Protein AF-A0A6J0SDW7-F1 (afdb_monomer)

Structure (mmCIF, N/CA/C/O backbone):
data_AF-A0A6J0SDW7-F1
#
_entry.id   AF-A0A6J0SDW7-F1
#
loop_
_atom_site.group_PDB
_atom_site.id
_atom_site.type_symbol
_atom_site.label_atom_id
_atom_site.label_alt_id
_atom_site.label_comp_id
_atom_site.label_asym_id
_atom_site.label_entity_id
_atom_site.label_seq_id
_atom_site.pdbx_PDB_ins_code
_atom_site.Cartn_x
_atom_site.Cartn_y
_atom_site.Cartn_z
_atom_site.occupancy
_atom_site.B_iso_or_equiv
_atom_site.auth_seq_id
_atom_site.auth_comp_id
_atom_site.auth_asym_id
_atom_site.auth_atom_id
_atom_site.pdbx_PDB_model_num
ATOM 1 N N . GLN A 1 1 ? 87.626 27.247 -108.005 1.00 68.75 1 GLN A N 1
ATOM 2 C CA . GLN A 1 1 ? 87.242 26.389 -106.861 1.00 68.75 1 GLN A CA 1
ATOM 3 C C . GLN A 1 1 ? 86.286 27.125 -105.928 1.00 68.75 1 GLN A C 1
ATOM 5 O O . GLN A 1 1 ? 85.256 26.562 -105.585 1.00 68.75 1 GLN A O 1
ATOM 10 N N . ASP A 1 2 ? 86.550 28.393 -105.619 1.00 75.94 2 ASP A N 1
ATOM 11 C CA . ASP A 1 2 ? 85.797 29.231 -104.670 1.00 75.94 2 ASP A CA 1
ATOM 12 C C . ASP A 1 2 ? 84.273 29.221 -104.855 1.00 75.94 2 ASP A C 1
ATOM 14 O O . ASP A 1 2 ? 83.553 29.046 -103.879 1.00 75.94 2 ASP A O 1
ATOM 18 N N . ALA A 1 3 ? 83.762 29.308 -106.089 1.00 77.69 3 ALA A N 1
ATOM 19 C CA . ALA A 1 3 ? 82.319 29.255 -106.357 1.00 77.69 3 ALA A CA 1
ATOM 20 C C . ALA A 1 3 ? 81.654 27.930 -105.916 1.00 77.69 3 ALA A C 1
ATOM 22 O O . ALA A 1 3 ? 80.507 27.929 -105.476 1.00 77.69 3 ALA A O 1
ATOM 23 N N . VAL A 1 4 ? 82.376 26.803 -105.986 1.00 81.12 4 VAL A N 1
ATOM 24 C CA . VAL A 1 4 ? 81.885 25.493 -105.517 1.00 81.12 4 VAL A CA 1
ATOM 25 C C . VAL A 1 4 ? 81.899 25.438 -103.990 1.00 81.12 4 VAL A C 1
ATOM 27 O O . VAL A 1 4 ? 80.937 24.964 -103.393 1.00 81.12 4 VAL A O 1
ATOM 30 N N . ILE A 1 5 ? 82.940 25.985 -103.356 1.00 83.38 5 ILE A N 1
ATOM 31 C CA . ILE A 1 5 ? 83.040 26.077 -101.892 1.00 83.38 5 ILE A CA 1
ATOM 32 C C . ILE A 1 5 ? 81.936 26.995 -101.346 1.00 83.38 5 ILE A C 1
ATOM 34 O O . ILE A 1 5 ? 81.241 26.619 -100.407 1.00 83.38 5 ILE A O 1
ATOM 38 N N . GLN A 1 6 ? 81.694 28.152 -101.971 1.00 82.56 6 GLN A N 1
ATOM 39 C CA . GLN A 1 6 ? 80.579 29.039 -101.626 1.00 82.56 6 GLN A CA 1
ATOM 40 C C . GLN A 1 6 ? 79.224 28.340 -101.790 1.00 82.56 6 GLN A C 1
ATOM 42 O O . GLN A 1 6 ? 78.401 28.407 -100.881 1.00 82.56 6 GLN A O 1
ATOM 47 N N . ALA A 1 7 ? 78.994 27.618 -102.892 1.00 83.06 7 ALA A N 1
ATOM 48 C CA . ALA A 1 7 ? 77.759 26.856 -103.086 1.00 83.06 7 ALA A CA 1
ATOM 49 C C . ALA A 1 7 ? 77.569 25.760 -102.018 1.00 83.06 7 ALA A C 1
ATOM 51 O O . ALA A 1 7 ? 76.464 25.598 -101.502 1.00 83.06 7 ALA A O 1
ATOM 52 N N . GLN A 1 8 ? 78.637 25.051 -101.637 1.00 85.88 8 GLN A N 1
ATOM 53 C CA . GLN A 1 8 ? 78.613 24.035 -100.578 1.00 85.88 8 GLN A CA 1
ATOM 54 C C . GLN A 1 8 ? 78.356 24.639 -99.190 1.00 85.88 8 GLN A C 1
ATOM 56 O O . GLN A 1 8 ? 77.536 24.105 -98.445 1.00 85.88 8 GLN A O 1
ATOM 61 N N . VAL A 1 9 ? 78.987 25.770 -98.854 1.00 87.69 9 VAL A N 1
ATOM 62 C CA . VAL A 1 9 ? 78.753 26.497 -97.593 1.00 87.69 9 VAL A CA 1
ATOM 63 C C . VAL A 1 9 ? 77.326 27.045 -97.533 1.00 87.69 9 VAL A C 1
ATOM 65 O O . VAL A 1 9 ? 76.648 26.865 -96.523 1.00 87.69 9 VAL A O 1
ATOM 68 N N . CYS A 1 10 ? 76.822 27.638 -98.620 1.00 86.25 10 CYS A N 1
ATOM 69 C CA . CYS A 1 10 ? 75.429 28.074 -98.716 1.00 86.25 10 CYS A CA 1
ATOM 70 C C . CYS A 1 10 ? 74.458 26.896 -98.556 1.00 86.25 10 CYS A C 1
ATOM 72 O O . CYS A 1 10 ? 73.514 26.992 -97.775 1.00 86.25 10 CYS A O 1
ATOM 74 N N . TYR A 1 11 ? 74.693 25.770 -99.238 1.00 89.06 11 TYR A N 1
ATOM 75 C CA . TYR A 1 11 ? 73.862 24.571 -99.109 1.00 89.06 11 TYR A CA 1
ATOM 76 C C . TYR A 1 11 ? 73.867 24.014 -97.678 1.00 89.06 11 TYR A C 1
ATOM 78 O O . TYR A 1 11 ? 72.803 23.728 -97.133 1.00 89.06 11 TYR A O 1
ATOM 86 N N . ALA A 1 12 ? 75.037 23.926 -97.036 1.00 88.44 12 ALA A N 1
ATOM 87 C CA . ALA A 1 12 ? 75.158 23.504 -95.643 1.00 88.44 12 ALA A CA 1
ATOM 88 C C . ALA A 1 12 ? 74.417 24.455 -94.686 1.00 88.44 12 ALA A C 1
ATOM 90 O O . ALA A 1 12 ? 73.688 23.990 -93.813 1.00 88.44 12 ALA A O 1
ATOM 91 N N . ALA A 1 13 ? 74.520 25.773 -94.887 1.00 89.94 13 ALA A N 1
ATOM 92 C CA . ALA A 1 13 ? 73.804 26.768 -94.089 1.00 89.94 13 ALA A CA 1
ATOM 93 C C . ALA A 1 13 ? 72.276 26.695 -94.278 1.00 89.94 13 ALA A C 1
ATOM 95 O O . ALA A 1 13 ? 71.533 26.743 -93.297 1.00 89.94 13 ALA A O 1
ATOM 96 N N . TYR A 1 14 ? 71.788 26.526 -95.513 1.00 90.69 14 TYR A N 1
ATOM 97 C CA . TYR A 1 14 ? 70.359 26.322 -95.784 1.00 90.69 14 TYR A CA 1
ATOM 98 C C . TYR A 1 14 ? 69.843 25.006 -95.193 1.00 90.69 14 TYR A C 1
ATOM 100 O O . TYR A 1 14 ? 68.754 24.986 -94.618 1.00 90.69 14 TYR A O 1
ATOM 108 N N . ARG A 1 15 ? 70.628 23.926 -95.282 1.00 91.94 15 ARG A N 1
ATOM 109 C CA . ARG A 1 15 ? 70.294 22.629 -94.688 1.00 91.94 15 ARG A CA 1
ATOM 110 C C . ARG A 1 15 ? 70.223 22.709 -93.162 1.00 91.94 15 ARG A C 1
ATOM 112 O O . ARG A 1 15 ? 69.197 22.333 -92.605 1.00 91.94 15 ARG A O 1
ATOM 119 N N . ALA A 1 16 ? 71.239 23.270 -92.508 1.00 90.44 16 ALA A N 1
ATOM 120 C CA . ALA A 1 16 ? 71.254 23.461 -91.058 1.00 90.44 16 ALA A CA 1
ATOM 121 C C . ALA A 1 16 ? 70.095 24.358 -90.586 1.00 90.44 16 ALA A C 1
ATOM 123 O O . ALA A 1 16 ? 69.452 24.067 -89.582 1.00 90.44 16 ALA A O 1
ATOM 124 N N . ARG A 1 17 ? 69.755 25.411 -91.346 1.00 92.50 17 ARG A N 1
ATOM 125 C CA . ARG A 1 17 ? 68.588 26.263 -91.063 1.00 92.50 17 ARG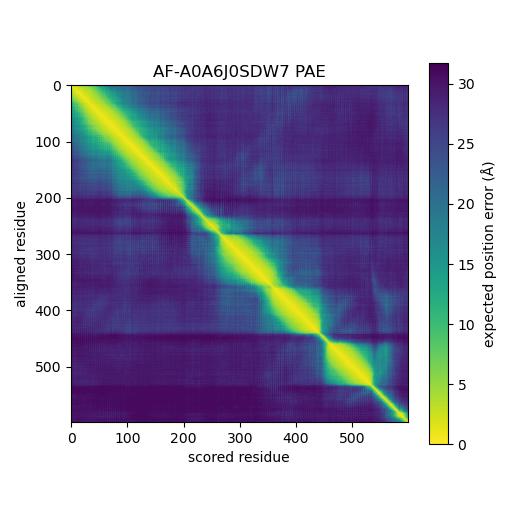 A CA 1
ATOM 126 C C . ARG A 1 17 ? 67.259 25.512 -91.210 1.00 92.50 17 ARG A C 1
ATOM 128 O O . ARG A 1 17 ? 66.340 25.775 -90.440 1.00 92.50 17 ARG A O 1
ATOM 135 N N . LEU A 1 18 ? 67.146 24.595 -92.173 1.00 92.81 18 LEU A N 1
ATOM 136 C CA . LEU A 1 18 ? 65.963 23.748 -92.356 1.00 92.81 18 LEU A CA 1
ATOM 137 C C . LEU A 1 18 ? 65.845 22.682 -91.255 1.00 92.81 18 LEU A C 1
ATOM 139 O O . LEU A 1 18 ? 64.742 22.421 -90.784 1.00 92.81 18 LEU A O 1
ATOM 143 N N . GLU A 1 19 ? 66.959 22.077 -90.844 1.00 91.44 19 GLU A N 1
ATOM 144 C CA . GLU A 1 19 ? 67.016 21.114 -89.737 1.00 91.44 19 GLU A CA 1
ATOM 145 C C . GLU A 1 19 ? 66.657 21.806 -88.407 1.00 91.44 19 GLU A C 1
ATOM 147 O O . GLU A 1 19 ? 65.713 21.375 -87.748 1.00 91.44 19 GLU A O 1
ATOM 152 N N . TYR A 1 20 ? 67.244 22.971 -88.104 1.00 92.06 20 TYR A N 1
ATOM 153 C CA . TYR A 1 20 ? 66.859 23.797 -86.949 1.00 92.06 20 TYR A CA 1
ATOM 154 C C . TYR A 1 20 ? 65.383 24.228 -86.977 1.00 92.06 20 TYR A C 1
ATOM 156 O O . TYR A 1 20 ? 64.713 24.215 -85.948 1.00 92.06 20 TYR A O 1
ATOM 164 N N . ALA A 1 21 ? 64.837 24.586 -88.147 1.00 91.62 21 ALA A N 1
ATOM 165 C CA . ALA A 1 21 ? 63.421 24.934 -88.267 1.00 91.62 21 ALA A CA 1
ATOM 166 C C . ALA A 1 21 ? 62.496 23.744 -87.947 1.00 91.62 21 ALA A C 1
ATOM 168 O O . ALA A 1 21 ? 61.470 23.942 -87.298 1.00 91.62 21 ALA A O 1
ATOM 169 N N . LYS A 1 22 ? 62.872 22.521 -88.352 1.00 92.25 22 LYS A N 1
ATOM 170 C CA . LYS A 1 22 ? 62.140 21.285 -88.022 1.00 92.25 22 LYS A CA 1
ATOM 171 C C . LYS A 1 22 ? 62.224 20.946 -86.534 1.00 92.25 22 LYS A C 1
ATOM 173 O O . LYS A 1 22 ? 61.213 20.594 -85.931 1.00 92.25 22 LYS A O 1
ATOM 178 N N . GLU A 1 23 ? 63.402 21.083 -85.931 1.00 91.69 23 GLU A N 1
ATOM 179 C CA . GLU A 1 23 ? 63.569 20.915 -84.484 1.00 91.69 23 GLU A CA 1
ATOM 180 C C . GLU A 1 23 ? 62.729 21.941 -83.715 1.00 91.69 23 GLU A C 1
ATOM 182 O O . GLU A 1 23 ? 61.982 21.570 -82.815 1.00 91.69 23 GLU A O 1
ATOM 187 N N . ALA A 1 24 ? 62.754 23.215 -84.118 1.00 89.94 24 ALA A N 1
ATOM 188 C CA . ALA A 1 24 ? 61.944 24.266 -83.507 1.00 89.94 24 ALA A CA 1
ATOM 189 C C . ALA A 1 24 ? 60.429 23.998 -83.610 1.00 89.94 24 ALA A C 1
ATOM 191 O O . ALA A 1 24 ? 59.702 24.283 -82.656 1.00 89.94 24 ALA A O 1
ATOM 192 N N . THR A 1 25 ? 59.937 23.421 -84.717 1.00 91.62 25 THR A N 1
ATOM 193 C CA . THR A 1 25 ? 58.532 22.981 -84.808 1.00 91.62 25 THR A CA 1
ATOM 194 C C . THR A 1 25 ? 58.228 21.818 -83.865 1.00 91.62 25 THR A C 1
ATOM 196 O O . THR A 1 25 ? 57.251 21.902 -83.127 1.00 91.62 25 THR A O 1
ATOM 199 N N . LEU A 1 26 ? 59.097 20.803 -83.787 1.00 92.25 26 LEU A N 1
ATOM 200 C CA . LEU A 1 26 ? 58.912 19.660 -82.881 1.00 92.25 26 LEU A CA 1
ATOM 201 C C . LEU A 1 26 ? 58.949 20.077 -81.401 1.00 92.25 26 LEU A C 1
ATOM 203 O O . LEU A 1 26 ? 58.126 19.618 -80.609 1.00 92.25 26 LEU A O 1
ATOM 207 N N . TYR A 1 27 ? 59.848 20.989 -81.016 1.00 90.56 27 TYR A N 1
ATOM 208 C CA . TYR A 1 27 ? 59.868 21.555 -79.663 1.00 90.56 27 TYR A CA 1
ATOM 209 C C . TYR A 1 27 ? 58.586 22.332 -79.351 1.00 90.56 27 TYR A C 1
ATOM 211 O O . TYR A 1 27 ? 58.056 22.209 -78.248 1.00 90.56 27 TYR A O 1
ATOM 219 N N . LYS A 1 28 ? 58.058 23.101 -80.312 1.00 92.75 28 LYS A N 1
ATOM 220 C CA . LYS A 1 28 ? 56.805 23.847 -80.145 1.00 92.75 28 LYS A CA 1
ATOM 221 C C . LYS A 1 28 ? 55.598 22.916 -79.988 1.00 92.75 28 LYS A C 1
ATOM 223 O O . LYS A 1 28 ? 54.782 23.149 -79.102 1.00 92.75 28 LYS A O 1
ATOM 228 N N . GLU A 1 29 ? 55.506 21.867 -80.800 1.00 91.75 29 GLU A N 1
ATOM 229 C CA . GLU A 1 29 ? 54.452 20.846 -80.712 1.00 91.75 29 GLU A CA 1
ATOM 230 C C . GLU A 1 29 ? 54.530 20.071 -79.386 1.00 91.75 29 GLU A C 1
ATOM 232 O O . GLU A 1 29 ? 53.514 19.877 -78.719 1.00 91.75 29 GLU A O 1
ATOM 237 N N . SER A 1 30 ? 55.740 19.709 -78.946 1.00 90.06 30 SER A N 1
ATOM 238 C CA . SER A 1 30 ? 55.981 19.069 -77.645 1.00 90.06 30 SER A CA 1
ATOM 239 C C . SER A 1 30 ? 55.559 19.966 -76.472 1.00 90.06 30 SER A C 1
ATOM 241 O O . SER A 1 30 ? 54.818 19.526 -75.594 1.00 90.06 30 SER A O 1
ATOM 243 N N . LEU A 1 31 ? 55.935 21.251 -76.493 1.00 92.00 31 LEU A N 1
ATOM 244 C CA . LEU A 1 31 ? 55.506 22.245 -75.500 1.00 92.00 31 LEU A CA 1
ATOM 245 C C . LEU A 1 31 ? 53.979 22.407 -75.456 1.00 92.00 31 LEU A C 1
ATOM 247 O O . LEU A 1 31 ? 53.411 22.473 -74.370 1.00 92.00 31 LEU A O 1
ATOM 251 N N . GLN A 1 32 ? 53.310 22.433 -76.612 1.00 92.06 32 GLN A N 1
ATOM 252 C CA . GLN A 1 32 ? 51.847 22.518 -76.688 1.00 92.06 32 GLN A CA 1
ATOM 253 C C . GLN A 1 32 ? 51.154 21.258 -76.149 1.00 92.06 32 GLN A C 1
ATOM 255 O O . GLN A 1 32 ? 50.125 21.369 -75.487 1.00 92.06 32 GLN A O 1
ATOM 260 N N . ASN A 1 33 ? 51.722 20.073 -76.384 1.00 92.06 33 ASN A N 1
ATOM 261 C CA . ASN A 1 33 ? 51.210 18.815 -75.839 1.00 92.06 33 ASN A CA 1
ATOM 262 C C . ASN A 1 33 ? 51.363 18.763 -74.304 1.00 92.06 33 ASN A C 1
ATOM 264 O O . ASN A 1 33 ? 50.413 18.453 -73.588 1.00 92.06 33 ASN A O 1
ATOM 268 N N . VAL A 1 34 ? 52.527 19.165 -73.779 1.00 92.94 34 VAL A N 1
ATOM 269 C CA . VAL A 1 34 ? 52.754 19.273 -72.327 1.00 92.94 34 VAL A CA 1
ATOM 270 C C . VAL A 1 34 ? 51.819 20.305 -71.684 1.00 92.94 34 VAL A C 1
ATOM 272 O O . VAL A 1 34 ? 51.265 20.026 -70.623 1.00 92.94 34 VAL A O 1
ATOM 275 N N . ASP A 1 35 ? 51.584 21.458 -72.318 1.00 93.69 35 ASP A N 1
ATOM 276 C CA . ASP A 1 35 ? 50.624 22.450 -71.815 1.00 93.69 35 ASP A CA 1
ATOM 277 C C . ASP A 1 35 ? 49.185 21.905 -71.807 1.00 93.69 35 ASP A C 1
ATOM 279 O O . ASP A 1 35 ? 48.483 22.040 -70.806 1.00 93.69 35 ASP A O 1
ATOM 283 N N . ALA A 1 36 ? 48.762 21.196 -72.860 1.00 93.00 36 ALA A N 1
ATOM 284 C CA . ALA A 1 36 ? 47.451 20.548 -72.910 1.00 93.00 36 ALA A CA 1
ATOM 285 C C . ALA A 1 36 ? 47.259 19.520 -71.776 1.00 93.00 36 ALA A C 1
ATOM 287 O O . ALA A 1 36 ? 46.236 19.559 -71.087 1.00 93.00 36 ALA A O 1
ATOM 288 N N . LEU A 1 37 ? 48.260 18.668 -71.521 1.00 93.81 37 LEU A N 1
ATOM 289 C CA . LEU A 1 37 ? 48.261 17.706 -70.410 1.00 93.81 37 LEU A CA 1
ATOM 290 C C . LEU A 1 37 ? 48.254 18.397 -69.036 1.00 93.81 37 LEU A C 1
ATOM 292 O O . LEU A 1 37 ? 47.561 17.955 -68.117 1.00 93.81 37 LEU A O 1
ATOM 296 N N . CYS A 1 38 ? 48.987 19.503 -68.879 1.00 94.31 38 CYS A N 1
ATOM 297 C CA . CYS A 1 38 ? 48.953 20.318 -67.665 1.00 94.31 38 CYS A CA 1
ATOM 298 C C . CYS A 1 38 ? 47.563 20.927 -67.432 1.00 94.31 38 CYS A C 1
ATOM 300 O O . CYS A 1 38 ? 47.044 20.847 -66.318 1.00 94.31 38 CYS A O 1
ATOM 302 N N . GLN A 1 39 ? 46.927 21.478 -68.469 1.00 95.19 39 GLN A N 1
ATOM 303 C CA . GLN A 1 39 ? 45.566 22.012 -68.382 1.00 95.19 39 GLN A CA 1
ATOM 304 C C . GLN A 1 39 ? 44.533 20.922 -68.060 1.00 95.19 39 GLN A C 1
ATOM 306 O O . GLN A 1 39 ? 43.646 21.149 -67.240 1.00 95.19 39 GLN A O 1
ATOM 311 N N . GLU A 1 40 ? 44.638 19.739 -68.669 1.00 94.50 40 GLU A N 1
ATOM 312 C CA . GLU A 1 40 ? 43.768 18.596 -68.371 1.00 94.50 40 GLU A CA 1
ATOM 313 C C . GLU A 1 40 ? 43.924 18.138 -66.915 1.00 94.50 40 GLU A C 1
ATOM 315 O O . GLU A 1 40 ? 42.931 17.995 -66.201 1.00 94.50 40 GLU A O 1
ATOM 320 N N . ARG A 1 41 ? 45.166 18.026 -66.424 1.00 95.06 41 ARG A N 1
ATOM 321 C CA . ARG A 1 41 ? 45.443 17.709 -65.018 1.00 95.06 41 ARG A CA 1
ATOM 322 C C . ARG A 1 41 ? 44.896 18.768 -64.061 1.00 95.06 41 ARG A C 1
ATOM 324 O O . ARG A 1 41 ? 44.374 18.402 -63.011 1.00 95.06 41 ARG A O 1
ATOM 331 N N . ILE A 1 42 ? 44.989 20.056 -64.403 1.00 96.19 42 ILE A N 1
ATOM 332 C CA . ILE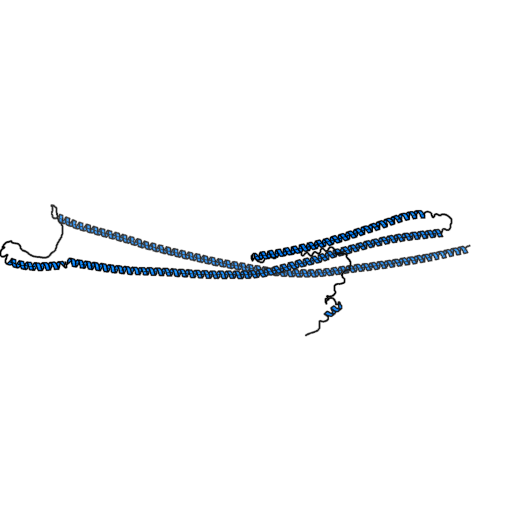 A 1 42 ? 44.390 21.137 -63.606 1.00 96.19 42 ILE A CA 1
ATOM 333 C C . ILE A 1 42 ? 42.868 20.958 -63.538 1.00 96.19 42 ILE A C 1
ATOM 335 O O . ILE A 1 42 ? 42.333 20.945 -62.434 1.00 96.19 42 ILE A O 1
ATOM 339 N N . ARG A 1 43 ? 42.189 20.729 -64.675 1.00 96.38 43 ARG A N 1
ATOM 340 C CA . ARG A 1 43 ? 40.730 20.492 -64.724 1.00 96.38 43 ARG A CA 1
ATOM 341 C C . ARG A 1 43 ? 40.303 19.275 -63.895 1.00 96.38 43 ARG A C 1
ATOM 343 O O . ARG A 1 43 ? 39.308 19.342 -63.181 1.00 96.38 43 ARG A O 1
ATOM 350 N N . ALA A 1 44 ? 41.060 18.179 -63.959 1.00 95.06 44 ALA A N 1
ATOM 351 C CA . ALA A 1 44 ? 40.786 16.979 -63.169 1.00 95.06 44 ALA A CA 1
ATOM 352 C C . ALA A 1 44 ? 40.952 17.231 -61.658 1.00 95.06 44 ALA A C 1
ATOM 354 O O . ALA A 1 44 ? 40.123 16.800 -60.860 1.00 95.06 44 ALA A O 1
ATOM 355 N N . VAL A 1 45 ? 41.991 17.971 -61.253 1.00 96.62 45 VAL A N 1
ATOM 356 C CA . VAL A 1 45 ? 42.215 18.332 -59.843 1.00 96.62 45 VAL A CA 1
ATOM 357 C C . VAL A 1 45 ? 41.164 19.325 -59.334 1.00 96.62 45 VAL A C 1
ATOM 359 O O . VAL A 1 45 ? 40.738 19.193 -58.189 1.00 96.62 45 VAL A O 1
ATOM 362 N N . THR A 1 46 ? 40.706 20.284 -60.149 1.00 96.56 46 THR A N 1
ATOM 363 C CA . THR A 1 46 ? 39.611 21.186 -59.750 1.00 96.56 46 THR A CA 1
ATOM 364 C C . THR A 1 46 ? 38.292 20.435 -59.595 1.00 96.56 46 THR A C 1
ATOM 366 O O . THR A 1 46 ? 37.637 20.622 -58.577 1.00 96.56 46 THR A O 1
ATOM 369 N N . ALA A 1 47 ? 37.957 19.519 -60.511 1.00 96.62 47 ALA A N 1
ATOM 370 C CA . ALA A 1 47 ? 36.752 18.693 -60.400 1.00 96.62 47 ALA A CA 1
ATOM 371 C C . ALA A 1 47 ? 36.760 17.826 -59.125 1.00 96.62 47 ALA A C 1
ATOM 373 O O . ALA A 1 47 ? 35.817 17.875 -58.341 1.00 96.62 47 ALA A O 1
ATOM 374 N N . LEU A 1 48 ? 37.863 17.120 -58.840 1.00 96.31 48 LEU A N 1
ATOM 375 C CA . LEU A 1 48 ? 38.004 16.332 -57.603 1.00 96.31 48 LEU A CA 1
ATOM 376 C C . LEU A 1 48 ? 37.922 17.195 -56.331 1.00 96.31 48 LEU A C 1
ATOM 378 O O . LEU A 1 48 ? 37.423 16.745 -55.300 1.00 96.31 48 LEU A O 1
ATOM 382 N N . ARG A 1 49 ? 38.415 18.439 -56.386 1.00 96.69 49 ARG A N 1
ATOM 383 C CA . ARG A 1 49 ? 38.316 19.398 -55.277 1.00 96.69 49 ARG A CA 1
ATOM 384 C C . ARG A 1 49 ? 36.867 19.842 -55.054 1.00 96.69 49 ARG A C 1
ATOM 386 O O . ARG A 1 49 ? 36.435 19.893 -53.907 1.00 96.69 49 ARG A O 1
ATOM 393 N N . GLU A 1 50 ? 36.130 20.127 -56.124 1.00 97.12 50 GLU A N 1
ATOM 394 C CA . GLU A 1 50 ? 34.708 20.494 -56.084 1.00 97.12 50 GLU A CA 1
ATOM 395 C C . GLU A 1 50 ? 33.838 19.333 -55.570 1.00 97.12 50 GLU A C 1
ATOM 397 O O . GLU A 1 50 ? 33.015 19.541 -54.679 1.00 97.12 50 GLU A O 1
ATOM 402 N N . GLU A 1 51 ? 34.077 18.101 -56.033 1.00 96.88 51 GLU A N 1
ATOM 403 C CA . GLU A 1 51 ? 33.411 16.887 -55.532 1.00 96.88 51 GLU A CA 1
ATOM 404 C C . GLU A 1 51 ? 33.669 16.657 -54.033 1.00 96.88 51 GLU A C 1
ATOM 406 O O . GLU A 1 51 ? 32.745 16.332 -53.279 1.00 96.88 51 GLU A O 1
ATOM 411 N N . TYR A 1 52 ? 34.907 16.865 -53.572 1.00 96.62 52 TYR A N 1
ATOM 412 C CA . TYR A 1 52 ? 35.257 16.750 -52.155 1.00 96.62 52 TYR A CA 1
ATOM 413 C C . TYR A 1 52 ? 34.595 17.841 -51.297 1.00 96.62 52 TYR A C 1
ATOM 415 O O . TYR A 1 52 ? 34.063 17.543 -50.226 1.00 96.62 52 TYR A O 1
ATOM 423 N N . GLU A 1 53 ? 34.570 19.095 -51.764 1.00 97.75 53 GLU A N 1
ATOM 424 C CA . GLU A 1 53 ? 33.859 20.190 -51.087 1.00 97.75 53 GLU A CA 1
ATOM 425 C C . GLU A 1 53 ? 32.338 19.966 -51.067 1.00 97.75 53 GLU A C 1
ATOM 427 O O . GLU A 1 53 ? 31.676 20.290 -50.078 1.00 97.75 53 GLU A O 1
ATOM 432 N N . GLU A 1 54 ? 31.772 19.359 -52.113 1.00 97.38 54 GLU A N 1
ATOM 433 C CA . GLU A 1 54 ? 30.380 18.910 -52.130 1.00 97.38 54 GLU A CA 1
ATOM 434 C C . GLU A 1 54 ? 30.087 17.825 -51.097 1.00 97.38 54 GLU A C 1
ATOM 436 O O . GLU A 1 54 ? 29.082 17.923 -50.389 1.00 97.38 54 GLU A O 1
ATOM 441 N N . LEU A 1 55 ? 30.933 16.797 -51.016 1.00 97.38 55 LEU A N 1
ATOM 442 C CA . LEU A 1 55 ? 30.767 15.699 -50.067 1.00 97.38 55 LEU A CA 1
ATOM 443 C C . LEU A 1 55 ? 30.894 16.197 -48.623 1.00 97.38 55 LEU A C 1
ATOM 445 O O . LEU A 1 55 ? 30.044 15.884 -47.790 1.00 97.38 55 LEU A O 1
ATOM 449 N N . LEU A 1 56 ? 31.897 17.035 -48.346 1.00 97.25 56 LEU A N 1
ATOM 450 C CA . LEU A 1 56 ? 32.103 17.640 -47.032 1.00 97.25 56 LEU A CA 1
ATOM 451 C C . LEU A 1 56 ? 30.898 18.494 -46.612 1.00 97.25 56 LEU A C 1
ATOM 453 O O . LEU A 1 56 ? 30.437 18.390 -45.478 1.00 97.25 56 LEU A O 1
ATOM 457 N N . ARG A 1 57 ? 30.344 19.295 -47.530 1.00 97.88 57 ARG A N 1
ATOM 458 C CA . ARG A 1 57 ? 29.141 20.103 -47.278 1.00 97.88 57 ARG A CA 1
ATOM 459 C C . ARG A 1 57 ? 27.886 19.249 -47.069 1.00 97.88 57 ARG A C 1
ATOM 461 O O . ARG A 1 57 ? 27.079 19.589 -46.210 1.00 97.88 57 ARG A O 1
ATOM 468 N N . LYS A 1 58 ? 27.714 18.143 -47.807 1.00 97.56 58 LYS A N 1
ATOM 469 C CA . LYS A 1 58 ? 26.622 17.175 -47.566 1.00 97.56 58 LYS A CA 1
ATOM 470 C C . LYS A 1 58 ? 26.723 16.600 -46.149 1.00 97.56 58 LYS A C 1
ATOM 472 O O . LYS A 1 58 ? 25.770 16.710 -45.387 1.00 97.56 58 LYS A O 1
ATOM 477 N N . GLN A 1 59 ? 27.906 16.128 -45.758 1.00 96.88 59 GLN A N 1
ATOM 478 C CA . GLN A 1 59 ? 28.147 15.577 -44.423 1.00 96.88 59 GLN A CA 1
ATOM 479 C C . GLN A 1 59 ? 27.960 16.621 -43.300 1.00 96.88 59 GLN A C 1
ATOM 481 O O . GLN A 1 59 ? 27.409 16.314 -42.245 1.00 96.88 59 GLN A O 1
ATOM 486 N N . GLN A 1 60 ? 28.377 17.874 -43.517 1.00 97.12 60 GLN A N 1
ATOM 487 C CA . GLN A 1 60 ? 28.128 18.977 -42.577 1.00 97.12 60 GLN A CA 1
ATOM 488 C C . GLN A 1 60 ? 26.631 19.259 -42.395 1.00 97.12 60 GLN A C 1
ATOM 490 O O . GLN A 1 60 ? 26.192 19.462 -41.263 1.00 97.12 60 GLN A O 1
ATOM 495 N N . ASN A 1 61 ? 25.847 19.233 -43.478 1.00 97.19 61 ASN A N 1
ATOM 496 C CA . ASN A 1 61 ? 24.395 19.398 -43.409 1.00 97.19 61 ASN A CA 1
ATOM 497 C C . ASN A 1 61 ? 23.732 18.231 -42.659 1.00 97.19 61 ASN A C 1
ATOM 499 O O . ASN A 1 61 ? 22.925 18.477 -41.769 1.00 97.19 61 ASN A O 1
ATOM 503 N N . GLU A 1 62 ? 24.121 16.983 -42.941 1.00 97.38 62 GLU A N 1
ATOM 504 C CA . GLU A 1 62 ? 23.621 15.791 -42.235 1.00 97.38 62 GLU A CA 1
ATOM 505 C C . GLU A 1 62 ? 23.883 15.869 -40.719 1.00 97.38 62 GLU A C 1
ATOM 507 O O . GLU A 1 62 ? 22.989 15.600 -39.913 1.00 97.38 62 GLU A O 1
ATOM 512 N N . TYR A 1 63 ? 25.079 16.305 -40.302 1.00 97.25 63 TYR A N 1
ATOM 513 C CA . TYR A 1 63 ? 25.368 16.533 -38.882 1.00 97.25 63 TYR A CA 1
ATOM 514 C C . TYR A 1 63 ? 24.574 17.706 -38.292 1.00 97.25 63 TYR A C 1
ATOM 516 O O . TYR A 1 63 ? 24.115 17.603 -37.155 1.00 97.25 63 TYR A O 1
ATOM 524 N N . ALA A 1 64 ? 24.378 18.800 -39.032 1.00 98.00 64 ALA A N 1
ATOM 525 C CA . ALA A 1 64 ? 23.572 19.930 -38.570 1.00 98.00 64 ALA A CA 1
ATOM 526 C C . ALA A 1 64 ? 22.090 19.549 -38.386 1.00 98.00 64 ALA A C 1
ATOM 528 O O . ALA A 1 64 ? 21.473 19.942 -37.397 1.00 98.00 64 ALA A O 1
ATOM 529 N N . GLU A 1 65 ? 21.531 18.737 -39.287 1.00 97.69 65 GLU A N 1
ATOM 530 C CA . GLU A 1 65 ? 20.175 18.189 -39.171 1.00 97.69 65 GLU A CA 1
ATOM 531 C C . GLU A 1 65 ? 20.042 17.244 -37.968 1.00 97.69 65 GLU A C 1
ATOM 533 O O . GLU A 1 65 ? 19.084 17.364 -37.202 1.00 97.69 65 GLU A O 1
ATOM 538 N N . MET A 1 66 ? 21.032 16.368 -37.748 1.00 97.88 66 MET A N 1
ATOM 539 C CA . MET A 1 66 ? 21.101 15.487 -36.575 1.00 97.88 66 MET A CA 1
ATOM 540 C C . MET A 1 66 ? 21.140 16.286 -35.263 1.00 97.88 66 MET A C 1
ATOM 542 O O . MET A 1 66 ? 20.394 15.984 -34.332 1.00 97.88 66 MET A O 1
ATOM 546 N N . ILE A 1 67 ? 21.975 17.330 -35.189 1.00 97.81 67 ILE A N 1
ATOM 547 C CA . ILE A 1 67 ? 22.071 18.215 -34.018 1.00 97.81 67 ILE A CA 1
ATOM 548 C C . ILE A 1 67 ? 20.734 18.925 -33.782 1.00 97.81 67 ILE A C 1
ATOM 550 O O . ILE A 1 67 ? 20.209 18.864 -32.674 1.00 97.81 67 ILE A O 1
ATOM 554 N N . ALA A 1 68 ? 20.127 19.510 -34.818 1.00 98.00 68 ALA A N 1
ATOM 555 C CA . ALA A 1 68 ? 18.839 20.193 -34.700 1.00 98.00 68 ALA A CA 1
ATOM 556 C C . ALA A 1 68 ? 17.686 19.251 -34.296 1.00 98.00 68 ALA A C 1
ATOM 558 O O . ALA A 1 68 ? 16.718 19.688 -33.671 1.00 98.00 68 ALA A O 1
ATOM 559 N N . LEU A 1 69 ? 17.753 17.963 -34.649 1.00 97.75 69 LEU A N 1
ATOM 560 C CA . LEU A 1 69 ? 16.807 16.950 -34.177 1.00 97.75 69 LEU A CA 1
ATOM 561 C C . LEU A 1 69 ? 17.024 16.646 -32.687 1.00 97.75 69 LEU A C 1
ATOM 563 O O . LEU A 1 69 ? 16.078 16.755 -31.908 1.00 97.75 69 LEU A O 1
ATOM 567 N N . LEU A 1 70 ? 18.267 16.377 -32.277 1.00 96.50 70 LEU A N 1
ATOM 568 C CA . LEU A 1 70 ? 18.626 16.128 -30.876 1.00 96.50 70 LEU A CA 1
ATOM 569 C C . LEU A 1 70 ? 18.330 17.330 -29.965 1.00 96.50 70 LEU A C 1
ATOM 571 O O . LEU A 1 70 ? 17.937 17.147 -28.815 1.00 96.50 70 LEU A O 1
ATOM 575 N N . GLU A 1 71 ? 18.484 18.564 -30.447 1.00 97.50 71 GLU A N 1
ATOM 576 C CA . GLU A 1 71 ? 18.130 19.778 -29.702 1.00 97.50 71 GLU A CA 1
ATOM 577 C C . GLU A 1 71 ? 16.619 19.883 -29.451 1.00 97.50 71 GLU A C 1
ATOM 579 O O . GLU A 1 71 ? 16.213 20.212 -28.333 1.00 97.50 71 GLU A O 1
ATOM 584 N N . ARG A 1 72 ? 15.781 19.542 -30.444 1.00 97.94 72 ARG A N 1
ATOM 585 C CA . ARG A 1 72 ? 14.317 19.482 -30.271 1.00 97.94 72 ARG A CA 1
ATOM 586 C C . ARG A 1 72 ? 13.913 18.383 -29.294 1.00 97.94 72 ARG A C 1
ATOM 588 O O . ARG A 1 72 ? 13.150 18.656 -28.374 1.00 97.94 72 ARG A O 1
ATOM 595 N N . GLU A 1 73 ? 14.466 17.179 -29.432 1.00 96.88 73 GLU A N 1
ATOM 596 C CA . GLU A 1 73 ? 14.190 16.077 -28.500 1.00 96.88 73 GLU A CA 1
ATOM 597 C C . GLU A 1 73 ? 14.606 16.428 -27.064 1.00 96.88 73 GLU A C 1
ATOM 599 O O . GLU A 1 73 ? 13.856 16.174 -26.122 1.00 96.88 73 GLU A O 1
ATOM 604 N N . ASN A 1 74 ? 15.752 17.092 -26.876 1.00 95.81 74 ASN A N 1
ATOM 605 C CA . ASN A 1 74 ? 16.173 17.589 -25.565 1.00 95.81 74 ASN A CA 1
ATOM 606 C C . ASN A 1 74 ? 15.238 18.675 -25.007 1.00 95.81 74 ASN A C 1
ATOM 608 O O . ASN A 1 74 ? 15.024 18.718 -23.794 1.00 95.81 74 ASN A O 1
ATOM 612 N N . ALA A 1 75 ? 14.683 19.552 -25.848 1.00 97.94 75 ALA A N 1
ATOM 613 C CA . ALA A 1 75 ? 13.695 20.543 -25.421 1.00 97.94 75 ALA A CA 1
ATOM 614 C C . ALA A 1 75 ? 12.376 19.875 -24.986 1.00 97.94 75 ALA A C 1
ATOM 616 O O . ALA A 1 75 ? 11.874 20.165 -23.899 1.00 97.94 75 ALA A O 1
ATOM 617 N N . ASP A 1 76 ? 11.873 18.917 -25.768 1.00 97.19 76 ASP A N 1
ATOM 618 C CA . ASP A 1 76 ? 10.667 18.144 -25.445 1.00 97.19 76 ASP A CA 1
ATOM 619 C C . ASP A 1 76 ? 10.842 17.303 -24.172 1.00 97.19 76 ASP A C 1
ATOM 621 O O . ASP A 1 76 ? 9.926 17.205 -23.351 1.00 97.19 76 ASP A O 1
ATOM 625 N N . LEU A 1 77 ? 12.020 16.700 -23.973 1.00 96.88 77 LEU A N 1
ATOM 626 C CA . LEU A 1 77 ? 12.351 15.967 -22.750 1.00 96.88 77 LEU A CA 1
ATOM 627 C C . LEU A 1 77 ? 12.418 16.896 -21.532 1.00 96.88 77 LEU A C 1
ATOM 629 O O . LEU A 1 77 ? 11.848 16.555 -20.498 1.00 96.88 77 LEU A O 1
ATOM 633 N N . LYS A 1 78 ? 13.025 18.086 -21.647 1.00 97.81 78 LYS A N 1
ATOM 634 C CA . LYS A 1 78 ? 13.022 19.090 -20.566 1.00 97.81 78 LYS A CA 1
ATOM 635 C C . LYS A 1 78 ? 11.603 19.524 -20.199 1.00 97.81 78 LYS A C 1
ATOM 637 O O . LYS A 1 78 ? 11.252 19.474 -19.024 1.00 97.81 78 LYS A O 1
ATOM 642 N N . ALA A 1 79 ? 10.759 19.834 -21.184 1.00 97.75 79 ALA A N 1
ATOM 643 C CA . ALA A 1 79 ? 9.360 20.196 -20.948 1.00 97.75 79 ALA A CA 1
ATOM 644 C C . ALA A 1 79 ? 8.554 19.058 -20.283 1.00 97.75 79 ALA A C 1
ATOM 646 O O . ALA A 1 79 ? 7.717 19.305 -19.412 1.00 97.75 79 ALA A O 1
ATOM 647 N N . LYS A 1 80 ? 8.823 17.792 -20.642 1.00 97.31 80 LYS A N 1
ATOM 648 C CA . LYS A 1 80 ? 8.242 16.619 -19.961 1.00 97.31 80 LYS A CA 1
ATOM 649 C C . LYS A 1 80 ? 8.726 16.496 -18.513 1.00 97.31 80 LYS A C 1
ATOM 651 O O . LYS A 1 80 ? 7.902 16.245 -17.638 1.00 97.31 80 LYS A O 1
ATOM 656 N N . VAL A 1 81 ? 10.019 16.701 -18.248 1.00 97.38 81 VAL A N 1
ATOM 657 C CA . VAL A 1 81 ? 10.591 16.676 -16.889 1.00 97.38 81 VAL A CA 1
ATOM 658 C C . VAL A 1 81 ? 9.995 17.784 -16.018 1.00 97.38 81 VAL A C 1
ATOM 660 O O . VAL A 1 81 ? 9.540 17.493 -14.917 1.00 97.38 81 VAL A O 1
ATOM 663 N N . GLU A 1 82 ? 9.894 19.018 -16.518 1.00 97.50 82 GLU A N 1
ATOM 664 C CA . GLU A 1 82 ? 9.242 20.128 -15.802 1.00 97.50 82 GLU A CA 1
ATOM 665 C C . GLU A 1 82 ? 7.763 19.836 -15.507 1.00 97.50 82 GLU A C 1
ATOM 667 O O . GLU A 1 82 ? 7.269 20.119 -14.414 1.00 97.50 82 GLU A O 1
ATOM 672 N N . LYS A 1 83 ? 7.039 19.217 -16.449 1.00 97.38 83 LYS A N 1
ATOM 673 C CA . LYS A 1 83 ? 5.649 18.797 -16.224 1.00 97.38 83 LYS A CA 1
ATOM 674 C C . LYS A 1 83 ? 5.535 17.735 -15.125 1.00 97.38 83 LYS A C 1
ATOM 676 O O . LYS A 1 83 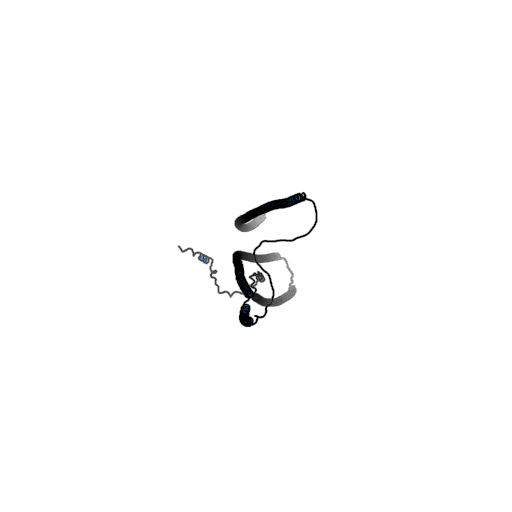? 4.632 17.838 -14.296 1.00 97.38 83 LYS A O 1
ATOM 681 N N . LEU A 1 84 ? 6.430 16.745 -15.105 1.00 96.19 84 LEU A N 1
ATOM 682 C CA . LEU A 1 84 ? 6.462 15.704 -14.071 1.00 96.19 84 LEU A CA 1
ATOM 683 C C . LEU A 1 84 ? 6.845 16.273 -12.697 1.00 96.19 84 LEU A C 1
ATOM 685 O O . LEU A 1 84 ? 6.229 15.906 -11.702 1.00 96.19 84 LEU A O 1
ATOM 689 N N . ASP A 1 85 ? 7.794 17.207 -12.636 1.00 96.81 85 ASP A N 1
ATOM 690 C CA . ASP A 1 85 ? 8.188 17.888 -11.396 1.00 96.81 85 ASP A CA 1
ATOM 691 C C . ASP A 1 85 ? 7.040 18.739 -10.817 1.00 96.81 85 ASP A C 1
ATOM 693 O O . ASP A 1 85 ? 6.753 18.685 -9.622 1.00 96.81 85 ASP A O 1
ATOM 697 N N . ASN A 1 86 ? 6.291 19.443 -11.673 1.00 97.06 86 ASN A N 1
ATOM 698 C CA . ASN A 1 86 ? 5.082 20.163 -11.264 1.00 97.06 86 ASN A CA 1
ATOM 699 C C . ASN A 1 86 ? 3.960 19.220 -10.789 1.00 97.06 86 ASN A C 1
ATOM 701 O O . ASN A 1 86 ? 3.286 19.516 -9.803 1.00 97.06 86 ASN A O 1
ATOM 705 N N . GLN A 1 87 ? 3.765 18.069 -11.446 1.00 96.06 87 GLN A N 1
ATOM 706 C CA . GLN A 1 87 ? 2.816 17.047 -10.982 1.00 96.06 87 GLN A CA 1
ATOM 707 C C . GLN A 1 87 ? 3.232 16.455 -9.632 1.00 96.06 87 GLN A C 1
ATOM 709 O O . GLN A 1 87 ? 2.388 16.294 -8.754 1.00 96.06 87 GLN A O 1
ATOM 714 N N . ARG A 1 88 ? 4.528 16.190 -9.437 1.00 94.50 88 ARG A N 1
ATOM 715 C CA . ARG A 1 88 ? 5.078 15.709 -8.169 1.00 94.50 88 ARG A CA 1
ATOM 716 C C . ARG A 1 88 ? 4.836 16.708 -7.034 1.00 94.50 88 ARG A C 1
ATOM 718 O O . ARG A 1 88 ? 4.328 16.305 -5.996 1.00 94.50 88 ARG A O 1
ATOM 725 N N . LYS A 1 89 ? 5.117 17.998 -7.245 1.00 96.56 89 LYS A N 1
ATOM 726 C CA . LYS A 1 89 ? 4.864 19.058 -6.249 1.00 96.56 89 LYS A CA 1
ATOM 727 C C . LYS A 1 89 ? 3.393 19.146 -5.841 1.00 96.56 89 LYS A C 1
ATOM 729 O O . LYS A 1 89 ? 3.100 19.249 -4.657 1.00 96.56 89 LYS A O 1
ATOM 734 N N . LEU A 1 90 ? 2.466 19.042 -6.797 1.00 96.81 90 LEU A N 1
ATOM 735 C CA . LEU A 1 90 ? 1.027 19.016 -6.499 1.00 96.81 90 LEU A CA 1
ATOM 736 C C . LEU A 1 90 ? 0.624 17.797 -5.651 1.00 96.81 90 LEU A C 1
ATOM 738 O O . LEU A 1 90 ? -0.225 17.926 -4.770 1.00 96.81 90 LEU A O 1
ATOM 742 N N . LEU A 1 91 ? 1.234 16.631 -5.888 1.00 93.75 91 LEU A N 1
ATOM 743 C CA . LEU A 1 91 ? 1.011 15.436 -5.069 1.00 93.75 91 LEU A CA 1
ATOM 744 C C . LEU A 1 91 ? 1.598 15.594 -3.657 1.00 93.75 91 LEU A C 1
ATOM 746 O O . LEU A 1 91 ? 0.902 15.289 -2.694 1.00 93.75 91 LEU A O 1
ATOM 750 N N . GLU A 1 92 ? 2.813 16.134 -3.522 1.00 95.81 92 GLU A N 1
ATOM 751 C CA . GLU A 1 92 ? 3.442 16.434 -2.222 1.00 95.81 92 GLU A CA 1
ATOM 752 C C . GLU A 1 92 ? 2.625 17.473 -1.419 1.00 95.81 92 GLU A C 1
ATOM 754 O O . GLU A 1 92 ? 2.445 17.334 -0.208 1.00 95.81 92 GLU A O 1
ATOM 759 N N . GLU A 1 93 ? 2.044 18.484 -2.077 1.00 96.88 93 GLU A N 1
ATOM 760 C CA . GLU A 1 93 ? 1.126 19.437 -1.438 1.00 96.88 93 GLU A CA 1
ATOM 761 C C . GLU A 1 93 ? -0.177 18.788 -0.948 1.00 96.88 93 GLU A C 1
ATOM 763 O O . GLU A 1 93 ? -0.658 19.124 0.138 1.00 96.88 93 GLU A O 1
ATOM 768 N N . GLU A 1 94 ? -0.785 17.891 -1.730 1.00 95.00 94 GLU A N 1
ATOM 769 C CA . GLU A 1 94 ? -1.977 17.157 -1.290 1.00 95.00 94 GLU A CA 1
ATOM 770 C C . GLU A 1 94 ? -1.652 16.156 -0.176 1.00 95.00 94 GLU A C 1
ATOM 772 O O . GLU A 1 94 ? -2.399 16.090 0.800 1.00 95.00 94 GLU A O 1
ATOM 777 N N . GLU A 1 95 ? -0.513 15.462 -0.232 1.00 93.50 95 GLU A N 1
ATOM 778 C CA . GLU A 1 95 ? -0.032 14.613 0.863 1.00 93.50 95 GLU A CA 1
ATOM 779 C C . GLU A 1 95 ? 0.132 15.427 2.155 1.00 93.50 95 GLU A C 1
ATOM 781 O O . GLU A 1 95 ? -0.416 15.054 3.195 1.00 93.50 95 GLU A O 1
ATOM 786 N N . HIS A 1 96 ? 0.777 16.598 2.095 1.00 96.19 96 HIS A N 1
ATOM 787 C CA . HIS A 1 96 ? 0.889 17.499 3.243 1.00 96.19 96 HIS A CA 1
ATOM 788 C C . HIS A 1 96 ? -0.475 17.984 3.764 1.00 96.19 96 HIS A C 1
ATOM 790 O O . HIS A 1 96 ? -0.673 18.051 4.981 1.00 96.19 96 HIS A O 1
ATOM 796 N N . LYS A 1 97 ? -1.446 18.281 2.887 1.00 97.06 97 LYS A N 1
ATOM 797 C CA . LYS A 1 97 ? -2.817 18.642 3.301 1.00 97.06 97 LYS A CA 1
ATOM 798 C C . LYS A 1 97 ? -3.533 17.475 3.985 1.00 97.06 97 LYS A C 1
ATOM 800 O O . LYS A 1 97 ? -4.226 17.706 4.975 1.00 97.06 97 LYS A O 1
ATOM 805 N N . GLN A 1 98 ? -3.394 16.244 3.490 1.00 92.88 98 GLN A N 1
ATOM 806 C CA . GLN A 1 98 ? -4.012 15.063 4.107 1.00 92.88 98 GLN A CA 1
ATOM 807 C C . GLN A 1 98 ? -3.334 14.700 5.433 1.00 92.88 98 GLN A C 1
ATOM 809 O O . GLN A 1 98 ? -4.026 14.487 6.426 1.00 92.88 98 GLN A O 1
ATOM 814 N N . SER A 1 99 ? -2.001 14.735 5.484 1.00 95.88 99 SER A N 1
ATOM 815 C CA . SER A 1 99 ? -1.209 14.556 6.705 1.00 95.88 99 SER A CA 1
ATOM 816 C C . SER A 1 99 ? -1.629 15.553 7.790 1.00 95.88 99 SER A C 1
ATOM 818 O O . SER A 1 99 ? -1.971 15.149 8.900 1.00 95.88 99 SER A O 1
ATOM 820 N N . LYS A 1 100 ? -1.770 16.842 7.444 1.00 97.38 100 LYS A N 1
ATOM 821 C CA . LYS A 1 100 ? -2.276 17.859 8.377 1.00 97.38 100 LYS A CA 1
ATOM 822 C C . LYS A 1 100 ? -3.709 17.585 8.853 1.00 97.38 100 LYS A C 1
ATOM 824 O O . LYS A 1 100 ? -3.995 17.715 10.040 1.00 97.38 100 LYS A O 1
ATOM 829 N N . LYS A 1 101 ? -4.624 17.175 7.964 1.00 97.44 101 LYS A N 1
ATOM 830 C CA . LYS A 1 101 ? -5.994 16.795 8.369 1.00 97.44 101 LYS A CA 1
ATOM 831 C C . LYS A 1 101 ? -5.994 15.608 9.336 1.00 97.44 101 LYS A C 1
ATOM 833 O O . LYS A 1 101 ? -6.815 15.595 10.250 1.00 97.44 101 LYS A O 1
ATOM 838 N N . LEU A 1 102 ? -5.097 14.637 9.141 1.00 96.44 102 LEU A N 1
ATOM 839 C CA . LEU A 1 102 ? -4.931 13.491 10.035 1.00 96.44 102 LEU A CA 1
ATOM 840 C C . LEU A 1 102 ? -4.397 13.924 11.404 1.00 96.44 102 LEU A C 1
ATOM 842 O O . LEU A 1 102 ? -4.988 13.536 12.407 1.00 96.44 102 LEU A O 1
ATOM 846 N N . THR A 1 103 ? -3.373 14.785 11.472 1.00 96.62 103 THR A N 1
ATOM 847 C CA . THR A 1 103 ? -2.876 15.308 12.759 1.00 96.62 103 THR A CA 1
ATOM 848 C C . THR A 1 103 ? -3.921 16.160 13.481 1.00 96.62 103 THR A C 1
ATOM 850 O O . THR A 1 103 ? -4.104 16.014 14.687 1.00 96.62 103 THR A O 1
ATOM 853 N N . ASP A 1 104 ? -4.668 16.998 12.753 1.00 96.81 104 ASP A N 1
ATOM 854 C CA . ASP A 1 104 ? -5.747 17.818 13.319 1.00 96.81 104 ASP A CA 1
ATOM 855 C C . ASP A 1 104 ? -6.912 16.946 13.835 1.00 96.81 104 ASP A C 1
ATOM 857 O O . ASP A 1 104 ? -7.579 17.299 14.809 1.00 96.81 104 ASP A O 1
ATOM 861 N N . LEU A 1 105 ? -7.186 15.810 13.182 1.00 96.81 105 LEU A N 1
ATOM 862 C CA . LEU A 1 105 ? -8.196 14.839 13.611 1.00 96.81 105 LEU A CA 1
ATOM 863 C C . LEU A 1 105 ? -7.725 14.032 14.830 1.00 96.81 105 LEU A C 1
ATOM 865 O O . LEU A 1 105 ? -8.492 13.877 15.777 1.00 96.81 105 LEU A O 1
ATOM 869 N N . GLN A 1 106 ? -6.471 13.576 14.833 1.00 96.88 106 GLN A N 1
ATOM 870 C CA . GLN A 1 106 ? -5.855 12.888 15.967 1.00 96.88 106 GLN A CA 1
ATOM 871 C C . GLN A 1 106 ? -5.862 13.778 17.217 1.00 96.88 106 GLN A C 1
ATOM 873 O O . GLN A 1 106 ? -6.340 13.345 18.261 1.00 96.88 106 GLN A O 1
ATOM 878 N N . GLY A 1 107 ? -5.445 15.043 17.097 1.00 96.31 107 GLY A N 1
ATOM 879 C CA . GLY A 1 107 ? -5.473 15.995 18.211 1.00 96.31 107 GLY A CA 1
ATOM 880 C C . GLY A 1 107 ? -6.883 16.253 18.761 1.00 96.31 107 GLY A C 1
ATOM 881 O O . GLY A 1 107 ? -7.043 16.454 19.963 1.00 96.31 107 GLY A O 1
ATOM 882 N N . ARG A 1 108 ? -7.932 16.190 17.922 1.00 96.88 108 ARG A N 1
ATOM 883 C CA . ARG A 1 108 ? -9.325 16.217 18.408 1.00 96.88 108 ARG A CA 1
ATOM 884 C C . ARG A 1 108 ? -9.666 14.971 19.224 1.00 96.88 108 ARG A C 1
ATOM 886 O O . ARG A 1 108 ? -10.148 15.123 20.339 1.00 96.88 108 ARG A O 1
ATOM 893 N N . TYR A 1 109 ? -9.356 13.771 18.729 1.00 93.88 109 TYR A N 1
ATOM 894 C CA . TYR A 1 109 ? -9.604 12.533 19.479 1.00 93.88 109 TYR A CA 1
ATOM 895 C C . TYR A 1 109 ? -8.828 12.463 20.802 1.00 93.88 109 TYR A C 1
ATOM 897 O O . TYR A 1 109 ? -9.372 12.006 21.805 1.00 93.88 109 TYR A O 1
ATOM 905 N N . GLU A 1 110 ? -7.581 12.937 20.833 1.00 96.56 110 GLU A N 1
ATOM 906 C CA . GLU A 1 110 ? -6.778 13.012 22.058 1.00 96.56 110 GLU A CA 1
ATOM 907 C C . GLU A 1 110 ? -7.399 13.976 23.082 1.00 96.56 110 GLU A C 1
ATOM 909 O O . GLU A 1 110 ? -7.550 13.606 24.249 1.00 96.56 110 GLU A O 1
ATOM 914 N N . ASN A 1 111 ? -7.843 15.161 22.647 1.00 97.12 111 ASN A N 1
ATOM 915 C CA . ASN A 1 111 ? -8.560 16.114 23.500 1.00 97.12 111 ASN A CA 1
ATOM 916 C C . ASN A 1 111 ? -9.901 15.553 24.002 1.00 97.12 111 ASN A C 1
ATOM 918 O O . ASN A 1 111 ? -10.222 15.697 25.179 1.00 97.12 111 ASN A O 1
ATOM 922 N N . ASP A 1 112 ? -10.680 14.886 23.146 1.00 96.69 112 ASP A N 1
ATOM 923 C CA . ASP A 1 112 ? -11.962 14.285 23.529 1.00 96.69 112 ASP A CA 1
ATOM 924 C C . ASP A 1 112 ? -11.767 13.153 24.551 1.00 96.69 112 ASP A C 1
ATOM 926 O O . ASP A 1 112 ? -12.495 13.084 25.545 1.00 96.69 112 ASP A O 1
ATOM 930 N N . MET A 1 113 ? -10.735 12.314 24.388 1.00 94.94 113 MET A N 1
ATOM 931 C CA . MET A 1 113 ? -10.372 11.317 25.402 1.00 94.94 113 MET A CA 1
ATOM 932 C C . MET A 1 113 ? -9.932 11.961 26.721 1.00 94.94 113 MET A C 1
ATOM 934 O O . MET A 1 113 ? -10.359 11.505 27.781 1.00 94.94 113 MET A O 1
ATOM 938 N N . GLN A 1 114 ? -9.122 13.025 26.684 1.00 96.88 114 GLN A N 1
ATOM 939 C CA . GLN A 1 114 ? -8.728 13.757 27.894 1.00 96.88 114 GLN A CA 1
ATOM 940 C C . GLN A 1 114 ? -9.950 14.352 28.606 1.00 96.88 114 GLN A C 1
ATOM 942 O O . GLN A 1 114 ? -10.121 14.122 29.802 1.00 96.88 114 GLN A O 1
ATOM 947 N N . ASN A 1 115 ? -10.860 15.002 27.874 1.00 96.75 115 ASN A N 1
ATOM 948 C CA . ASN A 1 115 ? -12.118 15.531 28.409 1.00 96.75 115 ASN A CA 1
ATOM 949 C C . ASN A 1 115 ? -12.963 14.440 29.092 1.00 96.75 115 ASN A C 1
ATOM 951 O O . ASN A 1 115 ? -13.456 14.648 30.203 1.00 96.75 115 ASN A O 1
ATOM 955 N N . MET A 1 116 ? -13.102 13.265 28.468 1.00 95.12 116 MET A N 1
ATOM 956 C CA . MET A 1 116 ? -13.828 12.127 29.048 1.00 95.12 116 MET A CA 1
ATOM 957 C C . MET A 1 116 ? -13.146 11.582 30.312 1.00 95.12 116 MET A C 1
ATOM 959 O O . MET A 1 116 ? -13.820 11.308 31.305 1.00 95.12 116 MET A O 1
ATOM 963 N N . VAL A 1 117 ? -11.813 11.470 30.319 1.00 97.19 117 VAL A N 1
ATOM 964 C CA . VAL A 1 117 ? -11.039 11.052 31.502 1.00 97.19 117 VAL A CA 1
ATOM 965 C C . VAL A 1 117 ? -11.177 12.064 32.641 1.00 97.19 117 VAL A C 1
ATOM 967 O O . VAL A 1 117 ? -11.373 11.670 33.791 1.00 97.19 117 VAL A O 1
ATOM 970 N N . GLU A 1 118 ? -11.138 13.366 32.356 1.00 96.38 118 GLU A N 1
ATOM 971 C CA . GLU A 1 118 ? -11.375 14.388 33.373 1.00 96.38 118 GLU A CA 1
ATOM 972 C C . GLU A 1 118 ? -12.807 14.346 33.922 1.00 96.38 118 GLU A C 1
ATOM 974 O O . GLU A 1 118 ? -12.994 14.489 35.128 1.00 96.38 118 GLU A O 1
ATOM 979 N N . GLN A 1 119 ? -13.824 14.143 33.077 1.00 95.94 119 GLN A N 1
ATOM 980 C CA . GLN A 1 119 ? -15.210 13.977 33.534 1.00 95.94 119 GLN A CA 1
ATOM 981 C C . GLN A 1 119 ? -15.364 12.748 34.439 1.00 95.94 119 GLN A C 1
ATOM 983 O O . GLN A 1 119 ? -15.986 12.855 35.494 1.00 95.94 119 GLN A O 1
ATOM 988 N N . LEU A 1 120 ? -14.744 11.617 34.084 1.00 95.88 120 LEU A N 1
ATOM 989 C CA . LEU A 1 120 ? -14.715 10.413 34.922 1.00 95.88 120 LEU A CA 1
ATOM 990 C C . LEU A 1 120 ? -13.989 10.638 36.255 1.00 95.88 120 LEU A C 1
ATOM 992 O O . LEU A 1 120 ? -14.416 10.109 37.278 1.00 95.88 120 LEU A O 1
ATOM 996 N N . ASN A 1 121 ? -12.917 11.434 36.278 1.00 95.44 121 ASN A N 1
ATOM 997 C CA . ASN A 1 121 ? -12.246 11.794 37.528 1.00 95.44 121 ASN A CA 1
ATOM 998 C C . ASN A 1 121 ? -13.113 12.729 38.389 1.00 95.44 121 ASN A C 1
ATOM 1000 O O . ASN A 1 121 ? -13.263 12.474 39.580 1.00 95.44 121 ASN A O 1
ATOM 1004 N N . ARG A 1 122 ? -13.766 13.739 37.793 1.00 96.25 122 ARG A N 1
ATOM 1005 C CA . ARG A 1 122 ? -14.707 14.634 38.496 1.00 96.25 122 ARG A CA 1
ATOM 1006 C C . ARG A 1 122 ? -15.857 13.855 39.142 1.00 96.25 122 ARG A C 1
ATOM 1008 O O . ARG A 1 122 ? -16.114 14.039 40.327 1.00 96.25 122 ARG A O 1
ATOM 1015 N N . THR A 1 123 ? -16.516 12.956 38.406 1.00 94.81 123 THR A N 1
ATOM 1016 C CA . THR A 1 123 ? -17.620 12.141 38.950 1.00 94.81 123 THR A CA 1
ATOM 1017 C C . THR A 1 123 ? -17.142 11.138 39.999 1.00 94.81 123 THR A C 1
ATOM 1019 O O . THR A 1 123 ? -17.806 10.954 41.015 1.00 94.81 123 THR A O 1
ATOM 1022 N N . LYS A 1 124 ? -15.960 10.539 39.814 1.00 96.44 124 LYS A N 1
ATOM 1023 C CA . LYS A 1 124 ? -15.316 9.675 40.814 1.00 96.44 124 LYS A CA 1
ATOM 1024 C C . LYS A 1 124 ? -15.010 10.415 42.115 1.00 96.44 124 LYS A C 1
ATOM 1026 O O . LYS A 1 124 ? -15.202 9.843 43.184 1.00 96.44 124 LYS A O 1
ATOM 1031 N N . ASP A 1 125 ? -14.529 11.652 42.042 1.00 96.00 125 ASP A N 1
ATOM 1032 C CA . ASP A 1 125 ? -14.199 12.439 43.230 1.00 96.00 125 ASP A CA 1
ATOM 1033 C C . ASP A 1 125 ? -15.454 12.999 43.921 1.00 96.00 125 ASP A C 1
ATOM 1035 O O . ASP A 1 125 ? -15.499 13.002 45.150 1.00 96.00 125 ASP A O 1
ATOM 1039 N N . MET A 1 126 ? -16.515 13.333 43.173 1.00 95.88 126 MET A N 1
ATOM 1040 C CA . MET A 1 126 ? -17.847 13.592 43.746 1.00 95.88 126 MET A CA 1
ATOM 1041 C C . MET A 1 126 ? -18.393 12.371 44.499 1.00 95.88 126 MET A C 1
ATOM 1043 O O . MET A 1 126 ? -18.784 12.495 45.654 1.00 95.88 126 MET A O 1
ATOM 1047 N N . LEU A 1 127 ? -18.348 11.177 43.894 1.00 95.31 127 LEU A N 1
ATOM 1048 C CA . LEU A 1 127 ? -18.829 9.948 44.535 1.00 95.31 127 LEU A CA 1
ATOM 1049 C C . LEU A 1 127 ? -18.043 9.616 45.815 1.00 95.31 127 LEU A C 1
ATOM 1051 O O . LEU A 1 127 ? -18.624 9.159 46.796 1.00 95.31 127 LEU A O 1
ATOM 1055 N N . LYS A 1 128 ? -16.725 9.861 45.838 1.00 95.88 128 LYS A N 1
ATOM 1056 C CA . LYS A 1 128 ? -15.926 9.741 47.071 1.00 95.88 128 LYS A CA 1
ATOM 1057 C C . LYS A 1 128 ? -16.372 10.741 48.136 1.00 95.88 128 LYS A C 1
ATOM 1059 O O . LYS A 1 128 ? -16.429 10.362 49.300 1.00 95.88 128 LYS A O 1
ATOM 1064 N N . ALA A 1 129 ? -16.659 11.989 47.756 1.00 95.50 129 ALA A N 1
ATOM 1065 C CA . ALA A 1 129 ? -17.125 13.012 48.688 1.00 95.50 129 ALA A CA 1
ATOM 1066 C C . ALA A 1 129 ? -18.463 12.601 49.326 1.00 95.50 129 ALA A C 1
ATOM 1068 O O . ALA A 1 129 ? -18.556 12.554 50.551 1.00 95.50 129 ALA A O 1
ATOM 1069 N N . GLU A 1 130 ? -19.437 12.170 48.517 1.00 93.94 130 GLU A N 1
ATOM 1070 C CA . GLU A 1 130 ? -20.719 11.623 48.991 1.00 93.94 130 GLU A CA 1
ATOM 1071 C C . GLU A 1 130 ? -20.528 10.396 49.902 1.00 93.94 130 GLU A C 1
ATOM 1073 O O . GLU A 1 130 ? -21.177 10.286 50.941 1.00 93.94 130 GLU A O 1
ATOM 1078 N N . GLN A 1 131 ? -19.594 9.492 49.574 1.00 94.94 131 GLN A N 1
ATOM 1079 C CA . GLN A 1 131 ? -19.245 8.360 50.443 1.00 94.94 131 GLN A CA 1
ATOM 1080 C C . GLN A 1 131 ? -18.658 8.812 51.788 1.00 94.94 131 GLN A C 1
ATOM 1082 O O . GLN A 1 131 ? -19.017 8.251 52.823 1.00 94.94 131 GLN A O 1
ATOM 1087 N N . THR A 1 132 ? -17.781 9.822 51.805 1.00 95.00 132 THR A N 1
ATOM 1088 C CA . THR A 1 132 ? -17.234 10.365 53.059 1.00 95.00 132 THR A CA 1
ATOM 1089 C C . THR A 1 132 ? -18.279 11.118 53.879 1.00 95.00 132 THR A C 1
ATOM 1091 O O . THR A 1 132 ? -18.308 10.962 55.096 1.00 95.00 132 THR A O 1
ATOM 1094 N N . GLU A 1 133 ? -19.189 11.863 53.246 1.00 94.94 133 GLU A N 1
ATOM 1095 C CA . GLU A 1 133 ? -20.312 12.503 53.941 1.00 94.94 133 GLU A CA 1
ATOM 1096 C C . GLU A 1 133 ? -21.273 11.463 54.528 1.00 94.94 133 GLU A C 1
ATOM 1098 O O . GLU A 1 133 ? -21.661 11.585 55.688 1.00 94.94 133 GLU A O 1
ATOM 1103 N N . GLY A 1 134 ? -21.597 10.402 53.783 1.00 93.94 134 GLY A N 1
ATOM 1104 C CA . GLY A 1 134 ? -22.415 9.290 54.273 1.00 93.94 134 GLY A CA 1
ATOM 1105 C C . GLY A 1 134 ? -21.778 8.549 55.456 1.00 93.94 134 GLY A C 1
ATOM 1106 O O . GLY A 1 134 ? -22.475 8.209 56.412 1.00 93.94 134 GLY A O 1
ATOM 1107 N N . LEU A 1 135 ? -20.453 8.357 55.441 1.00 95.44 135 LEU A N 1
ATOM 1108 C CA . LEU A 1 135 ? -19.706 7.820 56.585 1.00 95.44 135 LEU A CA 1
ATOM 1109 C C . LEU A 1 135 ? -19.768 8.762 57.796 1.00 95.44 135 LEU A C 1
ATOM 1111 O O . LEU A 1 135 ? -20.091 8.310 58.889 1.00 95.44 135 LEU A O 1
ATOM 1115 N N . HIS A 1 136 ? -19.549 10.066 57.611 1.00 95.19 136 HIS A N 1
ATOM 1116 C CA . HIS A 1 136 ? -19.647 11.043 58.701 1.00 95.19 136 HIS A CA 1
ATOM 1117 C C . HIS A 1 136 ? -21.063 11.152 59.289 1.00 95.19 136 HIS A C 1
ATOM 1119 O O . HIS A 1 136 ? -21.210 11.295 60.502 1.00 95.19 136 HIS A O 1
ATOM 1125 N N . GLN A 1 137 ? -22.109 11.044 58.463 1.00 95.94 137 GLN A N 1
ATOM 1126 C CA . GLN A 1 137 ? -23.500 10.979 58.929 1.00 95.94 137 GLN A CA 1
ATOM 1127 C C . GLN A 1 137 ? -23.766 9.703 59.741 1.00 95.94 137 GLN A C 1
ATOM 1129 O O . GLN A 1 137 ? -24.439 9.761 60.771 1.00 95.94 137 GLN A O 1
ATOM 1134 N N . LEU A 1 138 ? -23.222 8.559 59.312 1.00 95.38 138 LEU A N 1
ATOM 1135 C CA . LEU A 1 138 ? -23.343 7.299 60.043 1.00 95.38 138 LEU A CA 1
ATOM 1136 C C . LEU A 1 138 ? -22.602 7.348 61.388 1.00 95.38 138 LEU A C 1
ATOM 1138 O O . LEU A 1 138 ? -23.181 6.960 62.401 1.00 95.38 138 LEU A O 1
ATOM 1142 N N . ASP A 1 139 ? -21.374 7.870 61.418 1.00 95.81 139 ASP A N 1
ATOM 1143 C CA . ASP A 1 139 ? -20.597 8.057 62.650 1.00 95.81 139 ASP A CA 1
ATOM 1144 C C . ASP A 1 139 ? -21.322 8.988 63.635 1.00 95.81 139 ASP A C 1
ATOM 1146 O O . ASP A 1 139 ? -21.414 8.674 64.823 1.00 95.81 139 ASP A O 1
ATOM 1150 N N . ALA A 1 140 ? -21.913 10.088 63.149 1.00 96.06 140 ALA A N 1
ATOM 1151 C CA . ALA A 1 140 ? -22.721 10.989 63.970 1.00 96.06 140 ALA A CA 1
ATOM 1152 C C . ALA A 1 140 ? -23.943 10.275 64.578 1.00 96.06 140 ALA A C 1
ATOM 1154 O O . ALA A 1 140 ? -24.153 10.349 65.787 1.00 96.06 140 ALA A O 1
ATOM 1155 N N . LEU A 1 141 ? -24.696 9.505 63.781 1.00 96.06 141 LEU A N 1
ATOM 1156 C CA . LEU A 1 141 ? -25.834 8.710 64.269 1.00 96.06 141 LEU A CA 1
ATOM 1157 C C . LEU A 1 141 ? -25.416 7.633 65.284 1.00 96.06 141 LEU A C 1
ATOM 1159 O O . LEU A 1 141 ? -26.127 7.390 66.261 1.00 96.06 141 LEU A O 1
ATOM 1163 N N . VAL A 1 142 ? -24.262 6.990 65.082 1.00 96.38 142 VAL A N 1
ATOM 1164 C CA . VAL A 1 142 ? -23.690 6.030 66.040 1.00 96.38 142 VAL A CA 1
ATOM 1165 C C . VAL A 1 142 ? -23.306 6.733 67.343 1.00 96.38 142 VAL A C 1
ATOM 1167 O O . VAL A 1 142 ? -23.592 6.212 68.423 1.00 96.38 142 VAL A O 1
ATOM 1170 N N . GLN A 1 143 ? -22.709 7.922 67.269 1.00 96.00 143 GLN A N 1
ATOM 1171 C CA . GLN A 1 143 ? -22.318 8.695 68.443 1.00 96.00 143 GLN A CA 1
ATOM 1172 C C . GLN A 1 143 ? -23.534 9.241 69.211 1.00 96.00 143 GLN A C 1
ATOM 1174 O O . GLN A 1 143 ? -23.548 9.170 70.441 1.00 96.00 143 GLN A O 1
ATOM 1179 N N . ASP A 1 144 ? -24.584 9.688 68.520 1.00 94.69 144 ASP A N 1
ATOM 1180 C CA . ASP A 1 144 ? -25.858 10.095 69.126 1.00 94.69 144 ASP A CA 1
ATOM 1181 C C . ASP A 1 144 ? -26.571 8.923 69.802 1.00 94.69 144 ASP A C 1
ATOM 1183 O O . ASP A 1 144 ? -27.026 9.050 70.942 1.00 94.69 144 ASP A O 1
ATOM 1187 N N . LYS A 1 145 ? -26.582 7.744 69.168 1.00 95.44 145 LYS A N 1
ATOM 1188 C CA . LYS A 1 145 ? -27.060 6.511 69.803 1.00 95.44 145 LYS A CA 1
ATOM 1189 C C . LYS A 1 145 ? -26.282 6.217 71.094 1.00 95.44 145 LYS A C 1
ATOM 1191 O O . LYS A 1 145 ? -26.900 5.984 72.128 1.00 95.44 145 LYS A O 1
ATOM 1196 N N . GLN A 1 146 ? -24.948 6.273 71.065 1.00 95.50 146 GLN A N 1
ATOM 1197 C CA . GLN A 1 146 ? -24.111 6.045 72.253 1.00 95.50 146 GLN A CA 1
ATOM 1198 C C . GLN A 1 146 ? -24.308 7.114 73.343 1.00 95.50 146 GLN A C 1
ATOM 1200 O O . GLN A 1 146 ? -24.195 6.807 74.531 1.00 95.50 146 GLN A O 1
ATOM 1205 N N . ASN A 1 147 ? -24.581 8.369 72.966 1.00 95.44 147 ASN A N 1
ATOM 1206 C CA . ASN A 1 147 ? -24.941 9.439 73.900 1.00 95.44 147 ASN A CA 1
ATOM 1207 C C . ASN A 1 147 ? -26.267 9.116 74.607 1.00 95.44 147 ASN A C 1
ATOM 1209 O O . ASN A 1 147 ? -26.350 9.232 75.829 1.00 95.44 147 ASN A O 1
ATOM 1213 N N . LEU A 1 148 ? -27.275 8.668 73.853 1.00 94.81 148 LEU A N 1
ATOM 1214 C CA . LEU A 1 148 ? -28.589 8.303 74.381 1.00 94.81 148 LEU A CA 1
ATOM 1215 C C . LEU A 1 148 ? -28.530 7.047 75.269 1.00 94.81 148 LEU A C 1
ATOM 1217 O O . LEU A 1 148 ? -29.124 7.027 76.344 1.00 94.81 148 LEU A O 1
ATOM 1221 N N . GLU A 1 149 ? -27.763 6.029 74.869 1.00 94.31 149 GLU A N 1
ATOM 1222 C CA . GLU A 1 149 ? -27.495 4.837 75.688 1.00 94.31 149 GLU A CA 1
ATOM 1223 C C . GLU A 1 149 ? -26.824 5.213 77.019 1.00 94.31 149 GLU A C 1
ATOM 1225 O O . GLU A 1 149 ? -27.277 4.762 78.072 1.00 94.31 149 GLU A O 1
ATOM 1230 N N . ARG A 1 150 ? -25.808 6.093 77.002 1.00 95.44 150 ARG A N 1
ATOM 1231 C CA . ARG A 1 150 ? -25.182 6.631 78.227 1.00 95.44 150 ARG A CA 1
ATOM 1232 C C . ARG A 1 150 ? -26.177 7.383 79.107 1.00 95.44 150 ARG A C 1
ATOM 1234 O O . ARG A 1 150 ? -26.229 7.116 80.302 1.00 95.44 150 ARG A O 1
ATOM 1241 N N . TYR A 1 151 ? -26.996 8.259 78.527 1.00 96.12 151 TYR A N 1
ATOM 1242 C CA . TYR A 1 151 ? -28.021 9.000 79.265 1.00 96.12 151 TYR A CA 1
ATOM 1243 C C . TYR A 1 151 ? -29.035 8.068 79.950 1.00 96.12 151 TYR A C 1
ATOM 1245 O O . TYR A 1 151 ? -29.358 8.254 81.121 1.00 96.12 151 TYR A O 1
ATOM 1253 N N . HIS A 1 152 ? -29.509 7.027 79.259 1.00 94.62 152 HIS A N 1
ATOM 1254 C CA . HIS A 1 152 ? -30.412 6.040 79.856 1.00 94.62 152 HIS A CA 1
ATOM 1255 C C . HIS A 1 152 ? -29.739 5.194 80.945 1.00 94.62 152 HIS A C 1
ATOM 1257 O O . HIS A 1 152 ? -30.375 4.914 81.959 1.00 94.62 152 HIS A O 1
ATOM 1263 N N . LEU A 1 153 ? -28.463 4.829 80.780 1.00 95.44 153 LEU A N 1
ATOM 1264 C CA . LEU A 1 153 ? -27.664 4.158 81.814 1.00 95.44 153 LEU A CA 1
ATOM 1265 C C . LEU A 1 153 ? -27.495 5.025 83.070 1.00 95.44 153 LEU A C 1
ATOM 1267 O O . LEU A 1 153 ? -27.673 4.529 84.180 1.00 95.44 153 LEU A O 1
ATOM 1271 N N . GLU A 1 154 ? -27.199 6.315 82.906 1.00 95.50 154 GLU A N 1
ATOM 1272 C CA . GLU A 1 154 ? -27.101 7.268 84.016 1.00 95.50 154 GLU A CA 1
ATOM 1273 C C . GLU A 1 154 ? -28.447 7.429 84.734 1.00 95.50 154 GLU A C 1
ATOM 1275 O O . GLU A 1 154 ? -28.487 7.344 85.959 1.00 95.50 154 GLU A O 1
ATOM 1280 N N . GLN A 1 155 ? -29.554 7.561 83.993 1.00 95.06 155 GLN A N 1
ATOM 1281 C CA . GLN A 1 155 ? -30.903 7.680 84.567 1.00 95.06 155 GLN A CA 1
ATOM 1282 C C . GLN A 1 155 ? -31.404 6.394 85.242 1.00 95.06 155 GLN A C 1
ATOM 1284 O O . GLN A 1 155 ? -32.130 6.450 86.232 1.00 95.06 155 GLN A O 1
ATOM 1289 N N . MET A 1 156 ? -31.028 5.217 84.733 1.00 92.44 156 MET A N 1
ATOM 1290 C CA . MET A 1 156 ? -31.290 3.959 85.436 1.00 92.44 156 MET A CA 1
ATOM 1291 C C . MET A 1 156 ? -30.505 3.881 86.741 1.00 92.44 156 MET A C 1
ATOM 1293 O O . MET A 1 156 ? -31.055 3.450 87.752 1.00 92.44 156 MET A O 1
ATOM 1297 N N . LYS A 1 157 ? -29.248 4.334 86.736 1.00 95.06 157 LYS A N 1
ATOM 1298 C CA . LYS A 1 157 ? -28.402 4.328 87.925 1.00 95.06 157 LYS A CA 1
ATOM 1299 C C . LYS A 1 157 ? -28.878 5.318 88.992 1.00 95.06 157 LYS A C 1
ATOM 1301 O O . LYS A 1 157 ? -28.893 4.954 90.159 1.00 95.06 157 LYS A O 1
ATOM 1306 N N . THR A 1 158 ? -29.301 6.531 88.627 1.00 95.44 158 THR A N 1
ATOM 1307 C CA . THR A 1 158 ? -29.856 7.490 89.603 1.00 95.44 158 THR A CA 1
ATOM 1308 C C . THR A 1 158 ? -31.132 6.957 90.249 1.00 95.44 158 THR A C 1
ATOM 1310 O O . THR A 1 158 ? -31.273 7.047 91.466 1.00 95.44 158 THR A O 1
ATOM 1313 N N . LEU A 1 159 ? -32.023 6.331 89.471 1.00 94.44 159 LEU A N 1
ATOM 1314 C CA . LEU A 1 159 ? -33.201 5.643 90.007 1.00 94.44 159 LEU A CA 1
ATOM 1315 C C . LEU A 1 159 ? -32.816 4.481 90.933 1.00 94.44 159 LEU A C 1
ATOM 1317 O O . LEU A 1 159 ? -33.406 4.339 92.001 1.00 94.44 159 LEU A O 1
ATOM 1321 N N . GLU A 1 160 ? -31.828 3.664 90.558 1.00 93.12 160 GLU A N 1
ATOM 1322 C CA . GLU A 1 160 ? -31.316 2.585 91.410 1.00 93.12 160 GLU A CA 1
ATOM 1323 C C . GLU A 1 160 ? -30.744 3.130 92.729 1.00 93.12 160 GLU A C 1
ATOM 1325 O O . GLU A 1 160 ? -31.126 2.651 93.796 1.00 93.12 160 GLU A O 1
ATOM 1330 N N . ASP A 1 161 ? -29.916 4.177 92.681 1.00 94.88 161 ASP A N 1
ATOM 1331 C CA . ASP A 1 161 ? -29.366 4.852 93.861 1.00 94.88 161 ASP A CA 1
ATOM 1332 C C . ASP A 1 161 ? -30.490 5.440 94.753 1.00 94.88 161 ASP A C 1
ATOM 1334 O O . ASP A 1 161 ? -30.458 5.269 95.974 1.00 94.88 161 ASP A O 1
ATOM 1338 N N . GLU A 1 162 ? -31.535 6.051 94.176 1.00 96.19 162 GLU A N 1
ATOM 1339 C CA . GLU A 1 162 ? -32.724 6.514 94.916 1.00 96.19 162 GLU A CA 1
ATOM 1340 C C . GLU A 1 162 ? -33.499 5.368 95.586 1.00 96.19 162 GLU A C 1
ATOM 1342 O O . GLU A 1 162 ? -33.922 5.497 96.740 1.00 96.19 162 GLU A O 1
ATOM 1347 N N . PHE A 1 163 ? -33.695 4.241 94.892 1.00 93.56 163 PHE A N 1
ATOM 1348 C CA . PHE A 1 163 ? -34.322 3.054 95.479 1.00 93.56 163 PHE A CA 1
ATOM 1349 C C . PHE A 1 163 ? -33.469 2.487 96.620 1.00 93.56 163 PHE A C 1
ATOM 1351 O O . PHE A 1 163 ? -34.013 2.144 97.669 1.00 93.56 163 PHE A O 1
ATOM 1358 N N . GLN A 1 164 ? -32.142 2.448 96.470 1.00 95.69 164 GLN A N 1
ATOM 1359 C CA . GLN A 1 164 ? -31.218 2.007 97.520 1.00 95.69 164 GLN A CA 1
ATOM 1360 C C . GLN A 1 164 ? -31.252 2.925 98.752 1.00 95.69 164 GLN A C 1
ATOM 1362 O O . GLN A 1 164 ? -31.138 2.435 99.877 1.00 95.69 164 GLN A O 1
ATOM 1367 N N . VAL A 1 165 ? -31.429 4.241 98.577 1.00 95.31 165 VAL A N 1
ATOM 1368 C CA . VAL A 1 165 ? -31.629 5.180 99.697 1.00 95.31 165 VAL A CA 1
ATOM 1369 C C . VAL A 1 165 ? -32.963 4.910 100.396 1.00 95.31 165 VAL A C 1
ATOM 1371 O O . VAL A 1 165 ? -32.957 4.649 101.598 1.00 95.31 165 VAL A O 1
ATOM 1374 N N . LYS A 1 166 ? -34.081 4.849 99.661 1.00 94.38 166 LYS A N 1
ATOM 1375 C CA . LYS A 1 166 ? -35.413 4.575 100.240 1.00 94.38 166 LYS A CA 1
ATOM 1376 C C . LYS A 1 166 ? -35.486 3.226 100.958 1.00 94.38 166 LYS A C 1
ATOM 1378 O O . LYS A 1 166 ? -36.120 3.120 102.003 1.00 94.38 166 LYS A O 1
ATOM 1383 N N . MET A 1 167 ? -34.809 2.198 100.442 1.00 93.00 167 MET A N 1
ATOM 1384 C CA . MET A 1 167 ? -34.699 0.894 101.107 1.00 93.00 167 MET A CA 1
ATOM 1385 C C . MET A 1 167 ? -33.949 0.983 102.443 1.00 93.00 167 MET A C 1
ATOM 1387 O O . MET A 1 167 ? -34.357 0.340 103.408 1.00 93.00 167 MET A O 1
ATOM 1391 N N . LYS A 1 168 ? -32.889 1.800 102.533 1.00 94.00 168 LYS A N 1
ATOM 1392 C CA . LYS A 1 168 ? -32.175 2.051 103.797 1.00 94.00 168 LYS A CA 1
ATOM 1393 C C . LYS A 1 168 ? -33.018 2.864 104.776 1.00 94.00 168 LYS A C 1
ATOM 1395 O O . LYS A 1 168 ? -33.024 2.539 105.955 1.00 94.00 168 LYS A O 1
ATOM 1400 N N . GLU A 1 169 ? -33.748 3.873 104.304 1.00 94.00 169 GLU A N 1
ATOM 1401 C CA . GLU A 1 169 ? -34.684 4.657 105.125 1.00 94.00 169 GLU A CA 1
ATOM 1402 C C . GLU A 1 169 ? -35.790 3.768 105.713 1.00 94.00 169 GLU A C 1
ATOM 1404 O O . GLU A 1 169 ? -35.997 3.771 106.922 1.00 94.00 169 GLU A O 1
ATOM 1409 N N . LEU A 1 170 ? -36.426 2.927 104.888 1.00 93.69 170 LEU A N 1
ATOM 1410 C CA . LEU A 1 170 ? -37.392 1.914 105.333 1.00 93.69 170 LEU A CA 1
ATOM 1411 C C . LEU A 1 170 ? -36.788 0.932 106.345 1.00 93.69 170 LEU A C 1
ATOM 1413 O O . LEU A 1 170 ? -37.452 0.562 107.308 1.00 93.69 170 LEU A O 1
ATOM 1417 N N . GLN A 1 171 ? -35.532 0.521 106.155 1.00 93.12 171 GLN A N 1
ATOM 1418 C CA . GLN A 1 171 ? -34.844 -0.368 107.090 1.00 93.12 171 GLN A CA 1
ATOM 1419 C C . GLN A 1 171 ? -34.521 0.321 108.427 1.00 93.12 171 GLN A C 1
ATOM 1421 O O . GLN A 1 171 ? -34.593 -0.326 109.469 1.00 93.12 171 GLN A O 1
ATOM 1426 N N . ILE A 1 172 ? -34.195 1.618 108.419 1.00 94.44 172 ILE A N 1
ATOM 1427 C CA . ILE A 1 172 ? -34.007 2.420 109.638 1.00 94.44 172 ILE A CA 1
ATOM 1428 C C . ILE A 1 172 ? -35.341 2.567 110.373 1.00 94.44 172 ILE A C 1
ATOM 1430 O O . ILE A 1 172 ? -35.409 2.187 111.537 1.00 94.44 172 ILE A O 1
ATOM 1434 N N . LEU A 1 173 ? -36.404 3.000 109.686 1.00 93.75 173 LEU A N 1
ATOM 1435 C CA . LEU A 1 173 ? -37.747 3.120 110.267 1.00 93.75 173 LEU A CA 1
ATOM 1436 C C . LEU A 1 173 ? -38.232 1.792 110.856 1.00 93.75 173 LEU A C 1
ATOM 1438 O O . LEU A 1 173 ? -38.716 1.764 111.980 1.00 93.75 173 LEU A O 1
ATOM 1442 N N . HIS A 1 174 ? -38.033 0.674 110.153 1.00 92.25 174 HIS A N 1
ATOM 1443 C CA . HIS A 1 174 ? -38.387 -0.646 110.673 1.00 92.25 174 HIS A CA 1
ATOM 1444 C C . HIS A 1 174 ? -37.601 -1.011 111.943 1.00 92.25 174 HIS A C 1
ATOM 1446 O O . HIS A 1 174 ? -38.172 -1.574 112.874 1.00 92.25 174 HIS A O 1
ATOM 1452 N N . ASN A 1 175 ? -36.309 -0.676 112.016 1.00 93.31 175 ASN A N 1
ATOM 1453 C CA . ASN A 1 175 ? -35.510 -0.887 113.225 1.00 93.31 175 ASN A CA 1
ATOM 1454 C C . ASN A 1 175 ? -35.959 0.032 114.379 1.00 93.31 175 ASN A C 1
ATOM 1456 O O . ASN A 1 175 ? -35.970 -0.411 115.523 1.00 93.31 175 ASN A O 1
ATOM 1460 N N . GLU A 1 176 ? -36.347 1.278 114.095 1.00 93.25 176 GLU A N 1
ATOM 1461 C CA . GLU A 1 176 ? -36.890 2.230 115.077 1.00 93.25 176 GLU A CA 1
ATOM 1462 C C . GLU A 1 176 ? -38.270 1.787 115.596 1.00 93.25 176 GLU A C 1
ATOM 1464 O O . GLU A 1 176 ? -38.520 1.829 116.800 1.00 93.25 176 GLU A O 1
ATOM 1469 N N . GLU A 1 177 ? -39.149 1.278 114.730 1.00 91.56 177 GLU A N 1
ATOM 1470 C CA . GLU A 1 177 ? -40.417 0.638 115.112 1.00 91.56 177 GLU A CA 1
ATOM 1471 C C . GLU A 1 177 ? -40.181 -0.621 115.960 1.00 91.56 177 GLU A C 1
ATOM 1473 O O . GLU A 1 177 ? -40.832 -0.815 116.987 1.00 91.56 177 GLU A O 1
ATOM 1478 N N . LEU A 1 178 ? -39.210 -1.462 115.585 1.00 89.62 178 LEU A N 1
ATOM 1479 C CA . LEU A 1 178 ? -38.858 -2.657 116.354 1.00 89.62 178 LEU A CA 1
ATOM 1480 C C . LEU A 1 178 ? -38.289 -2.286 117.733 1.00 89.62 178 LEU A C 1
ATOM 1482 O O . LEU A 1 178 ? -38.640 -2.912 118.734 1.00 89.62 178 LEU A O 1
ATOM 1486 N N . GLN A 1 179 ? -37.442 -1.255 117.797 1.00 90.56 179 GLN A N 1
ATOM 1487 C CA . GLN A 1 179 ? -36.857 -0.761 119.039 1.00 90.56 179 GLN A CA 1
ATOM 1488 C C . GLN A 1 179 ? -37.912 -0.102 119.933 1.00 90.56 179 GLN A C 1
ATOM 1490 O O . GLN A 1 179 ? -37.954 -0.408 121.119 1.00 90.56 179 GLN A O 1
ATOM 1495 N N . THR A 1 180 ? -38.793 0.747 119.398 1.00 90.94 180 THR A N 1
ATOM 1496 C CA . THR A 1 180 ? -39.873 1.372 120.184 1.00 90.94 180 THR A CA 1
ATOM 1497 C C . THR A 1 180 ? -40.875 0.338 120.695 1.00 90.94 180 THR A C 1
ATOM 1499 O O . THR A 1 180 ? -41.286 0.417 121.851 1.00 90.94 180 THR A O 1
ATOM 1502 N N . LEU A 1 181 ? -41.195 -0.693 119.906 1.00 90.38 181 LEU A N 1
ATOM 1503 C CA . LEU A 1 181 ? -41.990 -1.837 120.360 1.00 90.38 181 LEU A CA 1
ATOM 1504 C C . LEU A 1 181 ? -41.270 -2.637 121.461 1.00 90.38 181 LEU A C 1
ATOM 1506 O O . LEU A 1 181 ? -41.881 -3.013 122.461 1.00 90.38 181 LEU A O 1
ATOM 1510 N N . GLN A 1 182 ? -39.962 -2.869 121.323 1.00 88.25 182 GLN A N 1
ATOM 1511 C CA . GLN A 1 182 ? -39.152 -3.525 122.351 1.00 88.25 182 GLN A CA 1
ATOM 1512 C C . GLN A 1 182 ? -39.046 -2.674 123.631 1.00 88.25 182 GLN A C 1
ATOM 1514 O O . GLN A 1 182 ? -39.076 -3.215 124.735 1.00 88.25 182 GLN A O 1
ATOM 1519 N N . GLU A 1 183 ? -38.944 -1.351 123.513 1.00 89.00 183 GLU A N 1
ATOM 1520 C CA . GLU A 1 183 ? -38.954 -0.412 124.636 1.00 89.00 183 GLU A CA 1
ATOM 1521 C C . GLU A 1 183 ? -40.315 -0.381 125.336 1.00 89.00 183 GLU A C 1
ATOM 1523 O O . GLU A 1 183 ? -40.331 -0.445 126.565 1.00 89.00 183 GLU A O 1
ATOM 1528 N N . HIS A 1 184 ? -41.423 -0.402 124.584 1.00 88.94 184 HIS A N 1
ATOM 1529 C CA . HIS A 1 184 ? -42.785 -0.539 125.109 1.00 88.94 184 HIS A CA 1
ATOM 1530 C C . HIS A 1 184 ? -42.934 -1.840 125.904 1.00 88.94 184 HIS A C 1
ATOM 1532 O O . HIS A 1 184 ? -43.284 -1.795 127.079 1.00 88.94 184 HIS A O 1
ATOM 1538 N N . TYR A 1 185 ? -42.555 -2.993 125.338 1.00 87.06 185 TYR A N 1
ATOM 1539 C CA . TYR A 1 185 ? -42.568 -4.262 126.076 1.00 87.06 185 TYR A CA 1
ATOM 1540 C C . TYR A 1 185 ? -41.675 -4.222 127.331 1.00 87.06 185 TYR A C 1
ATOM 1542 O O . TYR A 1 185 ? -42.060 -4.727 128.383 1.00 87.06 185 TYR A O 1
ATOM 1550 N N . ASN A 1 186 ? -40.502 -3.582 127.271 1.00 88.69 186 ASN A N 1
ATOM 1551 C CA . ASN A 1 186 ? -39.618 -3.400 128.431 1.00 88.69 186 ASN A CA 1
ATOM 1552 C C . ASN A 1 186 ? -40.134 -2.369 129.456 1.00 88.69 186 ASN A C 1
ATOM 1554 O O . ASN A 1 186 ? -39.610 -2.304 130.574 1.00 88.69 186 ASN A O 1
ATOM 1558 N N . GLN A 1 187 ? -41.082 -1.511 129.084 1.00 86.50 187 GLN A N 1
ATOM 1559 C CA . GLN A 1 187 ? -41.772 -0.577 129.972 1.00 86.50 187 GLN A CA 1
ATOM 1560 C C . GLN A 1 187 ? -42.980 -1.264 130.610 1.00 86.50 187 GLN A C 1
ATOM 1562 O O . GLN A 1 187 ? -43.071 -1.242 131.831 1.00 86.50 187 GLN A O 1
ATOM 1567 N N . ASP A 1 188 ? -43.793 -1.996 129.843 1.00 84.81 188 ASP A N 1
ATOM 1568 C CA . ASP A 1 188 ? -44.871 -2.853 130.357 1.00 84.81 188 ASP A CA 1
ATOM 1569 C C . ASP A 1 188 ? -44.340 -3.853 131.392 1.00 84.81 188 ASP A C 1
ATOM 1571 O O . ASP A 1 188 ? -44.873 -3.958 132.495 1.00 84.81 188 ASP A O 1
ATOM 1575 N N . LEU A 1 189 ? -43.237 -4.547 131.076 1.00 82.38 189 LEU A N 1
ATOM 1576 C CA . LEU A 1 189 ? -42.574 -5.470 132.002 1.00 82.38 189 LEU A CA 1
ATOM 1577 C C . LEU A 1 189 ? -42.067 -4.764 133.267 1.00 82.38 189 LEU A C 1
ATOM 1579 O O . LEU A 1 189 ? -42.141 -5.345 134.348 1.00 82.38 189 LEU A O 1
ATOM 1583 N N . ARG A 1 190 ? -41.601 -3.511 133.166 1.00 81.81 190 ARG A N 1
ATOM 1584 C CA . ARG A 1 190 ? -41.210 -2.713 134.340 1.00 81.81 190 ARG A CA 1
ATOM 1585 C C . ARG A 1 190 ? -42.409 -2.277 135.164 1.00 81.81 190 ARG A C 1
ATOM 1587 O O . ARG A 1 190 ? -42.356 -2.448 136.368 1.00 81.81 190 ARG A O 1
ATOM 1594 N N . CYS A 1 191 ? -43.492 -1.802 134.557 1.00 78.94 191 CYS A N 1
ATOM 1595 C CA . CYS A 1 191 ? -44.709 -1.436 135.283 1.00 78.94 191 CYS A CA 1
ATOM 1596 C C . CYS A 1 191 ? -45.356 -2.657 135.957 1.00 78.94 191 CYS A C 1
ATOM 1598 O O . CYS A 1 191 ? -45.838 -2.556 137.085 1.00 78.94 191 CYS A O 1
ATOM 1600 N N . LEU A 1 192 ? -45.310 -3.832 135.318 1.00 77.62 192 LEU A N 1
ATOM 1601 C CA . LEU A 1 192 ? -45.699 -5.106 135.931 1.00 77.62 192 LEU A CA 1
ATOM 1602 C C . LEU A 1 192 ? -44.779 -5.483 137.099 1.00 77.62 192 LEU A C 1
ATOM 1604 O O . LEU A 1 192 ? -45.271 -5.952 138.121 1.00 77.62 192 LEU A O 1
ATOM 1608 N N . GLN A 1 193 ? -43.468 -5.261 136.981 1.00 76.75 193 GLN A N 1
ATOM 1609 C CA . GLN A 1 193 ? -42.509 -5.563 138.045 1.00 76.75 193 GLN A CA 1
ATOM 1610 C C . GLN A 1 193 ? -42.559 -4.553 139.205 1.00 76.75 193 GLN A C 1
ATOM 1612 O O . GLN A 1 193 ? -42.458 -4.961 140.354 1.00 76.75 193 GLN A O 1
ATOM 1617 N N . GLU A 1 194 ? -42.812 -3.272 138.939 1.00 75.31 194 GLU A N 1
ATOM 1618 C CA . GLU A 1 194 ? -43.097 -2.242 139.946 1.00 75.31 194 GLU A CA 1
ATOM 1619 C C . GLU A 1 194 ? -44.412 -2.551 140.674 1.00 75.31 194 GLU A C 1
ATOM 1621 O O . GLU A 1 194 ? -44.454 -2.497 141.900 1.00 75.31 194 GLU A O 1
ATOM 1626 N N . SER A 1 195 ? -45.448 -2.994 139.949 1.00 71.19 195 SER A N 1
ATOM 1627 C CA . SER A 1 195 ? -46.689 -3.506 140.552 1.00 71.19 195 SER A CA 1
ATOM 1628 C C . SER A 1 195 ? -46.427 -4.741 141.426 1.00 71.19 195 SER A C 1
ATOM 1630 O O . SER A 1 195 ? -47.017 -4.877 142.498 1.00 71.19 195 SER A O 1
ATOM 1632 N N . LEU A 1 196 ? -45.524 -5.633 141.001 1.00 65.44 196 LEU A N 1
ATOM 1633 C CA . LEU A 1 196 ? -45.106 -6.798 141.783 1.00 65.44 196 LEU A CA 1
ATOM 1634 C C . LEU A 1 196 ? -44.374 -6.373 143.067 1.00 65.44 196 LEU A C 1
ATOM 1636 O O . LEU A 1 196 ? -44.715 -6.855 144.143 1.00 65.44 196 LEU A O 1
ATOM 1640 N N . ASP A 1 197 ? -43.433 -5.429 142.972 1.00 60.00 197 ASP A N 1
ATOM 1641 C CA . ASP A 1 197 ? -42.669 -4.878 144.099 1.00 60.00 197 ASP A CA 1
ATOM 1642 C C . ASP A 1 197 ? -43.547 -4.068 145.075 1.00 60.00 197 ASP A C 1
ATOM 1644 O O . ASP A 1 197 ? -43.279 -4.048 146.281 1.00 60.00 197 ASP A O 1
ATOM 1648 N N . GLU A 1 198 ? -44.608 -3.408 144.597 1.00 61.22 198 GLU A N 1
ATOM 1649 C CA . GLU A 1 198 ? -45.616 -2.758 145.445 1.00 61.22 198 GLU A CA 1
ATOM 1650 C C . GLU A 1 198 ? -46.465 -3.781 146.211 1.00 61.22 198 GLU A C 1
ATOM 1652 O O . GLU A 1 198 ? -46.639 -3.634 147.424 1.00 61.22 198 GLU A O 1
ATOM 1657 N N . TYR A 1 199 ? -46.905 -4.862 145.555 1.00 57.47 199 TYR A N 1
ATOM 1658 C CA . TYR A 1 199 ? -47.550 -5.997 146.229 1.00 57.47 199 TYR A CA 1
ATOM 1659 C C . TYR A 1 199 ? -46.609 -6.669 147.243 1.00 57.47 199 TYR A C 1
ATOM 1661 O O . TYR A 1 199 ? -47.008 -6.980 148.367 1.00 57.47 199 TYR A O 1
ATOM 1669 N N . GLN A 1 200 ? -45.335 -6.846 146.888 1.00 52.22 200 GLN A N 1
ATOM 1670 C CA . GLN A 1 200 ? -44.336 -7.539 147.703 1.00 52.22 200 GLN A CA 1
ATOM 1671 C C . GLN A 1 200 ? -43.861 -6.713 148.917 1.00 52.22 200 GLN A C 1
ATOM 1673 O O . GLN A 1 200 ? -43.327 -7.272 149.877 1.00 52.22 200 GLN A O 1
ATOM 1678 N N . LYS A 1 201 ? -44.124 -5.397 148.941 1.00 51.62 201 LYS A N 1
ATOM 1679 C CA . LYS A 1 201 ? -43.927 -4.521 150.113 1.00 51.62 201 LYS A CA 1
ATOM 1680 C C . LYS A 1 201 ? -45.068 -4.562 151.139 1.00 51.62 201 LYS A C 1
ATOM 1682 O O . LYS A 1 201 ? -44.898 -3.994 152.218 1.00 51.62 201 LYS A O 1
ATOM 1687 N N . GLN A 1 202 ? -46.202 -5.208 150.845 1.00 46.62 202 GLN A N 1
ATOM 1688 C CA . GLN A 1 202 ? -47.406 -5.170 151.690 1.00 46.62 202 GLN A CA 1
ATOM 1689 C C . GLN A 1 202 ? -47.823 -6.501 152.353 1.00 46.62 202 GLN A C 1
ATOM 1691 O O . GLN A 1 202 ? -48.977 -6.596 152.737 1.00 46.62 202 GLN A O 1
ATOM 1696 N N . HIS A 1 203 ? -46.941 -7.501 152.538 1.00 32.50 203 HIS A N 1
ATOM 1697 C CA . HIS A 1 203 ? -46.878 -8.422 153.712 1.00 32.50 203 HIS A CA 1
ATOM 1698 C C . HIS A 1 203 ? -45.924 -9.629 153.457 1.00 32.50 203 HIS A C 1
ATOM 1700 O O . HIS A 1 203 ? -45.679 -9.961 152.299 1.00 32.50 203 HIS A O 1
ATOM 1706 N N . PRO A 1 204 ? -45.369 -10.301 154.497 1.00 44.41 204 PRO A N 1
ATOM 1707 C CA . PRO A 1 204 ? -44.317 -11.319 154.338 1.00 44.41 204 PRO A CA 1
ATOM 1708 C C . PRO A 1 204 ? -44.792 -12.793 154.403 1.00 44.41 204 PRO A C 1
ATOM 1710 O O . PRO A 1 204 ? -45.579 -13.146 155.273 1.00 44.41 204 PRO A O 1
ATOM 1713 N N . GLU A 1 205 ? -44.205 -13.627 153.526 1.00 30.44 205 GLU A N 1
ATOM 1714 C CA . GLU A 1 205 ? -43.945 -15.095 153.582 1.00 30.44 205 GLU A CA 1
ATOM 1715 C C . GLU A 1 205 ? -45.037 -16.063 154.131 1.00 30.44 205 GLU A C 1
ATOM 1717 O O . GLU A 1 205 ? -45.365 -16.060 155.311 1.00 30.44 205 GLU A O 1
ATOM 1722 N N . THR A 1 206 ? -45.536 -17.074 153.395 1.00 27.33 206 THR A N 1
ATOM 1723 C CA . THR A 1 206 ? -44.785 -18.305 153.025 1.00 27.33 206 THR A CA 1
ATOM 1724 C C . THR A 1 206 ? -45.587 -19.299 152.132 1.00 27.33 206 THR A C 1
ATOM 1726 O O . THR A 1 206 ? -46.784 -19.471 152.318 1.00 27.33 206 THR A O 1
ATOM 1729 N N . LEU A 1 207 ? -44.855 -20.073 151.304 1.00 28.23 207 LEU A N 1
ATOM 1730 C CA . LEU A 1 207 ? -45.094 -21.471 150.838 1.00 28.23 207 LEU A CA 1
ATOM 1731 C C . LEU A 1 207 ? -46.163 -21.872 149.769 1.00 28.23 207 LEU A C 1
ATOM 1733 O O . LEU A 1 207 ? -47.364 -21.834 149.986 1.00 28.23 207 LEU A O 1
ATOM 1737 N N . SER A 1 208 ? -45.632 -22.534 148.722 1.00 25.59 208 SER A N 1
ATOM 1738 C CA . SER A 1 208 ? -46.130 -23.727 147.986 1.00 25.59 208 SER A CA 1
ATOM 1739 C C . SER A 1 208 ? -47.376 -23.723 147.066 1.00 25.59 208 SER A C 1
ATOM 1741 O O . SER A 1 208 ? -48.505 -23.878 147.506 1.00 25.59 208 SER A O 1
ATOM 1743 N N . THR A 1 209 ? -47.085 -23.857 145.762 1.00 25.91 209 THR A N 1
ATOM 1744 C CA . THR A 1 209 ? -47.402 -25.039 144.911 1.00 25.91 209 THR A CA 1
ATOM 1745 C C . THR A 1 209 ? -48.864 -25.478 144.637 1.00 25.91 209 THR A C 1
ATOM 1747 O O . THR A 1 209 ? -49.495 -26.092 145.489 1.00 25.91 209 THR A O 1
ATOM 1750 N N . ALA A 1 210 ? -49.238 -25.398 143.340 1.00 24.75 210 ALA A N 1
ATOM 1751 C CA . ALA A 1 210 ? -50.100 -26.301 142.527 1.00 24.75 210 ALA A CA 1
ATOM 1752 C C . ALA A 1 210 ? -51.470 -25.796 141.991 1.00 24.75 210 ALA A C 1
ATOM 1754 O O . ALA A 1 210 ? -52.363 -25.444 142.750 1.00 24.75 210 ALA A O 1
ATOM 1755 N N . GLY A 1 211 ? -51.661 -25.964 140.667 1.00 24.08 211 GLY A N 1
ATOM 1756 C CA . GLY A 1 211 ? -52.954 -25.981 139.942 1.00 24.08 211 GLY A CA 1
ATOM 1757 C C . GLY A 1 211 ? -53.601 -24.614 139.635 1.00 24.08 211 GLY A C 1
ATOM 1758 O O . GLY A 1 211 ? -53.274 -23.626 140.273 1.00 24.08 211 GLY A O 1
ATOM 1759 N N . SER A 1 212 ? -54.528 -24.470 138.675 1.00 27.16 212 SER A N 1
ATOM 1760 C CA . SER A 1 212 ? -54.925 -25.368 137.572 1.00 27.16 212 SER A CA 1
ATOM 1761 C C . SER A 1 212 ? -55.739 -24.635 136.482 1.00 27.16 212 SER A C 1
ATOM 1763 O O . SER A 1 212 ? -56.536 -23.753 136.766 1.00 27.16 212 SER A O 1
ATOM 1765 N N . ARG A 1 213 ? -55.539 -25.089 135.240 1.00 29.12 213 ARG A N 1
ATOM 1766 C CA . ARG A 1 213 ? -56.388 -25.094 134.025 1.00 29.12 213 ARG A CA 1
ATOM 1767 C C . ARG A 1 213 ? -57.844 -24.522 134.037 1.00 29.12 213 ARG A C 1
ATOM 1769 O O . ARG A 1 213 ? -58.721 -25.138 134.626 1.00 29.12 213 ARG A O 1
ATOM 1776 N N . ALA A 1 214 ? -58.050 -23.537 133.145 1.00 30.27 214 ALA A N 1
ATOM 1777 C CA . ALA A 1 214 ? -59.148 -23.298 132.165 1.00 30.27 214 ALA A CA 1
ATOM 1778 C C . ALA A 1 214 ? -60.609 -22.892 132.530 1.00 30.27 214 ALA A C 1
ATOM 1780 O O . ALA A 1 214 ? -61.307 -23.604 133.239 1.00 30.27 214 ALA A O 1
ATOM 1781 N N . GLU A 1 215 ? -61.047 -21.843 131.800 1.00 30.03 215 GLU A N 1
ATOM 1782 C CA . GLU A 1 215 ? -62.312 -21.659 131.031 1.00 30.03 215 GLU A CA 1
ATOM 1783 C C . GLU A 1 215 ? -63.695 -21.400 131.684 1.00 30.03 215 GLU A C 1
ATOM 1785 O O . GLU A 1 215 ? -63.916 -21.601 132.873 1.00 30.03 215 GLU A O 1
ATOM 1790 N N . GLU A 1 216 ? -64.610 -20.947 130.799 1.00 29.62 216 GLU A N 1
ATOM 1791 C CA . GLU A 1 216 ? -66.074 -20.736 130.928 1.00 29.62 216 GLU A CA 1
ATOM 1792 C C . GLU A 1 216 ? -66.542 -19.424 131.624 1.00 29.62 216 GLU A C 1
ATOM 1794 O O . GLU A 1 216 ? -65.745 -18.734 132.254 1.00 29.62 216 GLU A O 1
ATOM 1799 N N . LEU A 1 217 ? -67.784 -18.916 131.482 1.00 30.97 217 LEU A N 1
ATOM 1800 C CA . LEU A 1 217 ? -69.074 -19.447 130.969 1.00 30.97 217 LEU A CA 1
ATOM 1801 C C . LEU A 1 217 ? -70.020 -18.282 130.535 1.00 30.97 217 LEU A C 1
ATOM 1803 O O . LEU A 1 217 ? -69.649 -17.133 130.735 1.00 30.97 217 LEU A O 1
ATOM 1807 N N . TRP A 1 218 ? -71.221 -18.564 129.987 1.00 25.67 218 TRP A N 1
ATOM 1808 C CA . TRP A 1 218 ? -72.601 -18.123 130.393 1.00 25.67 218 TRP A CA 1
ATOM 1809 C C . TRP A 1 218 ? -73.636 -18.844 129.453 1.00 25.67 218 TRP A C 1
ATOM 1811 O O . TRP A 1 218 ? -73.221 -19.364 128.422 1.00 25.67 218 TRP A O 1
ATOM 1821 N N . ILE A 1 219 ? -74.973 -18.822 129.629 1.00 28.53 219 ILE A N 1
ATOM 1822 C CA . ILE A 1 219 ? -75.857 -19.573 130.573 1.00 28.53 219 ILE A CA 1
ATOM 1823 C C . ILE A 1 219 ? -77.298 -19.680 129.965 1.00 28.53 219 ILE A C 1
ATOM 1825 O O . ILE A 1 219 ? -77.589 -18.930 129.034 1.00 28.53 219 ILE A O 1
ATOM 1829 N N . ALA A 1 220 ? -78.167 -20.554 130.525 1.00 25.62 220 ALA A N 1
ATOM 1830 C CA . ALA A 1 220 ? -79.662 -20.633 130.471 1.00 25.62 220 ALA A CA 1
ATOM 1831 C C . ALA A 1 220 ? -80.256 -21.879 129.739 1.00 25.62 220 ALA A C 1
ATOM 1833 O O . ALA A 1 220 ? -79.778 -22.224 128.662 1.00 25.62 220 ALA A O 1
ATOM 1834 N N . ASP A 1 221 ? -81.290 -22.597 130.229 1.00 25.02 221 ASP A N 1
ATOM 1835 C CA . ASP A 1 221 ? -82.124 -22.428 131.447 1.00 25.02 221 ASP A CA 1
ATOM 1836 C C . ASP A 1 221 ? -82.817 -23.748 131.930 1.00 25.02 221 ASP A C 1
ATOM 1838 O O . ASP A 1 221 ? -83.053 -24.633 131.113 1.00 25.02 221 ASP A O 1
ATOM 1842 N N . GLU A 1 222 ? -83.096 -23.834 133.248 1.00 29.14 222 GLU A N 1
ATOM 1843 C CA . GLU A 1 222 ? -84.195 -24.459 134.070 1.00 29.14 222 GLU A CA 1
ATOM 1844 C C . GLU A 1 222 ? -85.160 -25.605 133.559 1.00 29.14 222 GLU A C 1
ATOM 1846 O O . GLU A 1 222 ? -85.372 -25.750 132.362 1.00 29.14 222 GLU A O 1
ATOM 1851 N N . VAL A 1 223 ? -85.860 -26.470 134.357 1.00 27.36 223 VAL A N 1
ATOM 1852 C CA . VAL A 1 223 ? -86.082 -26.681 135.834 1.00 27.36 223 VAL A CA 1
ATOM 1853 C C . VAL A 1 223 ? -86.729 -28.071 136.186 1.00 27.36 223 VAL A C 1
ATOM 1855 O O . VAL A 1 223 ? -87.361 -28.663 135.319 1.00 27.36 223 VAL A O 1
ATOM 1858 N N . ASP A 1 224 ? -86.621 -28.519 137.464 1.00 25.86 224 ASP A N 1
ATOM 1859 C CA . ASP A 1 224 ? -87.347 -29.593 138.242 1.00 25.86 224 ASP A CA 1
ATOM 1860 C C . ASP A 1 224 ? -87.528 -31.046 137.701 1.00 25.86 224 ASP A C 1
ATOM 1862 O O . ASP A 1 224 ? -87.621 -31.293 136.507 1.00 25.86 224 ASP A O 1
ATOM 1866 N N . GLY A 1 225 ? -87.669 -32.108 138.524 1.00 27.31 225 GLY A N 1
ATOM 1867 C CA . GLY A 1 225 ? -87.598 -32.249 139.995 1.00 27.31 225 GLY A CA 1
ATOM 1868 C C . GLY A 1 225 ? -88.247 -33.563 140.527 1.00 27.31 225 GLY A C 1
ATOM 1869 O O . GLY A 1 225 ? -89.216 -34.047 139.955 1.00 27.31 225 GLY A O 1
ATOM 1870 N N . GLY A 1 226 ? -87.757 -34.136 141.646 1.00 28.23 226 GLY A N 1
ATOM 1871 C CA . GLY A 1 226 ? -88.616 -34.884 142.607 1.00 28.23 226 GLY A CA 1
ATOM 1872 C C . GLY A 1 226 ? -88.843 -36.424 142.546 1.00 28.23 226 GLY A C 1
ATOM 1873 O O . GLY A 1 226 ? -89.972 -36.862 142.389 1.00 28.23 226 GLY A O 1
ATOM 1874 N N . MET A 1 227 ? -87.809 -37.229 142.836 1.00 32.31 227 MET A N 1
ATOM 1875 C CA . MET A 1 227 ? -87.771 -38.393 143.777 1.00 32.31 227 MET A CA 1
ATOM 1876 C C . MET A 1 227 ? -88.847 -39.538 143.850 1.00 32.31 227 MET A C 1
ATOM 1878 O O . MET A 1 227 ? -90.009 -39.330 144.169 1.00 32.31 227 MET A O 1
ATOM 1882 N N . GLN A 1 228 ? -88.331 -40.779 143.735 1.00 33.28 228 GLN A N 1
ATOM 1883 C CA . GLN A 1 228 ? -88.717 -42.134 144.244 1.00 33.28 228 GLN A CA 1
ATOM 1884 C C . GLN A 1 228 ? -89.984 -42.392 145.114 1.00 33.28 228 GLN A C 1
ATOM 1886 O O . GLN A 1 228 ? -90.258 -41.652 146.052 1.00 33.28 228 GLN A O 1
ATOM 1891 N N . VAL A 1 229 ? -90.586 -43.599 144.979 1.00 27.30 229 VAL A N 1
ATOM 1892 C CA . VAL A 1 229 ? -90.490 -44.767 145.924 1.00 27.30 229 VAL A CA 1
ATOM 1893 C C . VAL A 1 229 ? -91.263 -46.006 145.368 1.00 27.30 229 VAL A C 1
ATOM 1895 O O . VAL A 1 229 ? -91.840 -45.944 144.287 1.00 27.30 229 VAL A O 1
ATOM 1898 N N . SER A 1 230 ? -91.134 -47.165 146.027 1.00 35.69 230 SER A N 1
ATOM 1899 C CA . SER A 1 230 ? -91.176 -48.555 145.532 1.00 35.69 230 SER A CA 1
ATOM 1900 C C . SER A 1 230 ? -92.497 -49.356 145.589 1.00 35.69 230 SER A C 1
ATOM 1902 O O . SER A 1 230 ? -93.278 -49.202 146.518 1.00 35.69 230 SER A O 1
ATOM 1904 N N . ASP A 1 231 ? -92.580 -50.328 144.671 1.00 31.66 231 ASP A N 1
ATOM 1905 C CA . ASP A 1 231 ? -93.101 -51.717 144.731 1.00 31.66 231 ASP A CA 1
ATOM 1906 C C . ASP A 1 231 ? -94.444 -52.155 145.369 1.00 31.66 231 ASP A C 1
ATOM 1908 O O . ASP A 1 231 ? -94.790 -51.856 146.506 1.00 31.66 231 ASP A O 1
ATOM 1912 N N . SER A 1 232 ? -95.043 -53.119 144.648 1.00 32.75 232 SER A N 1
ATOM 1913 C CA . SER A 1 232 ? -96.003 -54.155 145.074 1.00 32.75 232 SER A CA 1
ATOM 1914 C C . SER A 1 232 ? -97.446 -53.770 145.448 1.00 32.75 232 SER A C 1
ATOM 1916 O O . SER A 1 232 ? -97.783 -53.661 146.622 1.00 32.75 232 SER A O 1
ATOM 1918 N N . GLU A 1 233 ? -98.360 -53.911 144.476 1.00 34.56 233 GLU A N 1
ATOM 1919 C CA . GLU A 1 233 ? -99.533 -54.787 144.668 1.00 34.56 233 GLU A CA 1
ATOM 1920 C C . GLU A 1 233 ? -100.048 -55.374 143.335 1.00 34.56 233 GLU A C 1
ATOM 1922 O O . GLU A 1 233 ? -100.237 -54.674 142.343 1.00 34.56 233 GLU A O 1
ATOM 1927 N N . LEU A 1 234 ? -100.216 -56.703 143.282 1.00 39.56 234 LEU A N 1
ATOM 1928 C CA . LEU A 1 234 ? -100.104 -57.482 142.033 1.00 39.56 234 LEU A CA 1
ATOM 1929 C C . LEU A 1 234 ? -101.433 -58.081 141.513 1.00 39.56 234 LEU A C 1
ATOM 1931 O O . LEU A 1 234 ? -101.412 -58.864 140.570 1.00 39.56 234 LEU A O 1
ATOM 1935 N N . ASN A 1 235 ? -102.596 -57.773 142.108 1.00 39.62 235 ASN A N 1
ATOM 1936 C CA . ASN A 1 235 ? -103.824 -58.570 141.887 1.00 39.62 235 ASN A CA 1
ATOM 1937 C C . ASN A 1 235 ? -105.136 -57.807 141.594 1.00 39.62 235 ASN A C 1
ATOM 1939 O O . ASN A 1 235 ? -106.221 -58.354 141.764 1.00 39.62 235 ASN A O 1
ATOM 1943 N N . ALA A 1 236 ? -105.052 -56.616 140.991 1.00 49.03 236 ALA A N 1
ATOM 1944 C CA . ALA A 1 236 ? -106.044 -56.185 139.982 1.00 49.03 236 ALA A CA 1
ATOM 1945 C C . ALA A 1 236 ? -105.576 -56.515 138.537 1.00 49.03 236 ALA A C 1
ATOM 1947 O O . ALA A 1 236 ? -106.207 -56.160 137.539 1.00 49.03 236 ALA A O 1
ATOM 1948 N N . MET A 1 237 ? -104.449 -57.226 138.427 1.00 46.50 237 MET A N 1
ATOM 1949 C CA . MET A 1 237 ? -103.597 -57.381 137.243 1.00 46.50 237 MET A CA 1
ATOM 1950 C C . MET A 1 237 ? -104.044 -58.524 136.303 1.00 46.50 237 MET A C 1
ATOM 1952 O O . MET A 1 237 ? -103.217 -59.226 135.728 1.00 46.50 237 MET A O 1
ATOM 1956 N N . HIS A 1 238 ? -105.359 -58.737 136.169 1.00 54.03 238 HIS A N 1
ATOM 1957 C CA . HIS A 1 238 ? -105.951 -59.724 135.245 1.00 54.03 238 HIS A CA 1
ATOM 1958 C C . HIS A 1 238 ? -107.025 -59.111 134.336 1.00 54.03 238 HIS A C 1
ATOM 1960 O O . HIS A 1 238 ? -106.879 -59.176 133.121 1.00 54.03 238 HIS A O 1
ATOM 1966 N N . GLY A 1 239 ? -108.032 -58.416 134.882 1.00 58.12 239 GLY A N 1
ATOM 1967 C CA . GLY A 1 239 ? -109.053 -57.742 134.058 1.00 58.12 239 GLY A CA 1
ATOM 1968 C C . GLY A 1 239 ? -108.491 -56.598 133.202 1.00 58.12 239 GLY A C 1
ATOM 1969 O O . GLY A 1 239 ? -108.914 -56.394 132.068 1.00 58.12 239 GLY A O 1
ATOM 1970 N N . LEU A 1 240 ? -107.467 -55.894 133.703 1.00 56.25 240 LEU A N 1
ATOM 1971 C CA . LEU A 1 240 ? -106.719 -54.921 132.900 1.00 56.25 240 LEU A CA 1
ATOM 1972 C C . LEU A 1 240 ? -105.837 -55.603 131.841 1.00 56.25 240 LEU A C 1
ATOM 1974 O O . LEU A 1 240 ? -105.519 -54.992 130.829 1.00 56.25 240 LEU A O 1
ATOM 1978 N N . LYS A 1 241 ? -105.434 -56.859 132.071 1.00 57.75 241 LYS A N 1
ATOM 1979 C CA . LYS A 1 241 ? -104.415 -57.559 131.285 1.00 57.75 241 LYS A CA 1
ATOM 1980 C C . LYS A 1 241 ? -104.945 -58.045 129.941 1.00 57.75 241 LYS A C 1
ATOM 1982 O O . LYS A 1 241 ? -104.236 -57.921 128.955 1.00 57.75 241 LYS A O 1
ATOM 1987 N N . GLU A 1 242 ? -106.194 -58.503 129.875 1.00 59.31 242 GLU A N 1
ATOM 1988 C CA . GLU A 1 242 ? -106.853 -58.833 128.600 1.00 59.31 242 GLU A CA 1
ATOM 1989 C C . GLU A 1 242 ? -107.084 -57.570 127.754 1.00 59.31 242 GLU A C 1
ATOM 1991 O O . GLU A 1 242 ? -106.819 -57.561 126.553 1.00 59.31 242 GLU A O 1
ATOM 1996 N N . ARG A 1 243 ? -107.479 -56.455 128.390 1.00 64.88 243 ARG A N 1
ATOM 1997 C CA . ARG A 1 243 ? -107.649 -55.173 127.691 1.00 64.88 243 ARG A CA 1
ATOM 1998 C C . ARG A 1 243 ? -106.321 -54.569 127.228 1.00 64.88 243 ARG A C 1
ATOM 2000 O O . ARG A 1 243 ? -106.278 -53.954 126.166 1.00 64.88 243 ARG A O 1
ATOM 2007 N N . ILE A 1 244 ? -105.254 -54.759 128.005 1.00 67.56 244 ILE A N 1
ATOM 2008 C CA . ILE A 1 244 ? -103.886 -54.410 127.615 1.00 67.56 244 ILE A CA 1
ATOM 2009 C C . ILE A 1 244 ? -103.410 -55.318 126.484 1.00 67.56 244 ILE A C 1
ATOM 2011 O O . ILE A 1 244 ? -102.924 -54.779 125.510 1.00 67.56 244 ILE A O 1
ATOM 2015 N N . GLN A 1 245 ? -103.628 -56.635 126.520 1.00 69.88 245 GLN A N 1
ATOM 2016 C CA . GLN A 1 245 ? -103.221 -57.540 125.435 1.00 69.88 245 GLN A CA 1
ATOM 2017 C C . GLN A 1 245 ? -103.910 -57.228 124.100 1.00 69.88 245 GLN A C 1
ATOM 2019 O O . GLN A 1 245 ? -103.278 -57.314 123.050 1.00 69.88 245 GLN A O 1
ATOM 2024 N N . GLU A 1 246 ? -105.179 -56.814 124.112 1.00 70.44 246 GLU A N 1
ATOM 2025 C CA . GLU A 1 246 ? -105.865 -56.380 122.889 1.00 70.44 246 GLU A CA 1
ATOM 2026 C C . GLU A 1 246 ? -105.347 -55.019 122.382 1.00 70.44 246 GLU A C 1
ATOM 2028 O O . GLU A 1 246 ? -105.167 -54.832 121.177 1.00 70.44 246 GLU A O 1
ATOM 2033 N N . LEU A 1 247 ? -105.019 -54.089 123.288 1.00 72.06 247 LEU A N 1
ATOM 2034 C CA . LEU A 1 247 ? -104.339 -52.835 122.942 1.00 72.06 247 LEU A CA 1
ATOM 2035 C C . LEU A 1 247 ? -102.877 -53.049 122.518 1.00 72.06 247 LEU A C 1
ATOM 2037 O O . LEU A 1 247 ? -102.392 -52.315 121.669 1.00 72.06 247 LEU A O 1
ATOM 2041 N N . GLU A 1 248 ? -102.181 -54.055 123.043 1.00 70.56 248 GLU A N 1
ATOM 2042 C CA . GLU A 1 248 ? -100.828 -54.465 122.655 1.00 70.56 248 GLU A CA 1
ATOM 2043 C C . GLU A 1 248 ? -100.842 -55.148 121.289 1.00 70.56 248 GLU A C 1
ATOM 2045 O O . GLU A 1 248 ? -99.952 -54.893 120.488 1.00 70.56 248 GLU A O 1
ATOM 2050 N N . ALA A 1 249 ? -101.865 -55.946 120.971 1.00 74.50 249 ALA A N 1
ATOM 2051 C CA . ALA A 1 249 ? -102.065 -56.486 119.630 1.00 74.50 249 ALA A CA 1
ATOM 2052 C C . ALA A 1 249 ? -102.339 -55.364 118.613 1.00 74.50 249 ALA A C 1
ATOM 2054 O O . ALA A 1 249 ? -101.712 -55.335 117.556 1.00 74.50 249 ALA A O 1
ATOM 2055 N N . GLN A 1 250 ? -103.198 -54.392 118.947 1.00 73.25 250 GLN A N 1
ATOM 2056 C CA . GLN A 1 250 ? -103.413 -53.207 118.106 1.00 73.25 250 GLN A CA 1
ATOM 2057 C C . GLN A 1 250 ? -102.161 -52.321 118.010 1.00 73.25 250 GLN A C 1
ATOM 2059 O O . GLN A 1 250 ? -101.834 -51.854 116.922 1.00 73.25 250 GLN A O 1
ATOM 2064 N N . MET A 1 251 ? -101.414 -52.126 119.102 1.00 68.44 251 MET A N 1
ATOM 2065 C CA . MET A 1 251 ? -100.136 -51.408 119.074 1.00 68.44 251 MET A CA 1
ATOM 2066 C C . MET A 1 251 ? -99.057 -52.158 118.300 1.00 68.44 251 MET A C 1
ATOM 2068 O O . MET A 1 251 ? -98.225 -51.494 117.701 1.00 68.44 251 MET A O 1
ATOM 2072 N N . ASN A 1 252 ? -99.041 -53.491 118.298 1.00 69.44 252 ASN A N 1
ATOM 2073 C CA . ASN A 1 252 ? -98.095 -54.269 117.503 1.00 69.44 252 ASN A CA 1
ATOM 2074 C C . ASN A 1 252 ? -98.451 -54.186 116.015 1.00 69.44 252 ASN A C 1
ATOM 2076 O O . ASN A 1 252 ? -97.560 -53.936 115.224 1.00 69.44 252 ASN A O 1
ATOM 2080 N N . ILE A 1 253 ? -99.735 -54.232 115.636 1.00 75.38 253 ILE A N 1
ATOM 2081 C CA . ILE A 1 253 ? -100.151 -53.958 114.247 1.00 75.38 253 ILE A CA 1
ATOM 2082 C C . ILE A 1 253 ? -99.763 -52.525 113.836 1.00 75.38 253 ILE A C 1
ATOM 2084 O O . ILE A 1 253 ? -99.158 -52.333 112.786 1.00 75.38 253 ILE A O 1
ATOM 2088 N N . MET A 1 254 ? -100.012 -51.515 114.682 1.00 66.81 254 MET A N 1
ATOM 2089 C CA . MET A 1 254 ? -99.556 -50.142 114.406 1.00 66.81 254 MET A CA 1
ATOM 2090 C C . MET A 1 254 ? -98.025 -49.999 114.407 1.00 66.81 254 MET A C 1
ATOM 2092 O O . MET A 1 254 ? -97.501 -49.143 113.698 1.00 66.81 254 MET A O 1
ATOM 2096 N N . ARG A 1 255 ? -97.301 -50.801 115.198 1.00 70.38 255 ARG A N 1
ATOM 2097 C CA . ARG A 1 255 ? -95.832 -50.826 115.237 1.00 70.38 255 ARG A CA 1
ATOM 2098 C C . ARG A 1 255 ? -95.281 -51.443 113.964 1.00 70.38 255 ARG A C 1
ATOM 2100 O O . ARG A 1 255 ? -94.423 -50.824 113.357 1.00 70.38 255 ARG A O 1
ATOM 2107 N N . ASP A 1 256 ? -95.823 -52.569 113.519 1.00 67.88 256 ASP A N 1
ATOM 2108 C CA . ASP A 1 256 ? -95.456 -53.217 112.262 1.00 67.88 256 ASP A CA 1
ATOM 2109 C C . ASP A 1 256 ? -95.743 -52.274 111.073 1.00 67.88 256 ASP A C 1
ATOM 2111 O O . ASP A 1 256 ? -94.897 -52.107 110.196 1.00 67.88 256 ASP A O 1
ATOM 2115 N N . GLU A 1 257 ? -96.874 -51.552 111.080 1.00 66.56 257 GLU A N 1
ATOM 2116 C CA . GLU A 1 257 ? -97.192 -50.510 110.085 1.00 66.56 257 GLU A CA 1
ATOM 2117 C C . GLU A 1 257 ? -96.276 -49.267 110.157 1.00 66.56 257 GLU A C 1
ATOM 2119 O O . GLU A 1 257 ? -96.033 -48.618 109.133 1.00 66.56 257 GLU A O 1
ATOM 2124 N N . LEU A 1 258 ? -95.754 -48.912 111.338 1.00 62.22 258 LEU A N 1
ATOM 2125 C CA . LEU A 1 258 ? -94.777 -47.828 111.526 1.00 62.22 258 LEU A CA 1
ATOM 2126 C C . LEU A 1 258 ? -93.352 -48.255 111.138 1.00 62.22 258 LEU A C 1
ATOM 2128 O O . LEU A 1 258 ? -92.633 -47.484 110.503 1.00 62.22 258 LEU A O 1
ATOM 2132 N N . GLU A 1 259 ? -92.954 -49.484 111.458 1.00 59.09 259 GLU A N 1
ATOM 2133 C CA . GLU A 1 259 ? -91.658 -50.062 111.101 1.00 59.09 259 GLU A CA 1
ATOM 2134 C C . GLU A 1 259 ? -91.562 -50.296 109.585 1.00 59.09 259 GLU A C 1
ATOM 2136 O O . GLU A 1 259 ? -90.534 -49.969 108.986 1.00 59.09 259 GLU A O 1
ATOM 2141 N N . HIS A 1 260 ? -92.646 -50.717 108.916 1.00 54.16 260 HIS A N 1
ATOM 2142 C CA . HIS A 1 260 ? -92.677 -50.777 107.448 1.00 54.16 260 HIS A CA 1
ATOM 2143 C C . HIS A 1 260 ? -92.553 -49.390 106.793 1.00 54.16 260 HIS A C 1
ATOM 2145 O O . HIS A 1 260 ? -91.834 -49.249 105.804 1.00 54.16 260 HIS A O 1
ATOM 2151 N N . LYS A 1 261 ? -93.157 -48.339 107.370 1.00 53.75 261 LYS A N 1
ATOM 2152 C CA . LYS A 1 261 ? -92.990 -46.956 106.876 1.00 53.75 261 LYS A CA 1
ATOM 2153 C C . LYS A 1 261 ? -91.582 -46.399 107.096 1.00 53.75 261 LYS A C 1
ATOM 2155 O O . LYS A 1 261 ? -91.109 -45.629 106.264 1.00 53.75 261 LYS A O 1
ATOM 2160 N N . HIS A 1 262 ? -90.888 -46.791 108.165 1.00 49.84 262 HIS A N 1
ATOM 2161 C CA . HIS A 1 262 ? -89.487 -46.402 108.362 1.00 49.84 262 HIS A CA 1
ATOM 2162 C C . HIS A 1 262 ? -88.517 -47.142 107.426 1.00 49.84 262 HIS A C 1
ATOM 2164 O O . HIS A 1 262 ? -87.507 -46.565 107.015 1.00 49.84 262 HIS A O 1
ATOM 2170 N N . LEU A 1 263 ? -88.841 -48.372 107.017 1.00 52.34 263 LEU A N 1
ATOM 2171 C CA . LEU A 1 263 ? -88.046 -49.133 106.047 1.00 52.34 263 LEU A CA 1
ATOM 2172 C C . LEU A 1 263 ? -88.149 -48.604 104.603 1.00 52.34 263 LEU A C 1
ATOM 2174 O O . LEU A 1 263 ? -87.232 -48.841 103.817 1.00 52.34 263 LEU A O 1
ATOM 2178 N N . GLU A 1 264 ? -89.186 -47.832 104.259 1.00 52.53 264 GLU A N 1
ATOM 2179 C CA . GLU A 1 264 ? -89.332 -47.207 102.931 1.00 52.53 264 GLU A CA 1
ATOM 2180 C C . GLU A 1 264 ? -88.602 -45.857 102.766 1.00 52.53 264 GLU A C 1
ATOM 2182 O O . GLU A 1 264 ? -88.540 -45.317 101.659 1.00 52.53 264 GLU A O 1
ATOM 2187 N N . GLY A 1 265 ? -87.986 -45.310 103.822 1.00 56.22 265 GLY A N 1
ATOM 2188 C CA . GLY A 1 265 ? -87.200 -44.081 103.690 1.00 56.22 265 GLY A CA 1
ATOM 2189 C C . GLY A 1 265 ? -86.737 -43.453 104.998 1.00 56.22 265 GLY A C 1
ATOM 2190 O O . GLY A 1 265 ? -87.318 -42.474 105.465 1.00 56.22 265 GLY A O 1
ATOM 2191 N N . ASN A 1 266 ? -85.617 -43.930 105.545 1.00 58.81 266 ASN A N 1
ATOM 2192 C CA . ASN A 1 266 ? -84.910 -43.200 106.595 1.00 58.81 266 ASN A CA 1
ATOM 2193 C C . ASN A 1 266 ? -84.498 -41.798 106.098 1.00 58.81 266 ASN A C 1
ATOM 2195 O O . ASN A 1 266 ? -83.974 -41.630 104.996 1.00 58.81 266 ASN A O 1
ATOM 2199 N N . ALA A 1 267 ? -84.684 -40.766 106.926 1.00 61.09 267 ALA A N 1
ATOM 2200 C CA . ALA A 1 267 ? -84.379 -39.382 106.539 1.00 61.09 267 ALA A CA 1
ATOM 2201 C C . ALA A 1 267 ? -82.891 -39.157 106.180 1.00 61.09 267 ALA A C 1
ATOM 2203 O O . ALA A 1 267 ? -82.561 -38.225 105.444 1.00 61.09 267 ALA A O 1
ATOM 2204 N N . SER A 1 268 ? -81.997 -40.026 106.668 1.00 68.62 268 SER A N 1
ATOM 2205 C CA . SER A 1 268 ? -80.588 -40.093 106.271 1.00 68.62 268 SER A CA 1
ATOM 2206 C C . SER A 1 268 ? -80.407 -40.584 104.831 1.00 68.62 268 SER A C 1
ATOM 2208 O O . SER A 1 268 ? -79.769 -39.885 104.047 1.00 68.62 268 SER A O 1
ATOM 2210 N N . THR A 1 269 ? -81.008 -41.715 104.444 1.00 73.62 269 THR A N 1
ATOM 2211 C CA . THR A 1 269 ? -80.878 -42.267 103.083 1.00 73.62 269 THR A CA 1
ATOM 2212 C C . THR A 1 269 ? -81.522 -41.367 102.030 1.00 73.62 269 THR A C 1
ATOM 2214 O O . THR A 1 269 ? -81.002 -41.259 100.920 1.00 73.62 269 THR A O 1
ATOM 2217 N N . LEU A 1 270 ? -82.599 -40.649 102.370 1.00 73.62 270 LEU A N 1
ATOM 2218 C CA . LEU A 1 270 ? -83.183 -39.651 101.467 1.00 73.62 270 LEU A CA 1
ATOM 2219 C C . LEU A 1 270 ? -82.245 -38.446 101.262 1.00 73.62 270 LEU A C 1
ATOM 2221 O O . LEU A 1 270 ? -82.052 -37.999 100.131 1.00 73.62 270 LEU A O 1
ATOM 2225 N N . ARG A 1 271 ? -81.620 -37.945 102.339 1.00 76.38 271 ARG A N 1
ATOM 2226 C CA . ARG A 1 271 ? -80.638 -36.846 102.289 1.00 76.38 271 ARG A CA 1
ATOM 2227 C C . ARG A 1 271 ? -79.392 -37.234 101.493 1.00 76.38 271 ARG A C 1
ATOM 2229 O O . ARG A 1 271 ? -78.936 -36.452 100.666 1.00 76.38 271 ARG A O 1
ATOM 2236 N N . GLU A 1 272 ? -78.871 -38.435 101.718 1.00 81.12 272 GLU A N 1
ATOM 2237 C CA . GLU A 1 272 ? -77.710 -38.977 101.010 1.00 81.12 272 GLU A CA 1
ATOM 2238 C C . GLU A 1 272 ? -77.997 -39.164 99.512 1.00 81.12 272 GLU A C 1
ATOM 2240 O O . GLU A 1 272 ? -77.158 -38.833 98.674 1.00 81.12 272 GLU A O 1
ATOM 2245 N N . LYS A 1 273 ? -79.217 -39.588 99.154 1.00 82.75 273 LYS A N 1
ATOM 2246 C CA . LYS A 1 273 ? -79.660 -39.653 97.756 1.00 82.75 273 LYS A CA 1
ATOM 2247 C C . LYS A 1 273 ? -79.705 -38.268 97.101 1.00 82.75 273 LYS A C 1
ATOM 2249 O O . LYS A 1 273 ? -79.124 -38.104 96.035 1.00 82.75 273 LYS A O 1
ATOM 2254 N N . TYR A 1 274 ? -80.299 -37.262 97.750 1.00 83.00 274 TYR A N 1
ATOM 2255 C CA . TYR A 1 274 ? -80.303 -35.888 97.223 1.00 83.00 274 TYR A CA 1
ATOM 2256 C C . TYR A 1 274 ? -78.897 -35.282 97.111 1.00 83.00 274 TYR A C 1
ATOM 2258 O O . TYR A 1 274 ? -78.612 -34.608 96.124 1.00 83.00 274 TYR A O 1
ATOM 2266 N N . GLN A 1 275 ? -78.008 -35.548 98.073 1.00 85.06 275 GLN A N 1
ATOM 2267 C CA . GLN A 1 275 ? -76.605 -35.127 98.004 1.00 85.06 275 GLN A CA 1
ATOM 2268 C C . GLN A 1 275 ? -75.902 -35.760 96.794 1.00 85.06 275 GLN A C 1
ATOM 2270 O O . GLN A 1 275 ? -75.254 -35.063 96.016 1.00 85.06 275 GLN A O 1
ATOM 2275 N N . LYS A 1 276 ? -76.096 -37.065 96.582 1.00 86.62 276 LYS A N 1
ATOM 2276 C CA . LYS A 1 276 ? -75.538 -37.807 95.447 1.00 86.62 276 LYS A CA 1
ATOM 2277 C C . LYS A 1 276 ? -76.112 -37.356 94.103 1.00 86.62 276 LYS A C 1
ATOM 2279 O O . LYS A 1 276 ? -75.372 -37.263 93.128 1.00 86.62 276 LYS A O 1
ATOM 2284 N N . ASP A 1 277 ? -77.403 -37.044 94.039 1.00 87.12 277 ASP A N 1
ATOM 2285 C CA . ASP A 1 277 ? -78.049 -36.514 92.835 1.00 87.12 277 ASP A CA 1
ATOM 2286 C C . ASP A 1 277 ? -77.573 -35.080 92.528 1.00 87.12 277 ASP A C 1
ATOM 2288 O O . ASP A 1 277 ? -77.339 -34.748 91.365 1.00 87.12 277 ASP A O 1
ATOM 2292 N N . PHE A 1 278 ? -77.325 -34.255 93.553 1.00 87.12 278 PHE A N 1
ATOM 2293 C CA . PHE A 1 278 ? -76.707 -32.933 93.407 1.00 87.12 278 PHE A CA 1
ATOM 2294 C C . PHE A 1 278 ? -75.246 -33.021 92.936 1.00 87.12 278 PHE A C 1
ATOM 2296 O O . PHE A 1 278 ? -74.856 -32.299 92.020 1.00 87.12 278 PHE A O 1
ATOM 2303 N N . GLU A 1 279 ? -74.448 -33.935 93.492 1.00 89.56 279 GLU A N 1
ATOM 2304 C CA . GLU A 1 279 ? -73.071 -34.194 93.049 1.00 89.56 279 GLU A CA 1
ATOM 2305 C C . GLU A 1 279 ? -73.020 -34.758 91.621 1.00 89.56 279 GLU A C 1
ATOM 2307 O O . GLU A 1 279 ? -72.202 -34.312 90.816 1.00 89.56 279 GLU A O 1
ATOM 2312 N N . ASN A 1 280 ? -73.939 -35.657 91.254 1.00 90.38 280 ASN A N 1
ATOM 2313 C CA . ASN A 1 280 ? -74.092 -36.152 89.883 1.00 90.38 280 ASN A CA 1
ATOM 2314 C C . ASN A 1 280 ? -74.474 -35.032 88.904 1.00 90.38 280 ASN A C 1
ATOM 2316 O O . ASN A 1 280 ? -73.929 -34.971 87.797 1.00 90.38 280 ASN A O 1
ATOM 2320 N N . LEU A 1 281 ? -75.396 -34.143 89.290 1.00 91.38 281 LEU A N 1
ATOM 2321 C CA . LEU A 1 281 ? -75.784 -32.991 88.478 1.00 91.38 281 LEU A CA 1
ATOM 2322 C C . LEU A 1 281 ? -74.611 -32.019 88.324 1.00 91.38 281 LEU A C 1
ATOM 2324 O O . LEU A 1 281 ? -74.291 -31.640 87.200 1.00 91.38 281 LEU A O 1
ATOM 2328 N N . LYS A 1 282 ? -73.914 -31.692 89.419 1.00 92.94 282 LYS A N 1
ATOM 2329 C CA . LYS A 1 282 ? -72.701 -30.864 89.417 1.00 92.94 282 LYS A CA 1
ATOM 2330 C C . LYS A 1 282 ? -71.633 -31.444 88.485 1.00 92.94 282 LYS A C 1
ATOM 2332 O O . LYS A 1 282 ? -71.213 -30.752 87.564 1.00 92.94 282 LYS A O 1
ATOM 2337 N N . ALA A 1 283 ? -71.287 -32.723 88.633 1.00 92.81 283 ALA A N 1
ATOM 2338 C CA . ALA A 1 283 ? -70.314 -33.404 87.777 1.00 92.81 283 ALA A CA 1
ATOM 2339 C C . ALA A 1 283 ? -70.760 -33.487 86.302 1.00 92.81 283 ALA A C 1
ATOM 2341 O O . ALA A 1 283 ? -69.927 -33.556 85.399 1.00 92.81 283 ALA A O 1
ATOM 2342 N N . THR A 1 284 ? -72.068 -33.486 86.031 1.00 90.69 284 THR A N 1
ATOM 2343 C CA . THR A 1 284 ? -72.613 -33.452 84.664 1.00 90.69 284 THR A CA 1
ATOM 2344 C C . THR A 1 284 ? -72.546 -32.045 84.067 1.00 90.69 284 THR A C 1
ATOM 2346 O O . THR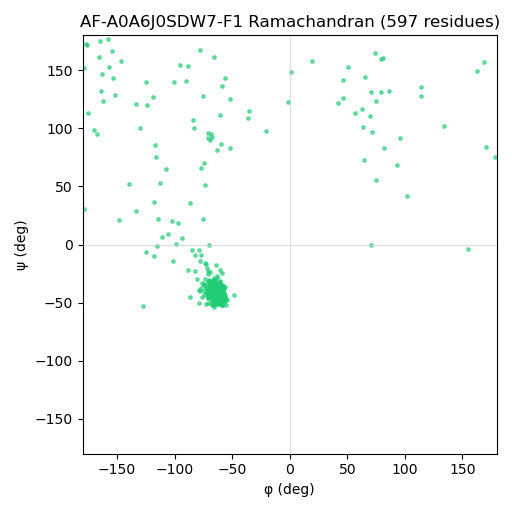 A 1 284 ? -72.158 -31.907 82.909 1.00 90.69 284 THR A O 1
ATOM 2349 N N . CYS A 1 285 ? -72.834 -31.004 84.852 1.00 89.88 285 CYS A N 1
ATOM 2350 C CA . CYS A 1 285 ? -72.648 -29.607 84.459 1.00 89.88 285 CYS A CA 1
ATOM 2351 C C . CYS A 1 285 ? -71.168 -29.286 84.211 1.00 89.88 285 CYS A C 1
ATOM 2353 O O . CYS A 1 285 ? -70.838 -28.760 83.155 1.00 89.88 285 CYS A O 1
ATOM 2355 N N . GLU A 1 286 ? -70.270 -29.661 85.126 1.00 92.06 286 GLU A N 1
ATOM 2356 C CA . GLU A 1 286 ? -68.816 -29.481 84.987 1.00 92.06 286 GLU A CA 1
ATOM 2357 C C . GLU A 1 286 ? -68.278 -30.188 83.735 1.00 92.06 286 GLU A C 1
ATOM 2359 O O . GLU A 1 286 ? -67.541 -29.588 82.956 1.00 92.06 286 GLU A O 1
ATOM 2364 N N . ARG A 1 287 ? -68.721 -31.425 83.463 1.00 93.56 287 ARG A N 1
ATOM 2365 C CA . ARG A 1 287 ? -68.381 -32.149 82.226 1.00 93.56 287 ARG A CA 1
ATOM 2366 C C . ARG A 1 287 ? -68.943 -31.469 80.971 1.00 93.56 287 ARG A C 1
ATOM 2368 O O . ARG A 1 287 ? -68.285 -31.475 79.935 1.00 93.56 287 ARG A O 1
ATOM 2375 N N . GLY A 1 288 ? -70.139 -30.885 81.057 1.00 94.56 288 GLY A N 1
ATOM 2376 C CA . GLY A 1 288 ? -70.749 -30.105 79.978 1.00 94.56 288 GLY A CA 1
ATOM 2377 C C . GLY A 1 288 ? -69.978 -28.819 79.669 1.00 94.56 288 GLY A C 1
ATOM 2378 O O . GLY A 1 288 ? -69.727 -28.530 78.500 1.00 94.56 288 GLY A O 1
ATOM 2379 N N . PHE A 1 289 ? -69.546 -28.089 80.701 1.00 93.88 289 PHE A N 1
ATOM 2380 C CA . PHE A 1 289 ? -68.695 -26.909 80.549 1.00 93.88 289 PHE A CA 1
ATOM 2381 C C . PHE A 1 289 ? -67.311 -27.271 80.007 1.00 93.88 289 PHE A C 1
ATOM 2383 O O . PHE A 1 289 ? -66.884 -26.641 79.048 1.00 93.88 289 PHE A O 1
ATOM 2390 N N . ALA A 1 290 ? -66.662 -28.321 80.519 1.00 94.75 290 ALA A N 1
ATOM 2391 C CA . ALA A 1 290 ? -65.360 -28.769 80.022 1.00 94.75 290 ALA A CA 1
ATOM 2392 C C . ALA A 1 290 ? -65.410 -29.192 78.541 1.00 94.75 290 ALA A C 1
ATOM 2394 O O . ALA A 1 290 ? -64.550 -28.799 77.760 1.00 94.75 290 ALA A O 1
ATOM 2395 N N . ALA A 1 291 ? -66.446 -29.928 78.119 1.00 94.06 291 ALA A N 1
ATOM 2396 C CA . ALA A 1 291 ? -66.629 -30.285 76.710 1.00 94.06 291 ALA A CA 1
ATOM 2397 C C . ALA A 1 291 ? -66.914 -29.054 75.825 1.00 94.06 291 ALA A C 1
ATOM 2399 O O . ALA A 1 291 ? -66.440 -28.968 74.690 1.00 94.06 291 ALA A O 1
ATOM 2400 N N . MET A 1 292 ? -67.671 -28.076 76.334 1.00 94.75 292 MET A N 1
ATOM 2401 C CA . MET A 1 292 ? -67.895 -26.807 75.639 1.00 94.75 292 MET A CA 1
ATOM 2402 C C . MET A 1 292 ? -66.582 -26.023 75.499 1.00 94.75 292 MET A C 1
ATOM 2404 O O . MET A 1 292 ? -66.220 -25.646 74.388 1.00 94.75 292 MET A O 1
ATOM 2408 N N . GLU A 1 293 ? -65.833 -25.849 76.583 1.00 94.00 293 GLU A N 1
ATOM 2409 C CA . GLU A 1 293 ? -64.522 -25.200 76.599 1.00 94.00 293 GLU A CA 1
ATOM 2410 C C . GLU A 1 293 ? -63.544 -25.884 75.632 1.00 94.00 293 GLU A C 1
ATOM 2412 O O . GLU A 1 293 ? -62.967 -25.203 74.789 1.00 94.00 293 GLU A O 1
ATOM 2417 N N . GLU A 1 294 ? -63.459 -27.220 75.633 1.00 94.69 294 GLU A N 1
ATOM 2418 C CA . GLU A 1 294 ? -62.648 -27.993 74.681 1.00 94.69 294 GLU A CA 1
ATOM 2419 C C . GLU A 1 294 ? -63.061 -27.726 73.221 1.00 94.69 294 GLU A C 1
ATOM 2421 O O . GLU A 1 294 ? -62.207 -27.481 72.366 1.00 94.69 294 GLU A O 1
ATOM 2426 N N . THR A 1 295 ? -64.364 -27.714 72.907 1.00 95.75 295 THR A N 1
ATOM 2427 C CA . THR A 1 295 ? -64.830 -27.422 71.535 1.00 95.75 295 THR A CA 1
ATOM 2428 C C . THR A 1 295 ? -64.564 -25.982 71.095 1.00 95.75 295 THR A C 1
ATOM 2430 O O . THR A 1 295 ? -64.213 -25.758 69.933 1.00 95.75 295 THR A O 1
ATOM 2433 N N . HIS A 1 296 ? -64.685 -25.005 71.997 1.00 96.38 296 HIS A N 1
ATOM 2434 C CA . HIS A 1 296 ? -64.361 -23.608 7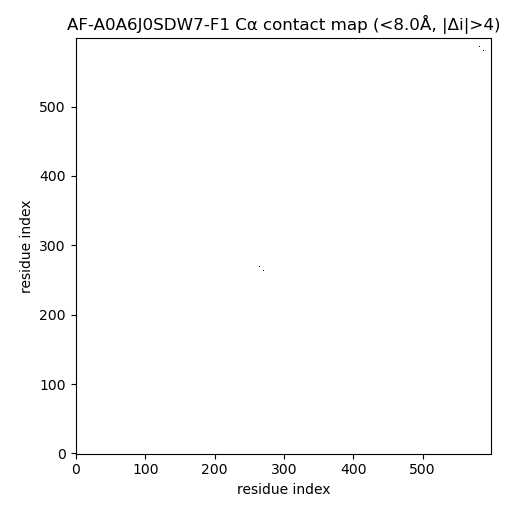1.709 1.00 96.38 296 HIS A CA 1
ATOM 2435 C C . HIS A 1 296 ? -62.850 -23.401 71.555 1.00 96.38 296 HIS A C 1
ATOM 2437 O O . HIS A 1 296 ? -62.426 -22.789 70.575 1.00 96.38 296 HIS A O 1
ATOM 2443 N N . GLN A 1 297 ? -62.045 -23.976 72.450 1.00 96.94 297 GLN A N 1
ATOM 2444 C CA . GLN A 1 297 ? -60.585 -23.967 72.392 1.00 96.94 297 GLN A CA 1
ATOM 2445 C C . GLN A 1 297 ? -60.089 -24.580 71.078 1.00 96.94 297 GLN A C 1
ATOM 2447 O O . GLN A 1 297 ? -59.357 -23.937 70.327 1.00 96.94 297 GLN A O 1
ATOM 2452 N N . LYS A 1 298 ? -60.588 -25.767 70.714 1.00 97.44 298 LYS A N 1
ATOM 2453 C CA . LYS A 1 298 ? -60.270 -26.421 69.439 1.00 97.44 298 LYS A CA 1
ATOM 2454 C C . LYS A 1 298 ? -60.635 -25.559 68.228 1.00 97.44 298 LYS A C 1
ATOM 2456 O O . LYS A 1 298 ? -59.867 -25.492 67.274 1.00 97.44 298 LYS A O 1
ATOM 2461 N N . LYS A 1 299 ? -61.769 -24.850 68.272 1.00 97.62 299 LYS A N 1
ATOM 2462 C CA . LYS A 1 299 ? -62.185 -23.937 67.196 1.00 97.62 299 LYS A CA 1
ATOM 2463 C C . LYS A 1 299 ? -61.309 -22.682 67.106 1.00 97.62 299 LYS A C 1
ATOM 2465 O O . LYS A 1 299 ? -61.054 -22.219 65.996 1.00 97.62 299 LYS A O 1
ATOM 2470 N N . ILE A 1 300 ? -60.829 -22.151 68.232 1.00 97.06 300 ILE A N 1
ATOM 2471 C CA . ILE A 1 300 ? -59.841 -21.060 68.264 1.00 97.06 300 ILE A CA 1
ATOM 2472 C C . ILE A 1 300 ? -58.521 -21.536 67.654 1.00 97.06 300 ILE A C 1
ATOM 2474 O O . ILE A 1 300 ? -57.985 -20.868 66.774 1.00 97.06 300 ILE A O 1
ATOM 2478 N N . GLU A 1 301 ? -58.030 -22.709 68.051 1.00 96.69 301 GLU A N 1
ATOM 2479 C CA . GLU A 1 301 ? -56.803 -23.280 67.494 1.00 96.69 301 GLU A CA 1
ATOM 2480 C C . GLU A 1 301 ? -56.927 -23.582 65.995 1.00 96.69 301 GLU A C 1
ATOM 2482 O O . GLU A 1 301 ? -55.993 -23.329 65.239 1.00 96.69 301 GLU A O 1
ATOM 2487 N N . ASP A 1 302 ? -58.068 -24.093 65.528 1.00 97.06 302 ASP A N 1
ATOM 2488 C CA . ASP A 1 302 ? -58.288 -24.359 64.104 1.00 97.06 302 ASP A CA 1
ATOM 2489 C C . ASP A 1 302 ? -58.367 -23.067 63.277 1.00 97.06 302 ASP A C 1
ATOM 2491 O O . ASP A 1 302 ? -57.824 -23.029 62.170 1.00 97.06 302 ASP A O 1
ATOM 2495 N N . LEU A 1 303 ? -58.936 -21.987 63.831 1.00 97.38 303 LEU A N 1
ATOM 2496 C CA . LEU A 1 303 ? -58.883 -20.644 63.238 1.00 97.38 303 LEU A CA 1
ATOM 2497 C C . LEU A 1 303 ? -57.456 -20.075 63.223 1.00 97.38 303 LEU A C 1
ATOM 2499 O O . LEU A 1 303 ? -57.031 -19.538 62.204 1.00 97.38 303 LEU A O 1
ATOM 2503 N N . GLN A 1 304 ? -56.687 -20.234 64.305 1.00 94.19 304 GLN A N 1
ATOM 2504 C CA . GLN A 1 304 ? -55.277 -19.825 64.360 1.00 94.19 304 GLN A CA 1
ATOM 2505 C C . GLN A 1 304 ? -54.433 -20.600 63.339 1.00 94.19 304 GLN A C 1
ATOM 2507 O O . GLN A 1 304 ? -53.677 -19.997 62.580 1.00 94.19 304 GLN A O 1
ATOM 2512 N N . ARG A 1 305 ? -54.615 -21.925 63.241 1.00 97.69 305 ARG A N 1
ATOM 2513 C CA . ARG A 1 305 ? -53.982 -22.774 62.217 1.00 97.69 305 ARG A CA 1
ATOM 2514 C C . ARG A 1 305 ? -54.411 -22.375 60.806 1.00 97.69 305 ARG A C 1
ATOM 2516 O O . ARG A 1 305 ? -53.595 -22.440 59.894 1.00 97.69 305 ARG A O 1
ATOM 2523 N N . GLN A 1 306 ? -55.673 -22.000 60.589 1.00 97.25 306 GLN A N 1
ATOM 2524 C CA . GLN A 1 306 ? -56.133 -21.511 59.288 1.00 97.25 306 GLN A CA 1
ATOM 2525 C C . GLN A 1 306 ? -55.451 -20.189 58.926 1.00 97.25 306 GLN A C 1
ATOM 2527 O O . GLN A 1 306 ? -54.852 -20.110 57.857 1.00 97.25 306 GLN A O 1
ATOM 2532 N N . HIS A 1 307 ? -55.468 -19.206 59.827 1.00 96.69 307 HIS A N 1
ATOM 2533 C CA . HIS A 1 307 ? -54.818 -17.914 59.617 1.00 96.69 307 HIS A CA 1
ATOM 2534 C C . HIS A 1 307 ? -53.314 -18.066 59.345 1.00 96.69 307 HIS A C 1
ATOM 2536 O O . HIS A 1 307 ? -52.792 -17.466 58.410 1.00 96.69 307 HIS A O 1
ATOM 2542 N N . GLN A 1 308 ? -52.631 -18.935 60.094 1.00 96.75 308 GLN A N 1
ATOM 2543 C CA . GLN A 1 308 ? -51.216 -19.237 59.892 1.00 96.75 308 GLN A CA 1
ATOM 2544 C C . GLN A 1 308 ? -50.943 -19.802 58.483 1.00 96.75 308 GLN A C 1
ATOM 2546 O O . GLN A 1 308 ? -50.066 -19.298 57.784 1.00 96.75 308 GLN A O 1
ATOM 2551 N N . ARG A 1 309 ? -51.753 -20.767 58.017 1.00 97.19 309 ARG A N 1
ATOM 2552 C CA . ARG A 1 309 ? -51.661 -21.309 56.645 1.00 97.19 309 ARG A CA 1
ATOM 2553 C C . ARG A 1 309 ? -51.988 -20.270 55.568 1.00 97.19 309 ARG A C 1
ATOM 2555 O O . ARG A 1 309 ? -51.453 -20.347 54.468 1.00 97.19 309 ARG A O 1
ATOM 2562 N N . GLU A 1 310 ? -52.893 -19.331 55.838 1.00 96.88 310 GLU A N 1
ATOM 2563 C CA . GLU A 1 310 ? -53.218 -18.235 54.915 1.00 96.88 310 GLU A CA 1
ATOM 2564 C C . GLU A 1 310 ? -52.065 -17.226 54.818 1.00 96.88 310 GLU A C 1
ATOM 2566 O O . GLU A 1 310 ? -51.708 -16.824 53.712 1.00 96.88 310 GLU A O 1
ATOM 2571 N N . LEU A 1 311 ? -51.415 -16.888 55.938 1.00 96.38 311 LEU A N 1
ATOM 2572 C CA . LEU A 1 311 ? -50.192 -16.077 55.948 1.00 96.38 311 LEU A CA 1
ATOM 2573 C C . LEU A 1 311 ? -49.032 -16.763 55.214 1.00 96.38 311 LEU A C 1
ATOM 2575 O O . LEU A 1 311 ? -48.289 -16.097 54.497 1.00 96.38 311 LEU A O 1
ATOM 2579 N N . GLU A 1 312 ? -48.872 -18.076 55.383 1.00 96.56 312 GLU A N 1
ATOM 2580 C CA . GLU A 1 312 ? -47.863 -18.874 54.674 1.00 96.56 312 GLU A CA 1
ATOM 2581 C C . GLU A 1 312 ? -48.125 -18.878 53.164 1.00 96.56 312 GLU A C 1
ATOM 2583 O O . GLU A 1 312 ? -47.247 -18.471 52.407 1.00 96.56 312 GLU A O 1
ATOM 2588 N N . LYS A 1 313 ? -49.357 -19.175 52.726 1.00 97.19 313 LYS A N 1
ATOM 2589 C CA . LYS A 1 313 ? -49.749 -19.083 51.309 1.00 97.19 313 LYS A CA 1
ATOM 2590 C C . LYS A 1 313 ? -49.518 -17.696 50.716 1.00 97.19 313 LYS A C 1
ATOM 2592 O O . LYS A 1 313 ? -48.962 -17.589 49.632 1.00 97.19 313 LYS A O 1
ATOM 2597 N N . LEU A 1 314 ? -49.911 -16.627 51.412 1.00 97.44 314 LEU A N 1
ATOM 2598 C CA . LEU A 1 314 ? -49.713 -15.260 50.917 1.00 97.44 314 LEU A CA 1
ATOM 2599 C C . LEU A 1 314 ? -48.227 -14.893 50.796 1.00 97.44 314 LEU A C 1
ATOM 2601 O O . LEU A 1 314 ? -47.861 -14.162 49.878 1.00 97.44 314 LEU A O 1
ATOM 2605 N N . ARG A 1 315 ? -47.363 -15.409 51.682 1.00 95.56 315 ARG A N 1
ATOM 2606 C CA . ARG A 1 315 ? -45.903 -15.268 51.553 1.00 95.56 315 ARG A CA 1
ATOM 2607 C C . ARG A 1 315 ? -45.379 -16.043 50.347 1.00 95.56 315 ARG A C 1
ATOM 2609 O O . ARG A 1 315 ? -44.682 -15.450 49.533 1.00 95.56 315 ARG A O 1
ATOM 2616 N N . GLU A 1 316 ? -45.773 -17.307 50.195 1.00 97.12 316 GLU A N 1
ATOM 2617 C CA . GLU A 1 316 ? -45.403 -18.149 49.050 1.00 97.12 316 GLU A CA 1
ATOM 2618 C C . GLU A 1 316 ? -45.834 -17.530 47.713 1.00 97.12 316 GLU A C 1
ATOM 2620 O O . GLU A 1 316 ? -45.042 -17.490 46.777 1.00 97.12 316 GLU A O 1
ATOM 2625 N N . GLU A 1 317 ? -47.053 -16.992 47.610 1.00 97.00 317 GLU A N 1
ATOM 2626 C CA . GLU A 1 317 ? -47.525 -16.328 46.389 1.00 97.00 317 GLU A CA 1
ATOM 2627 C C . GLU A 1 317 ? -46.790 -15.018 46.108 1.00 97.00 317 GLU A C 1
ATOM 2629 O O . GLU A 1 317 ? -46.420 -14.760 44.963 1.00 97.00 317 GLU A O 1
ATOM 2634 N N . LYS A 1 318 ? -46.529 -14.206 47.138 1.00 97.38 318 LYS A N 1
ATOM 2635 C CA . LYS A 1 318 ? -45.752 -12.967 47.012 1.00 97.38 318 LYS A CA 1
ATOM 2636 C C . LYS A 1 318 ? -44.301 -13.252 46.603 1.00 97.38 318 LYS A C 1
ATOM 2638 O O . LYS A 1 318 ? -43.766 -12.542 45.756 1.00 97.38 318 LYS A O 1
ATOM 2643 N N . ASP A 1 319 ? -43.676 -14.295 47.144 1.00 95.94 319 ASP A N 1
ATOM 2644 C CA . ASP A 1 319 ? -42.311 -14.690 46.779 1.00 95.94 319 ASP A CA 1
ATOM 2645 C C . ASP A 1 319 ? -42.257 -15.374 45.398 1.00 95.94 319 ASP A C 1
ATOM 2647 O O . ASP A 1 319 ? -41.320 -15.124 44.637 1.00 95.94 319 ASP A O 1
ATOM 2651 N N . ARG A 1 320 ? -43.295 -16.134 45.007 1.00 97.62 320 ARG A N 1
ATOM 2652 C CA . ARG A 1 320 ? -43.469 -16.662 43.640 1.00 97.62 320 ARG A CA 1
ATOM 2653 C C . ARG A 1 320 ? -43.575 -15.531 42.616 1.00 97.62 320 ARG A C 1
ATOM 2655 O O . ARG A 1 320 ? -42.824 -15.530 41.647 1.00 97.62 320 ARG A O 1
ATOM 2662 N N . LEU A 1 321 ? -44.456 -14.555 42.845 1.00 96.81 321 LEU A N 1
ATOM 2663 C CA . LEU A 1 321 ? -44.632 -13.407 41.948 1.00 96.81 321 LEU A CA 1
ATOM 2664 C C . LEU A 1 321 ? -43.357 -12.555 41.855 1.00 96.81 321 LEU A C 1
ATOM 2666 O O . LEU A 1 321 ? -42.986 -12.136 40.764 1.00 96.81 321 LEU A O 1
ATOM 2670 N N . LEU A 1 322 ? -42.631 -12.354 42.962 1.00 97.62 322 LEU A N 1
ATOM 2671 C CA . LEU A 1 322 ? -41.322 -11.689 42.923 1.00 97.62 322 LEU A CA 1
ATOM 2672 C C . LEU A 1 322 ? -40.295 -12.459 42.082 1.00 97.62 322 LEU A C 1
ATOM 2674 O O . LEU A 1 322 ? -39.521 -11.836 41.355 1.00 97.62 322 LEU A O 1
ATOM 2678 N N . ALA A 1 323 ? -40.275 -13.792 42.161 1.00 96.75 323 ALA A N 1
ATOM 2679 C CA . ALA A 1 323 ? -39.402 -14.618 41.333 1.00 96.75 323 ALA A CA 1
ATOM 2680 C C . ALA A 1 323 ? -39.794 -14.557 39.844 1.00 96.75 323 ALA A C 1
ATOM 2682 O O . ALA A 1 323 ? -38.911 -14.442 38.996 1.00 96.75 323 ALA A O 1
ATOM 2683 N N . GLU A 1 324 ? -41.093 -14.569 39.528 1.00 96.56 324 GLU A N 1
ATOM 2684 C CA . GLU A 1 324 ? -41.625 -14.425 38.164 1.00 96.56 324 GLU A CA 1
ATOM 2685 C C . GLU A 1 324 ? -41.281 -13.052 37.556 1.00 96.56 324 GLU A C 1
ATOM 2687 O O . GLU A 1 324 ? -40.711 -13.000 36.466 1.00 96.56 324 GLU A O 1
ATOM 2692 N N . GLU A 1 325 ? -41.513 -11.949 38.276 1.00 94.31 325 GLU A N 1
ATOM 2693 C CA . GLU A 1 325 ? -41.142 -10.587 37.849 1.00 94.31 325 GLU A CA 1
ATOM 2694 C C . GLU A 1 325 ? -39.621 -10.418 37.695 1.00 94.31 325 GLU A C 1
ATOM 2696 O O . GLU A 1 325 ? -39.139 -9.808 36.735 1.00 94.31 325 GLU A O 1
ATOM 2701 N N . THR A 1 326 ? -38.832 -11.012 38.598 1.00 97.31 326 THR A N 1
ATOM 2702 C CA . THR A 1 326 ? -37.364 -11.013 38.497 1.00 97.31 326 THR A CA 1
ATOM 2703 C C . THR A 1 326 ? -36.904 -11.785 37.257 1.00 97.31 326 THR A C 1
ATOM 2705 O O . THR A 1 326 ? -36.064 -11.291 36.505 1.00 97.31 326 THR A O 1
ATOM 2708 N N . ALA A 1 327 ? -37.475 -12.964 36.994 1.00 96.62 327 ALA A N 1
ATOM 2709 C CA . ALA A 1 327 ? -37.161 -13.771 35.816 1.00 96.62 327 ALA A CA 1
ATOM 2710 C C . ALA A 1 327 ? -37.578 -13.076 34.508 1.00 96.62 327 ALA A C 1
ATOM 2712 O O . ALA A 1 327 ? -36.804 -13.062 33.550 1.00 96.62 327 ALA A O 1
ATOM 2713 N N . ALA A 1 328 ? -38.754 -12.443 34.477 1.00 96.38 328 ALA A N 1
ATOM 2714 C CA . ALA A 1 328 ? -39.219 -11.646 33.344 1.00 96.38 328 ALA A CA 1
ATOM 2715 C C . ALA A 1 328 ? -38.293 -10.447 33.078 1.00 96.38 328 ALA A C 1
ATOM 2717 O O . ALA A 1 328 ? -37.901 -10.212 31.934 1.00 96.38 328 ALA A O 1
ATOM 2718 N N . THR A 1 329 ? -37.867 -9.743 34.132 1.00 97.00 329 THR A N 1
ATOM 2719 C CA . THR A 1 329 ? -36.933 -8.609 34.040 1.00 97.00 329 THR A CA 1
ATOM 2720 C C . THR A 1 329 ? -35.558 -9.046 33.526 1.00 97.00 329 THR A C 1
ATOM 2722 O O . THR A 1 329 ? -35.010 -8.411 32.625 1.00 97.00 329 THR A O 1
ATOM 2725 N N . ILE A 1 330 ? -35.008 -10.155 34.039 1.00 96.31 330 ILE A N 1
ATOM 2726 C CA . ILE A 1 330 ? -33.743 -10.731 33.551 1.00 96.31 330 ILE A CA 1
ATOM 2727 C C . ILE A 1 330 ? -33.869 -11.108 32.070 1.00 96.31 330 ILE A C 1
ATOM 2729 O O . ILE A 1 330 ? -33.028 -10.702 31.271 1.00 96.31 330 ILE A O 1
ATOM 2733 N N . SER A 1 331 ? -34.941 -11.810 31.693 1.00 97.38 331 SER A N 1
ATOM 2734 C CA . SER A 1 331 ? -35.187 -12.242 30.313 1.00 97.38 331 SER A CA 1
ATOM 2735 C C . SER A 1 331 ? -35.328 -11.056 29.348 1.00 97.38 331 SER A C 1
ATOM 2737 O O . SER A 1 331 ? -34.750 -11.067 28.262 1.00 97.38 331 SER A O 1
ATOM 2739 N N . ALA A 1 332 ? -36.000 -9.975 29.762 1.00 96.62 332 ALA A N 1
ATOM 2740 C CA . ALA A 1 332 ? -36.095 -8.741 28.982 1.00 96.62 332 ALA A CA 1
ATOM 2741 C C . ALA A 1 332 ? -34.725 -8.059 28.790 1.00 96.62 332 ALA A C 1
ATOM 2743 O O . ALA A 1 332 ? -34.372 -7.683 27.671 1.00 96.62 332 ALA A O 1
ATOM 2744 N N . ILE A 1 333 ? -33.920 -7.945 29.854 1.00 93.88 333 ILE A N 1
ATOM 2745 C CA . ILE A 1 333 ? -32.559 -7.383 29.788 1.00 93.88 333 ILE A CA 1
ATOM 2746 C C . ILE A 1 333 ? -31.650 -8.242 28.897 1.00 93.88 333 ILE A C 1
ATOM 2748 O O . ILE A 1 333 ? -30.838 -7.709 28.138 1.00 93.88 333 ILE A O 1
ATOM 2752 N N . GLU A 1 334 ? -31.772 -9.566 28.972 1.00 95.81 334 GLU A N 1
ATOM 2753 C CA . GLU A 1 334 ? -30.976 -10.505 28.183 1.00 95.81 334 GLU A CA 1
ATOM 2754 C C . GLU A 1 334 ? -31.370 -10.486 26.699 1.00 95.81 334 GLU A C 1
ATOM 2756 O O . GLU A 1 334 ? -30.491 -10.418 25.836 1.00 95.81 334 GLU A O 1
ATOM 2761 N N . ALA A 1 335 ? -32.669 -10.407 26.391 1.00 96.88 335 ALA A N 1
ATOM 2762 C CA . ALA A 1 335 ? -33.170 -10.181 25.038 1.00 96.88 335 ALA A CA 1
ATOM 2763 C C . ALA A 1 335 ? -32.667 -8.848 24.455 1.00 96.88 335 ALA A C 1
ATOM 2765 O O . ALA A 1 335 ? -32.159 -8.825 23.334 1.00 96.88 335 ALA A O 1
ATOM 2766 N N . MET A 1 336 ? -32.717 -7.750 25.223 1.00 95.00 336 MET A N 1
ATOM 2767 C CA . MET A 1 336 ? -32.171 -6.453 24.796 1.00 95.00 336 MET A CA 1
ATOM 2768 C C . MET A 1 336 ? -30.656 -6.506 24.564 1.00 95.00 336 MET A C 1
ATOM 2770 O O . MET A 1 336 ? -30.173 -5.985 23.558 1.00 95.00 336 MET A O 1
ATOM 2774 N N . LYS A 1 337 ? -29.896 -7.157 25.456 1.00 97.06 337 LYS A N 1
ATOM 2775 C CA . LYS A 1 337 ? -28.447 -7.360 25.289 1.00 97.06 337 LYS A CA 1
ATOM 2776 C C . LYS A 1 337 ? -28.121 -8.149 24.028 1.00 97.06 337 LYS A C 1
ATOM 2778 O O . LYS A 1 337 ? -27.187 -7.781 23.321 1.00 97.06 337 LYS A O 1
ATOM 2783 N N . ASN A 1 338 ? -28.859 -9.220 23.753 1.00 95.56 338 ASN A N 1
ATOM 2784 C CA . ASN A 1 338 ? -28.605 -10.062 22.590 1.00 95.56 338 ASN A CA 1
ATOM 2785 C C . ASN A 1 338 ? -29.015 -9.361 21.289 1.00 95.56 338 ASN A C 1
ATOM 2787 O O . ASN A 1 338 ? -28.216 -9.354 20.360 1.00 95.56 338 ASN A O 1
ATOM 2791 N N . ALA A 1 339 ? -30.143 -8.644 21.256 1.00 95.88 339 ALA A N 1
ATOM 2792 C CA . ALA A 1 339 ? -30.516 -7.806 20.114 1.00 95.88 339 ALA A CA 1
ATOM 2793 C C . ALA A 1 339 ? -29.455 -6.729 19.804 1.00 95.88 339 ALA A C 1
ATOM 2795 O O . ALA A 1 339 ? -29.076 -6.551 18.648 1.00 95.88 339 ALA A O 1
ATOM 2796 N N . HIS A 1 340 ? -28.913 -6.055 20.828 1.00 93.50 340 HIS A N 1
ATOM 2797 C CA . HIS A 1 340 ? -27.816 -5.095 20.647 1.00 93.50 340 HIS A CA 1
ATOM 2798 C C . HIS A 1 340 ? -26.516 -5.744 20.157 1.00 93.50 340 HIS A C 1
ATOM 2800 O O . HIS A 1 340 ? -25.784 -5.132 19.380 1.00 93.50 340 HIS A O 1
ATOM 2806 N N . ARG A 1 341 ? -26.214 -6.963 20.620 1.00 96.38 341 ARG A N 1
ATOM 2807 C CA . ARG A 1 341 ? -25.027 -7.725 20.211 1.00 96.38 341 ARG A CA 1
ATOM 2808 C C . ARG A 1 341 ? -25.127 -8.153 18.749 1.00 96.38 341 ARG A C 1
ATOM 2810 O O . ARG A 1 341 ? -24.196 -7.906 17.994 1.00 96.38 341 ARG A O 1
ATOM 2817 N N . GLU A 1 342 ? -26.272 -8.704 18.348 1.00 94.56 342 GLU A N 1
ATOM 2818 C CA . GLU A 1 342 ? -26.554 -9.059 16.956 1.00 94.56 342 GLU A CA 1
ATOM 2819 C C . GLU A 1 342 ? -26.497 -7.840 16.030 1.00 94.56 342 GLU A C 1
ATOM 2821 O O . GLU A 1 342 ? -25.986 -7.940 14.920 1.00 94.56 342 GLU A O 1
ATOM 2826 N N . GLU A 1 343 ? -27.002 -6.680 16.459 1.00 92.75 343 GLU A N 1
ATOM 2827 C CA . GLU A 1 343 ? -26.957 -5.468 15.634 1.00 92.75 343 GLU A CA 1
ATOM 2828 C C . GLU A 1 343 ? -25.529 -4.932 15.470 1.00 92.75 343 GLU A C 1
ATOM 2830 O O . GLU A 1 343 ? -25.136 -4.523 14.376 1.00 92.75 343 GLU A O 1
ATOM 2835 N N . LEU A 1 344 ? -24.715 -5.013 16.529 1.00 93.81 344 LEU A N 1
ATOM 2836 C CA . LEU A 1 344 ? -23.289 -4.707 16.452 1.00 93.81 344 LEU A CA 1
ATOM 2837 C C . LEU A 1 344 ? -22.559 -5.682 15.513 1.00 93.81 344 LEU A C 1
ATOM 2839 O O . LEU A 1 344 ? -21.753 -5.244 14.696 1.00 93.81 344 LEU A O 1
ATOM 2843 N N . GLU A 1 345 ? -22.865 -6.979 15.584 1.00 92.00 345 GLU A N 1
ATOM 2844 C CA . GLU A 1 345 ? -22.324 -7.992 14.670 1.00 92.00 345 GLU A CA 1
ATOM 2845 C C . GLU A 1 345 ? -22.757 -7.737 13.215 1.00 92.00 345 GLU A C 1
ATOM 2847 O O . GLU A 1 345 ? -21.908 -7.772 12.327 1.00 92.00 345 GLU A O 1
ATOM 2852 N N . ARG A 1 346 ? -24.021 -7.369 12.950 1.00 93.88 346 ARG A N 1
ATOM 2853 C CA . ARG A 1 346 ? -24.501 -7.003 11.600 1.00 93.88 346 ARG A CA 1
ATOM 2854 C C . ARG A 1 346 ? -23.772 -5.795 11.019 1.00 93.88 346 ARG A C 1
ATOM 2856 O O . ARG A 1 346 ? -23.348 -5.847 9.864 1.00 93.88 346 ARG A O 1
ATOM 2863 N N . GLU A 1 347 ? -23.621 -4.708 11.777 1.00 89.06 347 GLU A N 1
ATOM 2864 C CA . GLU A 1 347 ? -22.923 -3.514 11.281 1.00 89.06 347 GLU A CA 1
ATOM 2865 C C . GLU A 1 347 ? -21.409 -3.744 11.147 1.00 89.06 347 GLU A C 1
ATOM 2867 O O . GLU A 1 347 ? -20.802 -3.241 10.196 1.00 89.06 347 GLU A O 1
ATOM 2872 N N . LEU A 1 348 ? -20.799 -4.571 12.008 1.00 87.88 348 LEU A N 1
ATOM 2873 C CA . LEU A 1 348 ? -19.421 -5.035 11.823 1.00 87.88 348 LEU A CA 1
ATOM 2874 C C . LEU A 1 348 ? -19.280 -5.880 10.550 1.00 87.88 348 LEU A C 1
ATOM 2876 O O . LEU A 1 348 ? -18.428 -5.562 9.725 1.00 87.88 348 LEU A O 1
ATOM 2880 N N . GLU A 1 349 ? -20.137 -6.881 10.321 1.00 87.75 349 GLU A N 1
ATOM 2881 C CA . GLU A 1 349 ? -20.129 -7.688 9.091 1.00 87.75 349 GLU A CA 1
ATOM 2882 C C . GLU A 1 349 ? -20.321 -6.831 7.834 1.00 87.75 349 GLU A C 1
ATOM 2884 O O . GLU A 1 349 ? -19.650 -7.036 6.827 1.00 87.75 349 GLU A O 1
ATOM 2889 N N . LYS A 1 350 ? -21.232 -5.858 7.869 1.00 89.88 350 LYS A N 1
ATOM 2890 C CA . LYS A 1 350 ? -21.527 -4.937 6.761 1.00 89.88 350 LYS A CA 1
ATOM 2891 C C . LYS A 1 350 ? -20.362 -3.983 6.477 1.00 89.88 350 LYS A C 1
ATOM 2893 O O . LYS A 1 350 ? -20.027 -3.739 5.313 1.00 89.88 350 LYS A O 1
ATOM 2898 N N . THR A 1 351 ? -19.695 -3.496 7.520 1.00 77.50 351 THR A N 1
ATOM 2899 C CA . THR A 1 351 ? -18.483 -2.671 7.395 1.00 77.50 351 THR A CA 1
ATOM 2900 C C . THR A 1 351 ? -17.316 -3.509 6.876 1.00 77.50 351 THR A C 1
ATOM 2902 O O . THR A 1 351 ? -16.643 -3.113 5.929 1.00 77.50 351 THR A O 1
ATOM 2905 N N . GLN A 1 352 ? -17.130 -4.718 7.406 1.00 81.88 352 GLN A N 1
ATOM 2906 C CA . GLN A 1 352 ? -16.075 -5.637 6.992 1.00 81.88 352 GLN A CA 1
ATOM 2907 C C . GLN A 1 352 ? -16.278 -6.122 5.549 1.00 81.88 352 GLN A C 1
ATOM 2909 O O . GLN A 1 352 ? -15.336 -6.093 4.765 1.00 81.88 352 GLN A O 1
ATOM 2914 N N . ARG A 1 353 ? -17.501 -6.497 5.147 1.00 81.38 353 ARG A N 1
ATOM 2915 C CA . ARG A 1 353 ? -17.821 -6.883 3.760 1.00 81.38 353 ARG A CA 1
ATOM 2916 C C . ARG A 1 353 ? -17.628 -5.725 2.783 1.00 81.38 353 ARG A C 1
ATOM 2918 O O . ARG A 1 353 ? -17.118 -5.959 1.693 1.00 81.38 353 ARG A O 1
ATOM 2925 N N . SER A 1 354 ? -17.999 -4.495 3.147 1.00 75.75 354 SER A N 1
ATOM 2926 C CA . SER A 1 354 ? -17.801 -3.336 2.261 1.00 75.75 354 SER A CA 1
ATOM 2927 C C . SER A 1 354 ? -16.323 -2.942 2.134 1.00 75.75 354 SER A C 1
ATOM 2929 O O . SER A 1 354 ? -15.858 -2.743 1.012 1.00 75.75 354 SER A O 1
ATOM 2931 N N . GLN A 1 355 ? -15.559 -2.940 3.234 1.00 77.88 355 GLN A N 1
ATOM 2932 C CA . GLN A 1 355 ? -14.108 -2.717 3.204 1.00 77.88 355 GLN A CA 1
ATOM 2933 C C . GLN A 1 355 ? -13.367 -3.811 2.428 1.00 77.88 355 GLN A C 1
ATOM 2935 O O . GLN A 1 355 ? -12.616 -3.486 1.514 1.00 77.88 355 GLN A O 1
ATOM 2940 N N . ILE A 1 356 ? -13.598 -5.093 2.737 1.00 75.44 356 ILE A N 1
ATOM 2941 C CA . ILE A 1 356 ? -12.932 -6.212 2.051 1.00 75.44 356 ILE A CA 1
ATOM 2942 C C . ILE A 1 356 ? -13.287 -6.216 0.560 1.00 75.44 356 ILE A C 1
ATOM 2944 O O . ILE A 1 356 ? -12.391 -6.366 -0.260 1.00 75.44 356 ILE A O 1
ATOM 2948 N N . SER A 1 357 ? -14.554 -5.999 0.188 1.00 77.56 357 SER A N 1
ATOM 2949 C CA . SER A 1 357 ? -14.965 -5.969 -1.224 1.00 77.56 357 SER A CA 1
ATOM 2950 C C . SER A 1 357 ? -14.274 -4.847 -2.012 1.00 77.56 357 SER A C 1
ATOM 2952 O O . SER A 1 357 ? -13.704 -5.115 -3.066 1.00 77.56 357 SER A O 1
ATOM 2954 N N . SER A 1 358 ? -14.254 -3.617 -1.477 1.00 80.06 358 SER A N 1
ATOM 2955 C CA . SER A 1 358 ? -13.605 -2.464 -2.124 1.00 80.06 358 SER A CA 1
ATOM 2956 C C . SER A 1 358 ? -12.086 -2.622 -2.198 1.00 80.06 358 SER A C 1
ATOM 2958 O O . SER A 1 358 ? -11.489 -2.472 -3.260 1.00 80.06 358 SER A O 1
ATOM 2960 N N . ILE A 1 359 ? -11.447 -2.940 -1.070 1.00 79.38 359 ILE A N 1
ATOM 2961 C CA . ILE A 1 359 ? -9.986 -3.002 -0.982 1.00 79.38 359 ILE A CA 1
ATOM 2962 C C . ILE A 1 359 ? -9.460 -4.172 -1.821 1.00 79.38 359 ILE A C 1
ATOM 2964 O O . ILE A 1 359 ? -8.471 -4.008 -2.534 1.00 79.38 359 ILE A O 1
ATOM 2968 N N . ASN A 1 360 ? -10.139 -5.324 -1.823 1.00 78.50 360 ASN A N 1
ATOM 2969 C CA . ASN A 1 360 ? -9.739 -6.444 -2.672 1.00 78.50 360 ASN A CA 1
ATOM 2970 C C . ASN A 1 360 ? -9.952 -6.136 -4.159 1.00 78.50 360 ASN A C 1
ATOM 2972 O O . ASN A 1 360 ? -9.060 -6.446 -4.945 1.00 78.50 360 ASN A O 1
ATOM 2976 N N . SER A 1 361 ? -11.056 -5.491 -4.567 1.00 81.06 361 SER A N 1
ATOM 2977 C CA . SER A 1 361 ? -11.255 -5.148 -5.985 1.00 81.06 361 SER A CA 1
ATOM 2978 C C . SER A 1 361 ? -10.188 -4.187 -6.512 1.00 81.06 361 SER A C 1
ATOM 2980 O O . SER A 1 361 ? -9.732 -4.342 -7.648 1.00 81.06 361 SER A O 1
ATOM 2982 N N . ASP A 1 362 ? -9.755 -3.240 -5.677 1.00 87.31 362 ASP A N 1
ATOM 2983 C CA . ASP A 1 362 ? -8.722 -2.263 -6.022 1.00 87.31 362 ASP A CA 1
ATOM 2984 C C . ASP A 1 362 ? -7.328 -2.915 -6.062 1.00 87.31 362 ASP A C 1
ATOM 2986 O O . ASP A 1 362 ? -6.569 -2.700 -7.010 1.00 87.31 362 ASP A O 1
ATOM 2990 N N . ILE A 1 363 ? -7.012 -3.795 -5.101 1.00 86.00 363 ILE A N 1
ATOM 2991 C CA . ILE A 1 363 ? -5.771 -4.591 -5.098 1.00 86.00 363 ILE A CA 1
ATOM 2992 C C . ILE A 1 363 ? -5.717 -5.534 -6.310 1.00 86.00 363 ILE A C 1
ATOM 2994 O O . ILE A 1 363 ? -4.683 -5.620 -6.970 1.00 86.00 363 ILE A O 1
ATOM 2998 N N . GLU A 1 364 ? -6.810 -6.219 -6.650 1.00 88.44 364 GLU A N 1
ATOM 2999 C CA . GLU A 1 364 ? -6.886 -7.095 -7.826 1.00 88.44 364 GLU A CA 1
ATOM 3000 C C . GLU A 1 364 ? -6.772 -6.320 -9.145 1.00 88.44 364 GLU A C 1
ATOM 3002 O O . GLU A 1 364 ? -6.190 -6.823 -10.109 1.00 88.44 364 GLU A O 1
ATOM 3007 N N . ALA A 1 365 ? -7.327 -5.105 -9.216 1.00 90.81 365 ALA A N 1
ATOM 3008 C CA . ALA A 1 365 ? -7.175 -4.229 -10.375 1.00 90.81 365 ALA A CA 1
ATOM 3009 C C . ALA A 1 365 ? -5.717 -3.779 -10.541 1.00 90.81 365 ALA A C 1
ATOM 3011 O O . ALA A 1 365 ? -5.170 -3.883 -11.640 1.00 90.81 365 ALA A O 1
ATOM 3012 N N . LEU A 1 366 ? -5.070 -3.379 -9.445 1.00 92.69 366 LEU A N 1
ATOM 3013 C CA . LEU A 1 366 ? -3.663 -2.988 -9.420 1.00 92.69 366 LEU A CA 1
ATOM 3014 C C . LEU A 1 366 ? -2.732 -4.162 -9.783 1.00 92.69 366 LEU A C 1
ATOM 3016 O O . LEU A 1 366 ? -1.819 -4.003 -10.591 1.00 92.69 366 LEU A O 1
ATOM 3020 N N . GLN A 1 367 ? -2.992 -5.367 -9.263 1.00 91.06 367 GLN A N 1
ATOM 3021 C CA . GLN A 1 367 ? -2.253 -6.582 -9.636 1.00 91.06 367 GLN A CA 1
ATOM 3022 C C . GLN A 1 367 ? -2.399 -6.920 -11.127 1.00 91.06 367 GLN A C 1
ATOM 3024 O O . GLN A 1 367 ? -1.417 -7.307 -11.764 1.00 91.06 367 GLN A O 1
ATOM 3029 N N . ARG A 1 368 ? -3.599 -6.751 -11.702 1.00 94.31 368 ARG A N 1
ATOM 3030 C CA . ARG A 1 368 ? -3.825 -6.920 -13.147 1.00 94.31 368 ARG A CA 1
ATOM 3031 C C . ARG A 1 368 ? -3.040 -5.897 -13.968 1.00 94.31 368 ARG A C 1
ATOM 3033 O O . ARG A 1 368 ? -2.363 -6.305 -14.907 1.00 94.31 368 ARG A O 1
ATOM 3040 N N . GLN A 1 369 ? -3.046 -4.621 -13.578 1.00 94.12 369 GLN A N 1
ATOM 3041 C CA . GLN A 1 369 ? -2.249 -3.583 -14.245 1.00 94.12 369 GLN A CA 1
ATOM 3042 C C . GLN A 1 369 ? -0.747 -3.895 -14.206 1.00 94.12 369 GLN A C 1
ATOM 3044 O O . GLN A 1 369 ? -0.113 -3.912 -15.258 1.00 94.12 369 GLN A O 1
ATOM 3049 N N . TYR A 1 370 ? -0.185 -4.254 -13.046 1.00 94.25 370 TYR A N 1
ATOM 3050 C CA . TYR A 1 370 ? 1.233 -4.627 -12.956 1.00 94.25 370 TYR A CA 1
ATOM 3051 C C . TYR A 1 370 ? 1.596 -5.846 -13.820 1.00 94.25 370 TYR A C 1
ATOM 3053 O O . TYR A 1 370 ? 2.676 -5.884 -14.410 1.00 94.25 370 TYR A O 1
ATOM 3061 N N . LEU A 1 371 ? 0.709 -6.841 -13.934 1.00 95.75 371 LEU A N 1
ATOM 3062 C CA . LEU A 1 371 ? 0.917 -7.987 -14.827 1.00 95.75 371 LEU A CA 1
ATOM 3063 C C . LEU A 1 371 ? 0.857 -7.591 -16.311 1.00 95.75 371 LEU A C 1
ATOM 3065 O O . LEU A 1 371 ? 1.642 -8.108 -17.107 1.00 95.75 371 LEU A O 1
ATOM 3069 N N . GLU A 1 372 ? -0.041 -6.684 -16.691 1.00 95.56 372 GLU A N 1
ATOM 3070 C CA . GLU A 1 372 ? -0.145 -6.162 -18.058 1.00 95.56 372 GLU A CA 1
ATOM 3071 C C . GLU A 1 372 ? 1.079 -5.313 -18.442 1.00 95.56 372 GLU A C 1
ATOM 3073 O O . GLU A 1 372 ? 1.627 -5.502 -19.531 1.00 95.56 372 GLU A O 1
ATOM 3078 N N . GLU A 1 373 ? 1.568 -4.461 -17.534 1.00 95.50 373 GLU A N 1
ATOM 3079 C CA . GLU A 1 373 ? 2.800 -3.678 -17.700 1.00 95.50 373 GLU A CA 1
ATOM 3080 C C . GLU A 1 373 ? 4.036 -4.577 -17.833 1.00 95.50 373 GLU A C 1
ATOM 3082 O O . GLU A 1 373 ? 4.798 -4.433 -18.792 1.00 95.50 373 GLU A O 1
ATOM 3087 N N . LEU A 1 374 ? 4.204 -5.566 -16.944 1.00 96.75 374 LEU A N 1
ATOM 3088 C CA . LEU A 1 374 ? 5.290 -6.551 -17.032 1.00 96.75 374 LEU A CA 1
ATOM 3089 C C . LEU A 1 374 ? 5.274 -7.298 -18.371 1.00 96.75 374 LEU A C 1
ATOM 3091 O O . LEU A 1 374 ? 6.326 -7.488 -18.984 1.00 96.75 374 LEU A O 1
ATOM 3095 N N . GLN A 1 375 ? 4.092 -7.683 -18.858 1.00 96.06 375 GLN A N 1
ATOM 3096 C CA . GLN A 1 375 ? 3.962 -8.300 -20.176 1.00 96.06 375 GLN A CA 1
ATOM 3097 C C . GLN A 1 375 ? 4.225 -7.319 -21.330 1.00 96.06 375 GLN A C 1
ATOM 3099 O O . GLN A 1 375 ? 4.698 -7.755 -22.378 1.00 96.06 375 GLN A O 1
ATOM 3104 N N . SER A 1 376 ? 3.918 -6.021 -21.197 1.00 95.88 376 SER A N 1
ATOM 3105 C CA . SER A 1 376 ? 4.275 -5.018 -22.217 1.00 95.88 376 SER A CA 1
ATOM 3106 C C . SER A 1 376 ? 5.788 -4.889 -22.332 1.00 95.88 376 SER A C 1
ATOM 3108 O O . SER A 1 376 ? 6.337 -5.101 -23.410 1.00 95.88 376 SER A O 1
ATOM 3110 N N . VAL A 1 377 ? 6.470 -4.686 -21.200 1.00 96.50 377 VAL A N 1
ATOM 3111 C CA . VAL A 1 377 ? 7.934 -4.575 -21.142 1.00 96.50 377 VAL A CA 1
ATOM 3112 C C . VAL A 1 377 ? 8.608 -5.844 -21.672 1.00 96.50 377 VAL A C 1
ATOM 3114 O O . VAL A 1 377 ? 9.585 -5.751 -22.409 1.00 96.50 377 VAL A O 1
ATOM 3117 N N . GLN A 1 378 ? 8.072 -7.035 -21.377 1.00 95.81 378 GLN A N 1
ATOM 3118 C CA . GLN A 1 378 ? 8.569 -8.286 -21.965 1.00 95.81 378 GLN A CA 1
ATOM 3119 C C . GLN A 1 378 ? 8.439 -8.308 -23.496 1.00 95.81 378 GLN A C 1
ATOM 3121 O O . GLN A 1 378 ? 9.421 -8.611 -24.167 1.00 95.81 378 GLN A O 1
ATOM 3126 N N . ARG A 1 379 ? 7.284 -7.930 -24.063 1.00 97.25 379 ARG A N 1
ATOM 3127 C CA . ARG A 1 379 ? 7.095 -7.859 -25.528 1.00 97.25 379 ARG A CA 1
ATOM 3128 C C . ARG A 1 379 ? 8.003 -6.815 -26.180 1.00 97.25 379 ARG A C 1
ATOM 3130 O O . ARG A 1 379 ? 8.534 -7.053 -27.260 1.00 97.25 379 ARG A O 1
ATOM 3137 N N . GLU A 1 380 ? 8.193 -5.665 -25.539 1.00 97.50 380 GLU A N 1
ATOM 3138 C CA . GLU A 1 380 ? 9.095 -4.611 -26.015 1.00 97.50 380 GLU A CA 1
ATOM 3139 C C . GLU A 1 380 ? 10.554 -5.090 -26.021 1.00 97.50 380 GLU A C 1
ATOM 3141 O O . GLU A 1 380 ? 11.257 -4.902 -27.015 1.00 97.50 380 GLU A O 1
ATOM 3146 N N . LEU A 1 381 ? 10.992 -5.791 -24.969 1.00 97.69 381 LEU A N 1
ATOM 3147 C CA . LEU A 1 381 ? 12.314 -6.424 -24.906 1.00 97.69 381 LEU A CA 1
ATOM 3148 C C . LEU A 1 381 ? 12.480 -7.548 -25.938 1.00 97.69 381 LEU A C 1
ATOM 3150 O O . LEU A 1 381 ? 13.540 -7.639 -26.553 1.00 97.69 381 LEU A O 1
ATOM 3154 N N . GLU A 1 382 ? 11.454 -8.372 -26.168 1.00 97.31 382 GLU A N 1
ATOM 3155 C CA . GLU A 1 382 ? 11.453 -9.393 -27.224 1.00 97.31 382 GLU A CA 1
ATOM 3156 C C . GLU A 1 382 ? 11.665 -8.749 -28.602 1.00 97.31 382 GLU A C 1
ATOM 3158 O O . GLU A 1 382 ? 12.609 -9.116 -29.305 1.00 97.31 382 GLU A O 1
ATOM 3163 N N . VAL A 1 383 ? 10.873 -7.726 -28.950 1.00 98.06 383 VAL A N 1
ATOM 3164 C CA . VAL A 1 383 ? 10.983 -6.994 -30.225 1.00 98.06 383 VAL A CA 1
ATOM 3165 C C . VAL A 1 383 ? 12.347 -6.313 -30.373 1.00 98.06 383 VAL A C 1
ATOM 3167 O O . VAL A 1 383 ? 12.965 -6.407 -31.435 1.00 98.06 383 VAL A O 1
ATOM 3170 N N . LEU A 1 384 ? 12.860 -5.665 -29.323 1.00 97.69 384 LEU A N 1
ATOM 3171 C CA . LEU A 1 384 ? 14.198 -5.061 -29.341 1.00 97.69 384 LEU A CA 1
ATOM 3172 C C . LEU A 1 384 ? 15.303 -6.118 -29.497 1.00 97.69 384 LEU A C 1
ATOM 3174 O O . LEU A 1 384 ? 16.281 -5.878 -30.207 1.00 97.69 384 LEU A O 1
ATOM 3178 N N . SER A 1 385 ? 15.151 -7.299 -28.889 1.00 96.62 385 SER A N 1
ATOM 3179 C CA . SER A 1 385 ? 16.110 -8.401 -29.032 1.00 96.62 385 SER A CA 1
ATOM 3180 C C . SER A 1 385 ? 16.099 -9.000 -30.444 1.00 96.62 385 SER A C 1
ATOM 3182 O O . SER A 1 385 ? 17.167 -9.265 -31.003 1.00 96.62 385 SER A O 1
ATOM 3184 N N . GLU A 1 386 ? 14.921 -9.124 -31.067 1.00 97.19 386 GLU A N 1
ATOM 3185 C CA . GLU A 1 386 ? 14.772 -9.564 -32.456 1.00 97.19 386 GLU A CA 1
ATOM 3186 C C . GLU A 1 386 ? 15.431 -8.551 -33.403 1.00 97.19 386 GLU A C 1
ATOM 3188 O O . GLU A 1 386 ? 16.311 -8.930 -34.180 1.00 97.19 386 GLU A O 1
ATOM 3193 N N . GLN A 1 387 ? 15.121 -7.256 -33.259 1.00 97.88 387 GLN A N 1
ATOM 3194 C CA . GLN A 1 387 ? 15.733 -6.170 -34.037 1.00 97.88 387 GLN A CA 1
ATOM 3195 C C . GLN A 1 387 ? 17.260 -6.120 -33.881 1.00 97.88 387 GLN A C 1
ATOM 3197 O O . GLN A 1 387 ? 17.976 -5.984 -34.876 1.00 97.88 387 GLN A O 1
ATOM 3202 N N . TYR A 1 388 ? 17.778 -6.276 -32.658 1.00 98.00 388 TYR A N 1
ATOM 3203 C CA . TYR A 1 388 ? 19.219 -6.340 -32.408 1.00 98.00 388 TYR A CA 1
ATOM 3204 C C . TYR A 1 388 ? 19.857 -7.552 -33.101 1.00 98.00 388 TYR A C 1
ATOM 3206 O O . TYR A 1 388 ? 20.853 -7.402 -33.813 1.00 98.00 388 TYR A O 1
ATOM 3214 N N . SER A 1 389 ? 19.255 -8.740 -32.972 1.00 96.38 389 SER A N 1
ATOM 3215 C CA . SER A 1 389 ? 19.757 -9.960 -33.618 1.00 96.38 389 SER A CA 1
ATOM 3216 C C . SER A 1 389 ? 19.751 -9.850 -35.149 1.00 96.38 389 SER A C 1
ATOM 3218 O O . SER A 1 389 ? 20.731 -10.219 -35.803 1.00 96.38 389 SER A O 1
ATOM 3220 N N . GLN A 1 390 ? 18.708 -9.243 -35.725 1.00 97.75 390 GLN A N 1
ATOM 3221 C CA . GLN A 1 390 ? 18.631 -8.952 -37.151 1.00 97.75 390 GLN A CA 1
ATOM 3222 C C . GLN A 1 390 ? 19.730 -7.966 -37.569 1.00 97.75 390 GLN A C 1
ATOM 3224 O O . GLN A 1 390 ? 20.393 -8.193 -38.583 1.00 97.75 390 GLN A O 1
ATOM 3229 N N . LYS A 1 391 ? 20.006 -6.925 -36.773 1.00 98.19 391 LYS A N 1
ATOM 3230 C CA . LYS A 1 391 ? 21.098 -5.980 -37.051 1.00 98.19 391 LYS A CA 1
ATOM 3231 C C . LYS A 1 391 ? 22.475 -6.648 -37.020 1.00 98.19 391 LYS A C 1
ATOM 3233 O O . LYS A 1 391 ? 23.321 -6.332 -37.860 1.00 98.19 391 LYS A O 1
ATOM 3238 N N . CYS A 1 392 ? 22.699 -7.604 -36.117 1.00 97.62 392 CYS A N 1
ATOM 3239 C CA . CYS A 1 392 ? 23.911 -8.426 -36.106 1.00 97.62 392 CYS A CA 1
ATOM 3240 C C . CYS A 1 392 ? 24.040 -9.284 -37.377 1.00 97.62 392 CYS A C 1
ATOM 3242 O O . CYS A 1 392 ? 25.125 -9.350 -37.956 1.00 97.62 392 CYS A O 1
ATOM 3244 N N . LEU A 1 393 ? 22.946 -9.894 -37.849 1.00 98.12 393 LEU A N 1
ATOM 3245 C CA . LEU A 1 393 ? 22.931 -10.661 -39.102 1.00 98.12 393 LEU A CA 1
ATOM 3246 C C . LEU A 1 393 ? 23.188 -9.773 -40.330 1.00 98.12 393 LEU A C 1
ATOM 3248 O O . LEU A 1 393 ? 23.977 -10.145 -41.197 1.00 98.12 393 LEU A O 1
ATOM 3252 N N . GLU A 1 394 ? 22.573 -8.590 -40.401 1.00 97.94 394 GLU A N 1
ATOM 3253 C CA . GLU A 1 394 ? 22.832 -7.600 -41.455 1.00 97.94 394 GLU A CA 1
ATOM 3254 C C . GLU A 1 394 ? 24.306 -7.175 -41.478 1.00 97.94 394 GLU A C 1
ATOM 3256 O O . GLU A 1 394 ? 24.922 -7.154 -42.543 1.00 97.94 394 GLU A O 1
ATOM 3261 N N . ASN A 1 395 ? 24.898 -6.898 -40.312 1.00 97.62 395 ASN A N 1
ATOM 3262 C CA . ASN A 1 395 ? 26.314 -6.549 -40.196 1.00 97.62 395 ASN A CA 1
ATOM 3263 C C . ASN A 1 395 ? 27.217 -7.696 -40.688 1.00 97.62 395 ASN A C 1
ATOM 3265 O O . ASN A 1 395 ? 28.113 -7.463 -41.497 1.00 97.62 395 ASN A O 1
ATOM 3269 N N . ALA A 1 396 ? 26.924 -8.944 -40.307 1.00 97.25 396 ALA A N 1
ATOM 3270 C CA . ALA A 1 396 ? 27.656 -10.114 -40.794 1.00 97.25 396 ALA A CA 1
ATOM 3271 C C . ALA A 1 396 ? 27.582 -10.269 -42.327 1.00 97.25 396 ALA A C 1
ATOM 3273 O O . ALA A 1 396 ? 28.597 -10.558 -42.962 1.00 97.25 396 ALA A O 1
ATOM 3274 N N . HIS A 1 397 ? 26.421 -10.022 -42.944 1.00 96.69 397 HIS A N 1
ATOM 3275 C CA . HIS A 1 397 ? 26.287 -10.038 -44.405 1.00 96.69 397 HIS A CA 1
ATOM 3276 C C . HIS A 1 397 ? 27.049 -8.899 -45.088 1.00 96.69 397 HIS A C 1
ATOM 3278 O O . HIS A 1 397 ? 27.708 -9.133 -46.100 1.00 96.69 397 HIS A O 1
ATOM 3284 N N . LEU A 1 398 ? 27.021 -7.688 -44.525 1.00 98.19 398 LEU A N 1
ATOM 3285 C CA . LEU A 1 398 ? 27.798 -6.554 -45.034 1.00 98.19 398 LEU A CA 1
ATOM 3286 C C . LEU A 1 398 ? 29.311 -6.794 -44.907 1.00 98.19 398 LEU A C 1
ATOM 3288 O O . LEU A 1 398 ? 30.057 -6.472 -45.829 1.00 98.19 398 LEU A O 1
ATOM 3292 N N . ALA A 1 399 ? 29.767 -7.412 -43.814 1.00 97.44 399 ALA A N 1
ATOM 3293 C CA . ALA A 1 399 ? 31.164 -7.797 -43.626 1.00 97.44 399 ALA A CA 1
ATOM 3294 C C . ALA A 1 399 ? 31.612 -8.858 -44.648 1.00 97.44 399 ALA A C 1
ATOM 3296 O O . ALA A 1 399 ? 32.676 -8.713 -45.249 1.00 97.44 399 ALA A O 1
ATOM 3297 N N . GLN A 1 400 ? 30.781 -9.877 -44.905 1.00 97.81 400 GLN A N 1
ATOM 3298 C CA . GLN A 1 400 ? 31.035 -10.888 -45.941 1.00 97.81 400 GLN A CA 1
ATOM 3299 C C . GLN A 1 400 ? 31.079 -10.278 -47.348 1.00 97.81 400 GLN A C 1
ATOM 3301 O O . GLN A 1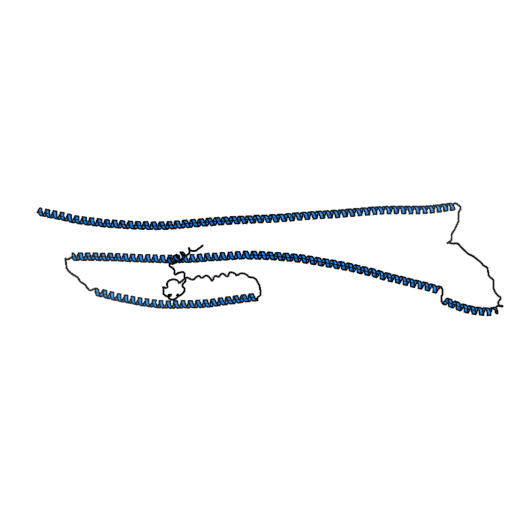 400 ? 31.986 -10.591 -48.116 1.00 97.81 400 GLN A O 1
ATOM 3306 N N . ALA A 1 401 ? 30.146 -9.379 -47.680 1.00 97.44 401 ALA A N 1
ATOM 3307 C CA . ALA A 1 401 ? 30.145 -8.669 -48.958 1.00 97.44 401 ALA A CA 1
ATOM 3308 C C . ALA A 1 401 ? 31.408 -7.803 -49.123 1.00 97.44 401 ALA A C 1
ATOM 3310 O O . ALA A 1 401 ? 32.080 -7.877 -50.148 1.00 97.44 401 ALA A O 1
ATOM 3311 N N . LEU A 1 402 ? 31.793 -7.051 -48.085 1.00 97.50 402 LEU A N 1
ATOM 3312 C CA . LEU A 1 402 ? 33.021 -6.253 -48.073 1.00 97.50 402 LEU A CA 1
ATOM 3313 C C . LEU A 1 402 ? 34.282 -7.118 -48.237 1.00 97.50 402 LEU A C 1
ATOM 3315 O O . LEU A 1 402 ? 35.242 -6.700 -48.885 1.00 97.50 402 LEU A O 1
ATOM 3319 N N . GLU A 1 403 ? 34.312 -8.315 -47.650 1.00 97.94 403 GLU A N 1
ATOM 3320 C CA . GLU A 1 403 ? 35.428 -9.243 -47.820 1.00 97.94 403 GLU A CA 1
ATOM 3321 C C . GLU A 1 403 ? 35.473 -9.850 -49.229 1.00 97.94 403 GLU A C 1
ATOM 3323 O O . GLU A 1 403 ? 36.555 -9.904 -49.817 1.00 97.94 403 GLU A O 1
ATOM 3328 N N . ALA A 1 404 ? 34.324 -10.206 -49.812 1.00 97.81 404 ALA A N 1
ATOM 3329 C CA . ALA A 1 404 ? 34.227 -10.660 -51.199 1.00 97.81 404 ALA A CA 1
ATOM 3330 C C . ALA A 1 404 ? 34.713 -9.585 -52.190 1.00 97.81 404 ALA A C 1
ATOM 3332 O O . ALA A 1 404 ? 35.565 -9.875 -53.029 1.00 97.81 404 ALA A O 1
ATOM 3333 N N . GLU A 1 405 ? 34.286 -8.328 -52.031 1.00 96.00 405 GLU A N 1
ATOM 3334 C CA . GLU A 1 405 ? 34.778 -7.188 -52.825 1.00 96.00 405 GLU A CA 1
ATOM 3335 C C . GLU A 1 405 ? 36.297 -6.999 -52.679 1.00 96.00 405 GLU A C 1
ATOM 3337 O O . GLU A 1 405 ? 37.023 -6.825 -53.659 1.00 96.00 405 GLU A O 1
ATOM 3342 N N . ARG A 1 406 ? 36.833 -7.121 -51.457 1.00 98.19 406 ARG A N 1
ATOM 3343 C CA . ARG A 1 406 ? 38.286 -7.075 -51.214 1.00 98.19 406 ARG A CA 1
ATOM 3344 C C . ARG A 1 406 ? 39.035 -8.260 -51.833 1.00 98.19 406 ARG A C 1
ATOM 3346 O O . ARG A 1 406 ? 40.226 -8.130 -52.120 1.00 98.19 406 ARG A O 1
ATOM 3353 N N . GLN A 1 407 ? 38.412 -9.426 -51.986 1.00 98.00 407 GLN A N 1
ATOM 3354 C CA . GLN A 1 407 ? 39.011 -10.574 -52.676 1.00 98.00 407 GLN A CA 1
ATOM 3355 C C . GLN A 1 407 ? 38.979 -10.370 -54.197 1.00 98.00 407 GLN A C 1
ATOM 3357 O O . GLN A 1 407 ? 40.017 -10.527 -54.840 1.00 98.00 407 GLN A O 1
ATOM 3362 N N . ALA A 1 408 ? 37.849 -9.919 -54.748 1.00 97.25 408 ALA A N 1
ATOM 3363 C CA . ALA A 1 408 ? 37.699 -9.568 -56.160 1.00 97.25 408 ALA A CA 1
ATOM 3364 C C . ALA A 1 408 ? 38.688 -8.469 -56.585 1.00 97.25 408 ALA A C 1
ATOM 3366 O O . ALA A 1 408 ? 39.404 -8.632 -57.569 1.00 97.25 408 ALA A O 1
ATOM 3367 N N . LEU A 1 409 ? 38.841 -7.404 -55.790 1.00 97.50 409 LEU A N 1
ATOM 3368 C CA . LEU A 1 409 ? 39.821 -6.346 -56.052 1.00 97.50 409 LEU A CA 1
ATOM 3369 C C . LEU A 1 409 ? 41.261 -6.884 -56.109 1.00 97.50 409 LEU A C 1
ATOM 3371 O O . LEU A 1 409 ? 42.018 -6.516 -57.006 1.00 97.50 409 LEU A O 1
ATOM 3375 N N . ARG A 1 410 ? 41.647 -7.780 -55.188 1.00 97.81 410 ARG A N 1
ATOM 3376 C CA . ARG A 1 410 ? 42.976 -8.422 -55.210 1.00 97.81 410 ARG A CA 1
ATOM 3377 C C . ARG A 1 410 ? 43.152 -9.364 -56.402 1.00 97.81 410 ARG A C 1
ATOM 3379 O O . ARG A 1 410 ? 44.272 -9.509 -56.887 1.00 97.81 410 ARG A O 1
ATOM 3386 N N . GLN A 1 411 ? 42.081 -10.000 -56.877 1.00 97.25 411 GLN A N 1
ATOM 3387 C CA . GLN A 1 411 ? 42.107 -10.792 -58.105 1.00 97.25 411 GLN A CA 1
ATOM 3388 C C . GLN A 1 411 ? 42.365 -9.891 -59.319 1.00 97.25 411 GLN A C 1
ATOM 3390 O O . GLN A 1 411 ? 43.364 -10.089 -60.005 1.00 97.25 411 GLN A O 1
ATOM 3395 N N . CYS A 1 412 ? 41.568 -8.833 -59.499 1.00 96.44 412 CYS A N 1
ATOM 3396 C CA . CYS A 1 412 ? 41.752 -7.854 -60.573 1.00 96.44 412 CYS A CA 1
ATOM 3397 C C . CYS A 1 412 ? 43.144 -7.198 -60.544 1.00 96.44 412 CYS A C 1
ATOM 3399 O O . CYS A 1 412 ? 43.739 -6.962 -61.592 1.00 96.44 412 CYS A O 1
ATOM 3401 N N . GLN A 1 413 ? 43.700 -6.924 -59.357 1.00 96.62 413 GLN A N 1
ATOM 3402 C CA . GLN A 1 413 ? 45.065 -6.400 -59.214 1.00 96.62 413 GLN A CA 1
ATOM 3403 C C . GLN A 1 413 ? 46.133 -7.392 -59.697 1.00 96.62 413 GLN A C 1
ATOM 3405 O O . GLN A 1 413 ? 47.072 -6.972 -60.372 1.00 96.62 413 GLN A O 1
ATOM 3410 N N . ARG A 1 414 ? 45.994 -8.691 -59.390 1.00 97.50 414 ARG A N 1
ATOM 3411 C CA . ARG A 1 414 ? 46.909 -9.734 -59.887 1.00 97.50 414 ARG A CA 1
ATOM 3412 C C . ARG A 1 414 ? 46.799 -9.905 -61.395 1.00 97.50 414 ARG A C 1
ATOM 3414 O O . ARG A 1 414 ? 47.813 -9.834 -62.075 1.00 97.50 414 ARG A O 1
ATOM 3421 N N . GLU A 1 415 ? 45.584 -10.015 -61.924 1.00 95.94 415 GLU A N 1
ATOM 3422 C CA . GLU A 1 415 ? 45.344 -10.106 -63.370 1.00 95.94 415 GLU A CA 1
ATOM 3423 C C . GLU A 1 415 ? 45.908 -8.885 -64.112 1.00 95.94 415 GLU A C 1
ATOM 3425 O O . GLU A 1 415 ? 46.532 -9.024 -65.160 1.00 95.94 415 GLU A O 1
ATOM 3430 N N . ASN A 1 416 ? 45.784 -7.681 -63.544 1.00 95.69 416 ASN A N 1
ATOM 3431 C CA . ASN A 1 416 ? 46.388 -6.478 -64.115 1.00 95.69 416 ASN A CA 1
ATOM 3432 C C . ASN A 1 416 ? 47.929 -6.524 -64.083 1.00 95.69 416 ASN A C 1
ATOM 3434 O O . ASN A 1 416 ? 48.571 -6.131 -65.055 1.00 95.69 416 ASN A O 1
ATOM 3438 N N . GLN A 1 417 ? 48.543 -7.033 -63.009 1.00 96.56 417 GLN A N 1
ATOM 3439 C CA . GLN A 1 417 ? 49.997 -7.243 -62.936 1.00 96.56 417 GLN A CA 1
ATOM 3440 C C . GLN A 1 417 ? 50.480 -8.290 -63.952 1.00 96.56 417 GLN A C 1
ATOM 3442 O O . GLN A 1 417 ? 51.472 -8.052 -64.640 1.00 96.56 417 GLN A O 1
ATOM 3447 N N . GLU A 1 418 ? 49.764 -9.405 -64.097 1.00 96.19 418 GLU A N 1
ATOM 3448 C CA . GLU A 1 418 ? 50.054 -10.466 -65.070 1.00 96.19 418 GLU A CA 1
ATOM 3449 C C . GLU A 1 418 ? 49.919 -9.961 -66.514 1.00 96.19 418 GLU A C 1
ATOM 3451 O O . GLU A 1 418 ? 50.814 -10.182 -67.331 1.00 96.19 418 GLU A O 1
ATOM 3456 N N . LEU A 1 419 ? 48.861 -9.201 -66.823 1.00 96.00 419 LEU A N 1
ATOM 3457 C CA . LEU A 1 419 ? 48.682 -8.549 -68.125 1.00 96.00 419 LEU A CA 1
ATOM 3458 C C . LEU A 1 419 ? 49.783 -7.521 -68.413 1.00 96.00 419 LEU A C 1
ATOM 3460 O O . LEU A 1 419 ? 50.294 -7.484 -69.532 1.00 96.00 419 LEU A O 1
ATOM 3464 N N . ASN A 1 420 ? 50.195 -6.722 -67.423 1.00 96.00 420 ASN A N 1
ATOM 3465 C CA . ASN A 1 420 ? 51.313 -5.786 -67.574 1.00 96.00 420 ASN A CA 1
ATOM 3466 C C . ASN A 1 420 ? 52.641 -6.518 -67.823 1.00 96.00 420 ASN A C 1
ATOM 3468 O O . ASN A 1 420 ? 53.391 -6.123 -68.714 1.00 96.00 420 ASN A O 1
ATOM 3472 N N . ALA A 1 421 ? 52.917 -7.606 -67.099 1.00 96.56 421 ALA A N 1
ATOM 3473 C CA . ALA A 1 421 ? 54.101 -8.437 -67.318 1.00 96.56 421 ALA A CA 1
ATOM 3474 C C . ALA A 1 421 ? 54.084 -9.097 -68.710 1.00 96.56 4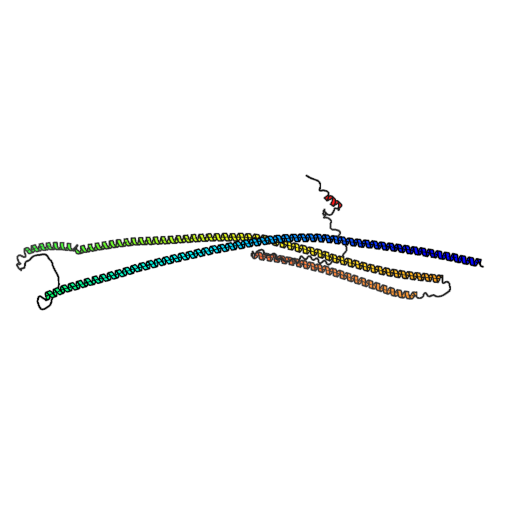21 ALA A C 1
ATOM 3476 O O . ALA A 1 421 ? 55.096 -9.093 -69.411 1.00 96.56 421 ALA A O 1
ATOM 3477 N N . HIS A 1 422 ? 52.927 -9.593 -69.161 1.00 95.88 422 HIS A N 1
ATOM 3478 C CA . HIS A 1 422 ? 52.771 -10.139 -70.509 1.00 95.88 422 HIS A CA 1
ATOM 3479 C C . HIS A 1 422 ? 52.942 -9.066 -71.596 1.00 95.88 422 HIS A C 1
ATOM 3481 O O . HIS A 1 422 ? 53.567 -9.322 -72.623 1.00 95.88 422 HIS A O 1
ATOM 3487 N N . ASN A 1 423 ? 52.452 -7.845 -71.363 1.00 96.44 423 ASN A N 1
ATOM 3488 C CA . ASN A 1 423 ? 52.651 -6.717 -72.270 1.00 96.44 423 ASN A CA 1
ATOM 3489 C C . ASN A 1 423 ? 54.135 -6.313 -72.349 1.00 96.44 423 ASN A C 1
ATOM 3491 O O . ASN A 1 423 ? 54.652 -6.107 -73.443 1.00 96.44 423 ASN A O 1
ATOM 3495 N N . GLN A 1 424 ? 54.850 -6.281 -71.218 1.00 95.88 424 GLN A N 1
ATOM 3496 C CA . GLN A 1 424 ? 56.303 -6.072 -71.186 1.00 95.88 424 GLN A CA 1
ATOM 3497 C C . GLN A 1 424 ? 57.057 -7.166 -71.956 1.00 95.88 424 GLN A C 1
ATOM 3499 O O . GLN A 1 424 ? 57.909 -6.844 -72.778 1.00 95.88 424 GLN A O 1
ATOM 3504 N N . GLU A 1 425 ? 56.710 -8.439 -71.763 1.00 96.19 425 GLU A N 1
ATOM 3505 C CA . GLU A 1 425 ? 57.299 -9.564 -72.502 1.00 96.19 425 GLU A CA 1
ATOM 3506 C C . GLU A 1 425 ? 57.031 -9.472 -74.015 1.00 96.19 425 GLU A C 1
ATOM 3508 O O . GLU A 1 425 ? 57.943 -9.652 -74.822 1.00 96.19 425 GLU A O 1
ATOM 3513 N N . LEU A 1 426 ? 55.808 -9.123 -74.428 1.00 96.19 426 LEU A N 1
ATOM 3514 C CA . LEU A 1 426 ? 55.475 -8.881 -75.836 1.00 96.19 426 LEU A CA 1
ATOM 3515 C C . LEU A 1 426 ? 56.257 -7.697 -76.420 1.00 96.19 426 LEU A C 1
ATOM 3517 O O . LEU A 1 426 ? 56.783 -7.812 -77.527 1.00 96.19 426 LEU A O 1
ATOM 3521 N N . ASN A 1 427 ? 56.390 -6.592 -75.682 1.00 95.19 427 ASN A N 1
ATOM 3522 C CA . ASN A 1 427 ? 57.195 -5.442 -76.099 1.00 95.19 427 ASN A CA 1
ATOM 3523 C C . ASN A 1 427 ? 58.684 -5.801 -76.209 1.00 95.19 427 ASN A C 1
ATOM 3525 O O . ASN A 1 427 ? 59.334 -5.396 -77.171 1.00 95.19 427 ASN A O 1
ATOM 3529 N N . ASN A 1 428 ? 59.217 -6.611 -75.289 1.00 95.50 428 ASN A N 1
ATOM 3530 C CA . ASN A 1 428 ? 60.591 -7.114 -75.344 1.00 95.50 428 ASN A CA 1
ATOM 3531 C C . ASN A 1 428 ? 60.809 -8.014 -76.568 1.00 95.50 428 ASN A C 1
ATOM 3533 O O . ASN A 1 428 ? 61.793 -7.837 -77.286 1.00 95.50 428 ASN A O 1
ATOM 3537 N N . ARG A 1 429 ? 59.876 -8.931 -76.863 1.00 95.94 429 ARG A N 1
ATOM 3538 C CA . ARG A 1 429 ? 59.911 -9.766 -78.078 1.00 95.94 429 ARG A CA 1
ATOM 3539 C C . ARG A 1 429 ? 59.825 -8.932 -79.349 1.00 95.94 429 ARG A C 1
ATOM 3541 O O . ARG A 1 429 ? 60.592 -9.168 -80.276 1.00 95.94 429 ARG A O 1
ATOM 3548 N N . LEU A 1 430 ? 58.941 -7.936 -79.385 1.00 94.44 430 LEU A N 1
ATOM 3549 C CA . LEU A 1 430 ? 58.816 -7.016 -80.513 1.00 94.44 430 LEU A CA 1
ATOM 3550 C C . LEU A 1 430 ? 60.098 -6.193 -80.703 1.00 94.44 430 LEU A C 1
ATOM 3552 O O . LEU A 1 430 ? 60.570 -6.056 -81.826 1.00 94.44 430 LEU A O 1
ATOM 3556 N N . ALA A 1 431 ? 60.709 -5.697 -79.625 1.00 94.25 431 ALA A N 1
ATOM 3557 C CA . ALA A 1 431 ? 61.986 -4.988 -79.674 1.00 94.25 431 ALA A CA 1
ATOM 3558 C C . ALA A 1 431 ? 63.141 -5.898 -80.131 1.00 94.25 431 ALA A C 1
ATOM 3560 O O . ALA A 1 431 ? 63.978 -5.473 -80.933 1.00 94.25 431 ALA A O 1
ATOM 3561 N N . ALA A 1 432 ? 63.171 -7.154 -79.676 1.00 93.94 432 ALA A N 1
ATOM 3562 C CA . ALA A 1 432 ? 64.136 -8.158 -80.113 1.00 93.94 432 ALA A CA 1
ATOM 3563 C C . ALA A 1 432 ? 63.967 -8.500 -81.602 1.00 93.94 432 ALA A C 1
ATOM 3565 O O . ALA A 1 432 ? 64.957 -8.525 -82.328 1.00 93.94 432 ALA A O 1
ATOM 3566 N N . GLU A 1 433 ? 62.735 -8.673 -82.088 1.00 92.19 433 GLU A N 1
ATOM 3567 C CA . GLU A 1 433 ? 62.466 -8.961 -83.501 1.00 92.19 433 GLU A CA 1
ATOM 3568 C C . GLU A 1 433 ? 62.708 -7.732 -84.391 1.00 92.19 433 GLU A C 1
ATOM 3570 O O . GLU A 1 433 ? 63.309 -7.862 -85.450 1.00 92.19 433 GLU A O 1
ATOM 3575 N N . ILE A 1 434 ? 62.380 -6.513 -83.946 1.00 89.06 434 ILE A N 1
ATOM 3576 C CA . ILE A 1 434 ? 62.795 -5.268 -84.622 1.00 89.06 434 ILE A CA 1
ATOM 3577 C C . ILE A 1 434 ? 64.325 -5.187 -84.703 1.00 89.06 434 ILE A C 1
ATOM 3579 O O . ILE A 1 434 ? 64.868 -4.784 -85.731 1.00 89.06 434 ILE A O 1
ATOM 3583 N N . THR A 1 435 ? 65.034 -5.579 -83.643 1.00 89.00 435 THR A N 1
ATOM 3584 C CA . THR A 1 435 ? 66.504 -5.607 -83.629 1.00 89.00 435 THR A CA 1
ATOM 3585 C C . THR A 1 435 ? 67.039 -6.673 -84.583 1.00 89.00 435 THR A C 1
ATOM 3587 O O . THR A 1 435 ? 67.933 -6.372 -85.367 1.00 89.00 435 THR A O 1
ATOM 3590 N N . ARG A 1 436 ? 66.447 -7.873 -84.604 1.00 92.06 436 ARG A N 1
ATOM 3591 C CA . ARG A 1 436 ? 66.781 -8.960 -85.535 1.00 92.06 436 ARG A CA 1
ATOM 3592 C C . ARG A 1 436 ? 66.523 -8.579 -86.993 1.00 92.06 436 ARG A C 1
ATOM 3594 O O . ARG A 1 436 ? 67.364 -8.820 -87.849 1.00 92.06 436 ARG A O 1
ATOM 3601 N N . LEU A 1 437 ? 65.379 -7.973 -87.293 1.00 86.69 437 LEU A N 1
ATOM 3602 C CA . LEU A 1 437 ? 65.050 -7.502 -88.637 1.00 86.69 437 LEU A CA 1
ATOM 3603 C C . LEU A 1 437 ? 66.001 -6.381 -89.067 1.00 86.69 437 LEU A C 1
ATOM 3605 O O . LEU A 1 437 ? 66.442 -6.376 -90.210 1.00 86.69 437 LEU A O 1
ATOM 3609 N N . ARG A 1 438 ? 66.399 -5.482 -88.154 1.00 83.94 438 ARG A N 1
ATOM 3610 C CA . ARG A 1 438 ? 67.457 -4.491 -88.413 1.00 83.94 438 ARG A CA 1
ATOM 3611 C C . ARG A 1 438 ? 68.815 -5.147 -88.657 1.00 83.94 438 ARG A C 1
ATOM 3613 O O . ARG A 1 438 ? 69.494 -4.720 -89.585 1.00 83.94 438 ARG A O 1
ATOM 3620 N N . THR A 1 439 ? 69.220 -6.167 -87.896 1.00 77.38 439 THR A N 1
ATOM 3621 C CA . THR A 1 439 ? 70.501 -6.855 -88.143 1.00 77.38 439 THR A CA 1
ATOM 3622 C C . THR A 1 439 ? 70.481 -7.675 -89.429 1.00 77.38 439 THR A C 1
ATOM 3624 O O . THR A 1 439 ? 71.490 -7.685 -90.118 1.00 77.38 439 THR A O 1
ATOM 3627 N N . LEU A 1 440 ? 69.350 -8.276 -89.813 1.00 74.25 440 LEU A N 1
ATOM 3628 C CA . LEU A 1 440 ? 69.180 -8.931 -91.116 1.00 74.25 440 LEU A CA 1
ATOM 3629 C C . LEU A 1 440 ? 69.216 -7.919 -92.273 1.00 74.25 440 LEU A C 1
ATOM 3631 O O . LEU A 1 440 ? 69.931 -8.131 -93.245 1.00 74.25 440 LEU A O 1
ATOM 3635 N N . LEU A 1 441 ? 68.511 -6.790 -92.149 1.00 65.25 441 LEU A N 1
ATOM 3636 C CA . LEU A 1 441 ? 68.464 -5.731 -93.167 1.00 65.25 441 LEU A CA 1
ATOM 3637 C C . LEU A 1 441 ? 69.796 -4.965 -93.305 1.00 65.25 441 LEU A C 1
ATOM 3639 O O . LEU A 1 441 ? 70.067 -4.382 -94.348 1.00 65.25 441 LEU A O 1
ATOM 3643 N N . THR A 1 442 ? 70.629 -4.973 -92.260 1.00 60.47 442 THR A N 1
ATOM 3644 C CA . THR A 1 442 ? 71.986 -4.385 -92.250 1.00 60.47 442 THR A CA 1
ATOM 3645 C C . THR A 1 442 ? 73.074 -5.452 -92.466 1.00 60.47 442 THR A C 1
ATOM 3647 O O . THR A 1 442 ? 74.261 -5.139 -92.452 1.00 60.47 442 THR A O 1
ATOM 3650 N N . GLY A 1 443 ? 72.683 -6.719 -92.636 1.00 50.56 443 GLY A N 1
ATOM 3651 C CA . GLY A 1 443 ? 73.546 -7.897 -92.536 1.00 50.56 443 GLY A CA 1
ATOM 3652 C C . GLY A 1 443 ? 73.669 -8.704 -93.824 1.00 50.56 443 GLY A C 1
ATOM 3653 O O . GLY A 1 443 ? 73.767 -9.928 -93.763 1.00 50.56 443 GLY A O 1
ATOM 3654 N N . GLU A 1 444 ? 73.689 -8.052 -94.987 1.00 45.00 444 GLU A N 1
ATOM 3655 C CA . GLU A 1 444 ? 74.134 -8.695 -96.228 1.00 45.00 444 GLU A CA 1
ATOM 3656 C C . GLU A 1 444 ? 75.665 -8.635 -96.322 1.00 45.00 444 GLU A C 1
ATOM 3658 O O . GLU A 1 444 ? 76.252 -7.604 -96.651 1.00 45.00 444 GLU A O 1
ATOM 3663 N N . GLY A 1 445 ? 76.324 -9.748 -95.977 1.00 40.16 445 GLY A N 1
ATOM 3664 C CA . GLY A 1 445 ? 77.786 -9.774 -95.879 1.00 40.16 445 GLY A CA 1
ATOM 3665 C C . GLY A 1 445 ? 78.443 -11.109 -95.512 1.00 40.16 445 GLY A C 1
ATOM 3666 O O . GLY A 1 445 ? 79.505 -11.073 -94.902 1.00 40.16 445 GLY A O 1
ATOM 3667 N N . GLY A 1 446 ? 77.868 -12.267 -95.875 1.00 38.56 446 GLY A N 1
ATOM 3668 C CA . GLY A 1 446 ? 78.621 -13.537 -95.888 1.00 38.56 446 GLY A CA 1
ATOM 3669 C C . GLY A 1 446 ? 77.964 -14.778 -95.259 1.00 38.56 446 GLY A C 1
ATOM 3670 O O . GLY A 1 446 ? 78.025 -14.970 -94.054 1.00 38.56 446 GLY A O 1
ATOM 3671 N N . VAL A 1 447 ? 77.437 -15.652 -96.126 1.00 41.88 447 VAL A N 1
ATOM 3672 C CA . VAL A 1 447 ? 77.912 -17.044 -96.326 1.00 41.88 447 VAL A CA 1
ATOM 3673 C C . VAL A 1 447 ? 77.962 -18.029 -95.121 1.00 41.88 447 VAL A C 1
ATOM 3675 O O . VAL A 1 447 ? 78.850 -17.979 -94.282 1.00 41.88 447 VAL A O 1
ATOM 3678 N N . GLU A 1 448 ? 77.083 -19.045 -95.228 1.00 43.44 448 GLU A N 1
ATOM 3679 C CA . GLU A 1 448 ? 77.246 -20.486 -94.890 1.00 43.44 448 GLU A CA 1
ATOM 3680 C C . GLU A 1 448 ? 77.013 -21.103 -93.485 1.00 43.44 448 GLU A C 1
ATOM 3682 O O . GLU A 1 448 ? 77.650 -20.769 -92.496 1.00 43.44 448 GLU A O 1
ATOM 3687 N N . THR A 1 449 ? 76.245 -22.216 -93.519 1.00 39.06 449 THR A N 1
ATOM 3688 C CA . THR A 1 449 ? 76.225 -23.399 -92.606 1.00 39.06 449 THR A CA 1
ATOM 3689 C C . THR A 1 449 ? 75.792 -23.197 -91.141 1.00 39.06 449 THR A C 1
ATOM 3691 O O . THR A 1 449 ? 76.088 -22.186 -90.529 1.00 39.06 449 THR A O 1
ATOM 3694 N N . ALA A 1 450 ? 75.092 -24.110 -90.450 1.00 39.56 450 ALA A N 1
ATOM 3695 C CA . ALA A 1 450 ? 74.376 -25.370 -90.743 1.00 39.56 450 ALA A CA 1
ATOM 3696 C C . ALA A 1 450 ? 73.157 -25.412 -89.764 1.00 39.56 450 ALA A C 1
ATOM 3698 O O . ALA A 1 450 ? 73.160 -24.697 -88.770 1.00 39.56 450 ALA A O 1
ATOM 3699 N N . GLY A 1 451 ? 72.039 -26.126 -89.930 1.00 37.31 451 GLY A N 1
ATOM 3700 C CA . GLY A 1 451 ? 71.845 -27.494 -90.406 1.00 37.31 451 GLY A CA 1
ATOM 3701 C C . GLY A 1 451 ? 71.731 -28.481 -89.228 1.00 37.31 451 GLY A C 1
ATOM 3702 O O . GLY A 1 451 ? 72.755 -28.994 -88.798 1.00 37.31 451 GLY A O 1
ATOM 3703 N N . SER A 1 452 ? 70.513 -28.772 -88.731 1.00 37.75 452 SER A N 1
ATOM 3704 C CA . SER A 1 452 ? 70.144 -30.072 -88.110 1.00 37.75 452 SER A CA 1
ATOM 3705 C C . SER A 1 452 ? 68.646 -30.168 -87.733 1.00 37.75 452 SER A C 1
ATOM 3707 O O . SER A 1 452 ? 68.208 -29.482 -86.809 1.00 37.75 452 SER A O 1
ATOM 3709 N N . PRO A 1 453 ? 67.855 -31.044 -88.384 1.00 49.75 453 PRO A N 1
ATOM 3710 C CA . PRO A 1 453 ? 66.499 -31.406 -87.969 1.00 49.75 453 PRO A CA 1
ATOM 3711 C C . PRO A 1 453 ? 66.453 -32.838 -87.384 1.00 49.75 453 PRO A C 1
ATOM 3713 O O . PRO A 1 453 ? 65.864 -33.733 -87.986 1.00 49.75 453 PRO A O 1
ATOM 3716 N N . LEU A 1 454 ? 67.112 -33.084 -86.239 1.00 45.97 454 LEU A N 1
ATOM 3717 C CA . LEU A 1 454 ? 67.289 -34.450 -85.691 1.00 45.97 454 LEU A CA 1
ATOM 3718 C C . LEU A 1 454 ? 66.801 -34.670 -84.239 1.00 45.97 454 LEU A C 1
ATOM 3720 O O . LEU A 1 454 ? 66.775 -35.806 -83.773 1.00 45.97 454 LEU A O 1
ATOM 3724 N N . THR A 1 455 ? 66.374 -33.635 -83.511 1.00 52.25 455 THR A N 1
ATOM 3725 C CA . THR A 1 455 ? 65.900 -33.767 -82.111 1.00 52.25 455 THR A CA 1
ATOM 3726 C C . THR A 1 455 ? 64.404 -34.071 -81.974 1.00 52.25 455 THR A C 1
ATOM 3728 O O . THR A 1 455 ? 63.985 -34.657 -80.980 1.00 52.25 455 THR A O 1
ATOM 3731 N N . GLN A 1 456 ? 63.607 -33.760 -82.999 1.00 56.56 456 GLN A N 1
ATOM 3732 C CA . GLN A 1 456 ? 62.137 -33.729 -82.947 1.00 56.56 456 GLN A CA 1
ATOM 3733 C C . GLN A 1 456 ? 61.468 -35.065 -82.552 1.00 56.56 456 GLN A C 1
ATOM 3735 O O . GLN A 1 456 ? 60.353 -35.066 -82.039 1.00 56.56 456 GLN A O 1
ATOM 3740 N N . GLY A 1 457 ? 62.138 -36.204 -82.773 1.00 57.81 457 GLY A N 1
ATOM 3741 C CA . GLY A 1 457 ? 61.609 -37.536 -82.450 1.00 57.81 457 GLY A CA 1
ATOM 3742 C C . GLY A 1 457 ? 61.767 -37.974 -80.988 1.00 57.81 457 GLY A C 1
ATOM 3743 O O . GLY A 1 457 ? 61.008 -38.832 -80.543 1.00 57.81 457 GLY A O 1
ATOM 3744 N N . LYS A 1 458 ? 62.721 -37.409 -80.231 1.00 56.47 458 LYS A N 1
ATOM 3745 C CA . LYS A 1 458 ? 62.895 -37.735 -78.801 1.00 56.47 458 LYS A CA 1
ATOM 3746 C C . LYS A 1 458 ? 61.867 -37.005 -77.948 1.00 56.47 458 LYS A C 1
ATOM 3748 O O . LYS A 1 458 ? 61.127 -37.650 -77.210 1.00 56.47 458 LYS A O 1
ATOM 3753 N N . ASP A 1 459 ? 61.753 -35.697 -78.157 1.00 66.69 459 ASP A N 1
ATOM 3754 C CA . ASP A 1 459 ? 60.782 -34.846 -77.469 1.00 66.69 459 ASP A CA 1
ATOM 3755 C C . ASP A 1 459 ? 59.345 -35.350 -77.709 1.00 66.69 459 ASP A C 1
ATOM 3757 O O . ASP A 1 459 ? 58.539 -35.394 -76.785 1.00 66.69 459 ASP A O 1
ATOM 3761 N N . ALA A 1 460 ? 59.033 -35.828 -78.922 1.00 71.19 460 ALA A N 1
ATOM 3762 C CA . ALA A 1 460 ? 57.732 -36.423 -79.239 1.00 71.19 460 ALA A CA 1
ATOM 3763 C C . ALA A 1 460 ? 57.403 -37.669 -78.391 1.00 71.19 460 ALA A C 1
ATOM 3765 O O . ALA A 1 460 ? 56.269 -37.810 -77.935 1.00 71.19 460 ALA A O 1
ATOM 3766 N N . TYR A 1 461 ? 58.378 -38.552 -78.144 1.00 81.69 461 TYR A N 1
ATOM 3767 C CA . TYR A 1 461 ? 58.184 -39.742 -77.307 1.00 81.69 461 TYR A CA 1
ATOM 3768 C C . TYR A 1 461 ? 58.034 -39.379 -75.822 1.00 81.69 461 TYR A C 1
ATOM 3770 O O . TYR A 1 461 ? 57.186 -39.938 -75.127 1.00 81.69 461 TYR A O 1
ATOM 3778 N N . GLU A 1 462 ? 58.813 -38.410 -75.333 1.00 82.88 462 GLU A N 1
ATOM 3779 C CA . GLU A 1 462 ? 58.697 -37.911 -73.956 1.00 82.88 462 GLU A CA 1
ATOM 3780 C C . GLU A 1 462 ? 57.341 -37.225 -73.711 1.00 82.88 462 GLU A C 1
ATOM 3782 O O . GLU A 1 462 ? 56.696 -37.488 -72.691 1.00 82.88 462 GLU A O 1
ATOM 3787 N N . LEU A 1 463 ? 56.845 -36.436 -74.677 1.00 85.19 463 LEU A N 1
ATOM 3788 C CA . LEU A 1 463 ? 55.485 -35.891 -74.638 1.00 85.19 463 LEU A CA 1
ATOM 3789 C C . LEU A 1 463 ? 54.411 -36.987 -74.659 1.00 85.19 463 LEU A C 1
ATOM 3791 O O . LEU A 1 463 ? 53.435 -36.869 -73.923 1.00 85.19 463 LEU A O 1
ATOM 3795 N N . GLU A 1 464 ? 54.564 -38.049 -75.456 1.00 88.25 464 GLU A N 1
ATOM 3796 C CA . GLU A 1 464 ? 53.580 -39.139 -75.508 1.00 88.25 464 GLU A CA 1
ATOM 3797 C C . GLU A 1 464 ? 53.502 -39.908 -74.176 1.00 88.25 464 GLU A C 1
ATOM 3799 O O . GLU A 1 464 ? 52.411 -40.227 -73.699 1.00 88.25 464 GLU A O 1
ATOM 3804 N N . VAL A 1 465 ? 54.644 -40.153 -73.522 1.00 91.19 465 VAL A N 1
ATOM 3805 C CA . VAL A 1 465 ? 54.680 -40.752 -72.177 1.00 91.19 465 VAL A CA 1
ATOM 3806 C C . VAL A 1 465 ? 54.000 -39.837 -71.155 1.00 91.19 465 VAL A C 1
ATOM 3808 O O . VAL A 1 465 ? 53.166 -40.308 -70.378 1.00 91.19 465 VAL A O 1
ATOM 3811 N N . LEU A 1 466 ? 54.298 -38.533 -71.171 1.00 91.69 466 LEU A N 1
ATOM 3812 C CA . LEU A 1 466 ? 53.681 -37.568 -70.257 1.00 91.69 466 LEU A CA 1
ATOM 3813 C C . LEU A 1 466 ? 52.166 -37.441 -70.488 1.00 91.69 466 LEU A C 1
ATOM 3815 O O . LEU A 1 466 ? 51.408 -37.367 -69.519 1.00 91.69 466 LEU A O 1
ATOM 3819 N N . LEU A 1 467 ? 51.720 -37.475 -71.750 1.00 92.75 467 LEU A N 1
ATOM 3820 C CA . LEU A 1 467 ? 50.306 -37.483 -72.125 1.00 92.75 467 LEU A CA 1
ATOM 3821 C C . LEU A 1 467 ? 49.594 -38.693 -71.512 1.00 92.75 467 LEU A C 1
ATOM 3823 O O . LEU A 1 467 ? 48.620 -38.504 -70.792 1.00 92.75 467 LEU A O 1
ATOM 3827 N N . ARG A 1 468 ? 50.118 -39.913 -71.700 1.00 94.88 468 ARG A N 1
ATOM 3828 C CA . ARG A 1 468 ? 49.524 -41.137 -71.125 1.00 94.88 468 ARG A CA 1
ATOM 3829 C C . ARG A 1 468 ? 49.477 -41.104 -69.595 1.00 94.88 468 ARG A C 1
ATOM 3831 O O . ARG A 1 468 ? 48.500 -41.562 -69.004 1.00 94.88 468 ARG A O 1
ATOM 3838 N N . VAL A 1 469 ? 50.497 -40.539 -68.939 1.00 95.38 469 VAL A N 1
ATOM 3839 C CA . VAL A 1 469 ? 50.479 -40.335 -67.479 1.00 95.38 469 VAL A CA 1
ATOM 3840 C C . VAL A 1 469 ? 49.353 -39.375 -67.087 1.00 95.38 469 VAL A C 1
ATOM 3842 O O . VAL A 1 469 ? 48.549 -39.718 -66.219 1.00 95.38 469 VAL A O 1
ATOM 3845 N N . LYS A 1 470 ? 49.216 -38.225 -67.759 1.00 94.62 470 LYS A N 1
ATOM 3846 C CA . LYS A 1 470 ? 48.125 -37.271 -67.491 1.00 94.62 470 LYS A CA 1
ATOM 3847 C C . LYS A 1 470 ? 46.739 -37.811 -67.837 1.00 94.62 470 LYS A C 1
ATOM 3849 O O . LYS A 1 470 ? 45.794 -37.554 -67.097 1.00 94.62 470 LYS A O 1
ATOM 3854 N N . GLU A 1 471 ? 46.605 -38.622 -68.879 1.00 94.00 471 GLU A N 1
ATOM 3855 C CA . GLU A 1 471 ? 45.375 -39.356 -69.175 1.00 94.00 471 GLU A CA 1
ATOM 3856 C C . GLU A 1 471 ? 45.033 -40.333 -68.043 1.00 94.00 471 GLU A C 1
ATOM 3858 O O . GLU A 1 471 ? 43.885 -40.362 -67.601 1.00 94.00 471 GLU A O 1
ATOM 3863 N N . SER A 1 472 ? 46.012 -41.074 -67.509 1.00 95.19 472 SER A N 1
ATOM 3864 C CA . SER A 1 472 ? 45.793 -41.984 -66.374 1.00 95.19 472 SER A CA 1
ATOM 3865 C C . SER A 1 472 ? 45.396 -41.253 -65.081 1.00 95.19 472 SER A C 1
ATOM 3867 O O . SER A 1 472 ? 44.471 -41.689 -64.399 1.00 95.19 472 SER A O 1
ATOM 3869 N N . GLU A 1 473 ? 45.998 -40.094 -64.794 1.00 96.00 473 GLU A N 1
ATOM 3870 C CA . GLU A 1 473 ? 45.633 -39.217 -63.671 1.00 96.00 473 GLU A CA 1
ATOM 3871 C C . GLU A 1 473 ? 44.199 -38.679 -63.821 1.00 96.00 473 GLU A C 1
ATOM 3873 O O . GLU A 1 473 ? 43.411 -38.728 -62.878 1.00 96.00 473 GLU A O 1
ATOM 3878 N N . ILE A 1 474 ? 43.801 -38.268 -65.032 1.00 94.62 474 ILE A N 1
ATOM 3879 C CA . ILE A 1 474 ? 42.419 -37.867 -65.340 1.00 94.62 474 ILE A CA 1
ATOM 3880 C C . ILE A 1 474 ? 41.437 -39.035 -65.151 1.00 94.62 474 ILE A C 1
ATOM 3882 O O . ILE A 1 474 ? 40.322 -38.814 -64.674 1.00 94.62 474 ILE A O 1
ATOM 3886 N N . GLN A 1 475 ? 41.803 -40.270 -65.513 1.00 96.12 475 GLN A N 1
ATOM 3887 C CA . GLN A 1 475 ? 40.940 -41.437 -65.278 1.00 96.12 475 GLN A CA 1
ATOM 3888 C C . GLN A 1 475 ? 40.821 -41.773 -63.784 1.00 96.12 475 GLN A C 1
ATOM 3890 O O . GLN A 1 475 ? 39.715 -42.052 -63.322 1.00 96.12 475 GLN A O 1
ATOM 3895 N N . TYR A 1 476 ? 41.913 -41.673 -63.017 1.00 97.12 476 TYR A N 1
ATOM 3896 C CA . TYR A 1 476 ? 41.884 -41.845 -61.562 1.00 97.12 476 TYR A CA 1
ATOM 3897 C C . TYR A 1 476 ? 40.960 -40.814 -60.897 1.00 97.12 476 TYR A C 1
ATOM 3899 O O . TYR A 1 476 ? 40.031 -41.191 -60.186 1.00 97.12 476 TYR A O 1
ATOM 3907 N N . LEU A 1 477 ? 41.119 -39.526 -61.222 1.00 95.50 477 LEU A N 1
ATOM 3908 C CA . LEU A 1 477 ? 40.264 -38.455 -60.699 1.00 95.50 477 LEU A CA 1
ATOM 3909 C C . LEU A 1 477 ? 38.784 -38.648 -61.079 1.00 95.50 477 LEU A C 1
ATOM 3911 O O . LEU A 1 477 ? 37.900 -38.394 -60.264 1.00 95.50 477 LEU A O 1
ATOM 3915 N N . LYS A 1 478 ? 38.476 -39.150 -62.284 1.00 96.44 478 LYS A N 1
ATOM 3916 C CA . LYS A 1 478 ? 37.094 -39.515 -62.666 1.00 96.44 478 LYS A CA 1
ATOM 3917 C C . LYS A 1 478 ? 36.532 -40.661 -61.821 1.00 96.44 478 LYS A C 1
ATOM 3919 O O . LYS A 1 478 ? 35.343 -40.639 -61.490 1.00 96.44 478 LYS A O 1
ATOM 3924 N N . GLN A 1 479 ? 37.355 -41.653 -61.484 1.00 97.12 479 GLN A N 1
ATOM 3925 C CA . GLN A 1 479 ? 36.955 -42.765 -60.623 1.00 97.12 479 GLN A CA 1
ATOM 3926 C C . GLN A 1 479 ? 36.729 -42.290 -59.180 1.00 97.12 479 GLN A C 1
ATOM 3928 O O . GLN A 1 479 ? 35.712 -42.637 -58.583 1.00 97.12 479 GLN A O 1
ATOM 3933 N N . GLU A 1 480 ? 37.604 -41.432 -58.655 1.00 96.81 480 GLU A N 1
ATOM 3934 C CA . GLU A 1 480 ? 37.480 -40.840 -57.319 1.00 96.81 480 GLU A CA 1
ATOM 3935 C C . GLU A 1 480 ? 36.231 -39.948 -57.198 1.00 96.81 480 GLU A C 1
ATOM 3937 O O . GLU A 1 480 ? 35.425 -40.139 -56.288 1.00 96.81 480 GLU A O 1
ATOM 3942 N N . ILE A 1 481 ? 35.974 -39.074 -58.181 1.00 95.31 481 ILE A N 1
ATOM 3943 C CA . ILE A 1 481 ? 34.725 -38.292 -58.280 1.00 95.31 481 ILE A CA 1
ATOM 3944 C C . ILE A 1 481 ? 33.487 -39.205 -58.288 1.00 95.31 481 ILE A C 1
ATOM 3946 O O . ILE A 1 481 ? 32.456 -38.854 -57.710 1.00 95.31 481 ILE A O 1
ATOM 3950 N N . SER A 1 482 ? 33.571 -40.374 -58.929 1.00 96.75 482 SER A N 1
ATOM 3951 C CA . SER A 1 482 ? 32.469 -41.344 -58.955 1.00 96.75 482 SER A CA 1
ATOM 3952 C C . SER A 1 482 ? 32.264 -42.015 -57.589 1.00 96.75 482 SER A C 1
ATOM 3954 O O . SER A 1 482 ? 31.128 -42.077 -57.126 1.00 96.75 482 SER A O 1
ATOM 3956 N N . SER A 1 483 ? 33.340 -42.416 -56.898 1.00 96.81 483 SER A N 1
ATOM 3957 C CA . SER A 1 483 ? 33.273 -42.977 -55.534 1.00 96.81 483 SER A CA 1
ATOM 3958 C C . SER A 1 483 ? 32.673 -41.979 -54.541 1.00 96.81 483 SER A C 1
ATOM 3960 O O . SER A 1 483 ? 31.684 -42.278 -53.873 1.00 96.81 483 SER A O 1
ATOM 3962 N N . LEU A 1 484 ? 33.190 -40.746 -54.519 1.00 96.06 484 LEU A N 1
ATOM 3963 C CA . LEU A 1 484 ? 32.704 -39.673 -53.644 1.00 96.06 484 LEU A CA 1
ATOM 3964 C C . LEU A 1 484 ? 31.227 -39.334 -53.901 1.00 96.06 484 LEU A C 1
ATOM 3966 O O . LEU A 1 484 ? 30.489 -38.977 -52.980 1.00 96.06 484 LEU A O 1
ATOM 3970 N N . LYS A 1 485 ? 30.763 -39.467 -55.148 1.00 97.00 485 LYS A N 1
ATOM 3971 C CA . LYS A 1 485 ? 29.353 -39.287 -55.510 1.00 97.00 485 LYS A CA 1
ATOM 3972 C C . LYS A 1 485 ? 28.467 -40.403 -54.946 1.00 97.00 485 LYS A C 1
ATOM 3974 O O . LYS A 1 485 ? 27.376 -40.099 -54.461 1.00 97.00 485 LYS A O 1
ATOM 3979 N N . ASP A 1 486 ? 28.914 -41.655 -54.978 1.00 97.12 486 ASP A N 1
ATOM 3980 C CA . ASP A 1 486 ? 28.164 -42.796 -54.436 1.00 97.12 486 ASP A CA 1
ATOM 3981 C C . ASP A 1 486 ? 28.163 -42.808 -52.895 1.00 97.12 486 ASP A C 1
ATOM 3983 O O . ASP A 1 486 ? 27.135 -43.099 -52.268 1.00 97.12 486 ASP A O 1
ATOM 3987 N N . GLU A 1 487 ? 29.260 -42.379 -52.267 1.00 96.44 487 GLU A N 1
ATOM 3988 C CA . GLU A 1 487 ? 29.331 -42.096 -50.828 1.00 96.44 487 GLU A CA 1
ATOM 3989 C C . GLU A 1 487 ? 28.361 -40.976 -50.431 1.00 96.44 487 GLU A C 1
ATOM 3991 O O . GLU A 1 487 ? 27.548 -41.158 -49.522 1.00 96.44 487 GLU A O 1
ATOM 3996 N N . LEU A 1 488 ? 28.340 -39.856 -51.167 1.00 95.31 488 LEU A N 1
ATOM 3997 C CA . LEU A 1 488 ? 27.386 -38.764 -50.945 1.00 95.31 488 LEU A CA 1
ATOM 3998 C C . LEU A 1 488 ? 25.928 -39.231 -51.097 1.00 95.31 488 LEU A C 1
ATOM 4000 O O . LEU A 1 488 ? 25.075 -38.870 -50.285 1.00 95.31 488 LEU A O 1
ATOM 4004 N N . GLN A 1 489 ? 25.621 -40.062 -52.099 1.00 96.75 489 GLN A N 1
ATOM 4005 C CA . GLN A 1 489 ? 24.289 -40.665 -52.263 1.00 96.75 489 GLN A CA 1
ATOM 4006 C C . GLN A 1 489 ? 23.926 -41.623 -51.119 1.00 96.75 489 GLN A C 1
ATOM 4008 O O . GLN A 1 489 ? 22.748 -41.762 -50.783 1.00 96.75 489 GLN A O 1
ATOM 4013 N N . THR A 1 490 ? 24.910 -42.282 -50.508 1.00 96.56 490 THR A N 1
ATOM 4014 C CA . THR A 1 490 ? 24.709 -43.130 -49.325 1.00 96.56 490 THR A CA 1
ATOM 4015 C C . THR A 1 490 ? 24.439 -42.276 -48.088 1.00 96.56 490 THR A C 1
ATOM 4017 O O . THR A 1 490 ? 23.378 -42.413 -47.482 1.00 96.56 490 THR A O 1
ATOM 4020 N N . ALA A 1 491 ? 25.281 -41.278 -47.811 1.00 95.75 491 ALA A N 1
ATOM 4021 C CA . ALA A 1 491 ? 25.091 -40.336 -46.708 1.00 95.75 491 ALA A CA 1
ATOM 4022 C C . ALA A 1 491 ? 23.757 -39.562 -46.795 1.00 95.75 491 ALA A C 1
ATOM 4024 O O . ALA A 1 491 ? 23.119 -39.291 -45.776 1.00 95.75 491 ALA A O 1
ATOM 4025 N N . LEU A 1 492 ? 23.281 -39.232 -48.003 1.00 95.69 492 LEU A N 1
ATOM 4026 C CA . LEU A 1 492 ? 21.962 -38.621 -48.208 1.00 95.69 492 LEU A CA 1
ATOM 4027 C C . LEU A 1 492 ? 20.800 -39.576 -47.886 1.00 95.69 492 LEU A C 1
ATOM 4029 O O . LEU A 1 492 ? 19.781 -39.126 -47.350 1.00 95.69 492 LEU A O 1
ATOM 4033 N N . ARG A 1 493 ? 20.939 -40.879 -48.172 1.00 97.75 493 ARG A N 1
ATOM 4034 C CA . ARG A 1 493 ? 19.960 -41.905 -47.770 1.00 97.75 493 ARG A CA 1
ATOM 4035 C C . ARG A 1 493 ? 19.949 -42.093 -46.255 1.00 97.75 493 ARG A C 1
ATOM 4037 O O . ARG A 1 493 ? 18.868 -42.082 -45.669 1.00 97.75 493 ARG A O 1
ATOM 4044 N N . ASP A 1 494 ? 21.116 -42.146 -45.622 1.00 97.12 494 ASP A N 1
ATOM 4045 C CA . ASP A 1 494 ? 21.237 -42.297 -44.167 1.00 97.12 494 ASP A CA 1
ATOM 4046 C C . ASP A 1 494 ? 20.700 -41.067 -43.425 1.00 97.12 494 ASP A C 1
ATOM 4048 O O . ASP A 1 494 ? 19.929 -41.201 -42.474 1.00 97.12 494 ASP A O 1
ATOM 4052 N N . LYS A 1 495 ? 20.988 -39.854 -43.920 1.00 97.31 495 LYS A N 1
ATOM 4053 C CA . LYS A 1 495 ? 20.387 -38.607 -43.419 1.00 97.31 495 LYS A CA 1
ATOM 4054 C C . LYS A 1 495 ? 18.861 -38.629 -43.512 1.00 97.31 495 LYS A C 1
ATOM 4056 O O . LYS A 1 495 ? 18.190 -38.170 -42.587 1.00 97.31 495 LYS A O 1
ATOM 4061 N N . LYS A 1 496 ? 18.300 -39.143 -44.614 1.00 97.38 496 LYS A N 1
ATOM 4062 C CA . LYS A 1 496 ? 16.846 -39.290 -44.761 1.00 97.38 496 LYS A CA 1
ATOM 4063 C C . LYS A 1 496 ? 16.298 -40.291 -43.741 1.00 97.38 496 LYS A C 1
ATOM 4065 O O . LYS A 1 496 ? 15.371 -39.944 -43.020 1.00 97.38 496 LYS A O 1
ATOM 4070 N N . TYR A 1 497 ? 16.900 -41.475 -43.634 1.00 97.62 497 TYR A N 1
ATOM 4071 C CA . TYR A 1 497 ? 16.494 -42.508 -42.677 1.00 97.62 497 TYR A CA 1
ATOM 4072 C C . TYR A 1 497 ? 16.539 -42.009 -41.223 1.00 97.62 497 TYR A C 1
ATOM 4074 O O . TYR A 1 497 ? 15.573 -42.178 -40.484 1.00 97.62 497 TYR A O 1
ATOM 4082 N N . ALA A 1 498 ? 17.610 -41.313 -40.829 1.00 95.88 498 ALA A N 1
ATOM 4083 C CA . ALA A 1 498 ? 17.724 -40.695 -39.510 1.00 95.88 498 ALA A CA 1
ATOM 4084 C C . ALA A 1 498 ? 16.668 -39.596 -39.281 1.00 95.88 498 ALA A C 1
ATOM 4086 O O . ALA A 1 498 ? 16.087 -39.519 -38.200 1.00 95.88 498 ALA A O 1
ATOM 4087 N N . SER A 1 499 ? 16.382 -38.769 -40.295 1.00 95.38 499 SER A N 1
ATOM 4088 C CA . SER A 1 499 ? 15.343 -37.734 -40.216 1.00 95.38 499 SER A CA 1
ATOM 4089 C C . SER A 1 499 ? 13.935 -38.314 -40.099 1.00 95.38 499 SER A C 1
ATOM 4091 O O . SER A 1 499 ? 13.124 -37.756 -39.363 1.00 95.38 499 SER A O 1
ATOM 4093 N N . ASP A 1 500 ? 13.636 -39.402 -40.807 1.00 96.88 500 ASP A N 1
ATOM 4094 C CA . ASP A 1 500 ? 12.335 -40.065 -40.739 1.00 96.88 500 ASP A CA 1
ATOM 4095 C C . ASP A 1 500 ? 12.179 -40.783 -39.383 1.00 96.88 500 ASP A C 1
ATOM 4097 O O . ASP A 1 500 ? 11.226 -40.500 -38.663 1.00 96.88 500 ASP A O 1
ATOM 4101 N N . LYS A 1 501 ? 13.199 -41.524 -38.920 1.00 97.50 501 LYS A N 1
ATOM 4102 C CA . LYS A 1 501 ? 13.217 -42.133 -37.575 1.00 97.50 501 LYS A CA 1
ATOM 4103 C C . LYS A 1 501 ? 13.079 -41.109 -36.437 1.00 97.50 501 LYS A C 1
ATOM 4105 O O . LYS A 1 501 ? 12.459 -41.402 -35.417 1.00 97.50 501 LYS A O 1
ATOM 4110 N N . TYR A 1 502 ? 13.638 -39.905 -36.589 1.00 95.50 502 TYR A N 1
ATOM 4111 C CA . TYR A 1 502 ? 13.447 -38.817 -35.622 1.00 95.50 502 TYR A CA 1
ATOM 4112 C C . TYR A 1 502 ? 11.990 -38.329 -35.578 1.00 95.50 502 TYR A C 1
ATOM 4114 O O . TYR A 1 502 ? 11.471 -38.082 -34.490 1.00 95.50 502 TYR A O 1
ATOM 4122 N N . LYS A 1 503 ? 11.311 -38.223 -36.732 1.00 97.56 503 LYS A N 1
ATOM 4123 C CA . LYS A 1 503 ? 9.878 -37.876 -36.782 1.00 97.56 503 LYS A CA 1
ATOM 4124 C C . LYS A 1 503 ? 9.037 -38.946 -36.100 1.00 97.56 503 LYS A C 1
ATOM 4126 O O . LYS A 1 503 ? 8.180 -38.580 -35.306 1.00 97.56 503 LYS A O 1
ATOM 4131 N N . ASP A 1 504 ? 9.320 -40.222 -36.358 1.00 96.56 504 ASP A N 1
ATOM 4132 C CA . ASP A 1 504 ? 8.592 -41.344 -35.755 1.00 96.56 504 ASP A CA 1
ATOM 4133 C C . ASP A 1 504 ? 8.691 -41.290 -34.219 1.00 96.56 504 ASP A C 1
ATOM 4135 O O . ASP A 1 504 ? 7.674 -41.270 -33.524 1.00 96.56 504 ASP A O 1
ATOM 4139 N N . ILE A 1 505 ? 9.909 -41.134 -33.680 1.00 95.94 505 ILE A N 1
ATOM 4140 C CA . ILE A 1 505 ? 10.144 -40.961 -32.234 1.00 95.94 505 ILE A CA 1
ATOM 4141 C C . ILE A 1 505 ? 9.414 -39.722 -31.693 1.00 95.94 505 ILE A C 1
ATOM 4143 O O . ILE A 1 505 ? 8.825 -39.778 -30.615 1.00 95.94 505 ILE A O 1
ATOM 4147 N N . TYR A 1 506 ? 9.416 -38.606 -32.428 1.00 96.06 506 TYR A N 1
ATOM 4148 C CA . TYR A 1 506 ? 8.697 -37.396 -32.027 1.00 96.06 506 TYR A CA 1
ATOM 4149 C C . TYR A 1 506 ? 7.174 -37.610 -31.996 1.00 96.06 506 TYR A C 1
ATOM 4151 O O . TYR A 1 506 ? 6.508 -37.139 -31.072 1.00 96.06 506 TYR A O 1
ATOM 4159 N N . THR A 1 507 ? 6.609 -38.348 -32.958 1.00 96.50 507 THR A N 1
ATOM 4160 C CA . THR A 1 507 ? 5.180 -38.693 -32.957 1.00 96.50 507 THR A CA 1
ATOM 4161 C C . THR A 1 507 ? 4.812 -39.641 -31.820 1.00 96.50 507 THR A C 1
ATOM 4163 O O . THR A 1 507 ? 3.822 -39.383 -31.141 1.00 96.50 507 THR A O 1
ATOM 4166 N N . GLU A 1 508 ? 5.633 -40.654 -31.531 1.00 96.69 508 GLU A N 1
ATOM 4167 C CA . GLU A 1 508 ? 5.435 -41.551 -30.384 1.00 96.69 508 GLU A CA 1
ATOM 4168 C C . GLU A 1 508 ? 5.487 -40.784 -29.054 1.00 96.69 508 GLU A C 1
ATOM 4170 O O . GLU A 1 508 ? 4.584 -40.906 -28.227 1.00 96.69 508 GLU A O 1
ATOM 4175 N N . LEU A 1 509 ? 6.479 -39.904 -28.863 1.00 95.31 509 LEU A N 1
ATOM 4176 C CA . LEU A 1 509 ? 6.562 -39.042 -27.677 1.00 95.31 509 LEU A CA 1
ATOM 4177 C C . LEU A 1 509 ? 5.355 -38.102 -27.551 1.00 95.31 509 LEU A C 1
ATOM 4179 O O . LEU A 1 509 ? 4.866 -37.885 -26.442 1.00 95.31 509 LEU A O 1
ATOM 4183 N N . SER A 1 510 ? 4.843 -37.573 -28.666 1.00 96.00 510 SER A N 1
ATOM 4184 C CA . SER A 1 510 ? 3.630 -36.746 -28.686 1.00 96.00 510 SER A CA 1
ATOM 4185 C C . SER A 1 510 ? 2.384 -37.539 -28.266 1.00 96.00 510 SER A C 1
ATOM 4187 O O . SER A 1 510 ? 1.583 -37.050 -27.469 1.00 96.00 510 SER A O 1
ATOM 4189 N N . ILE A 1 511 ? 2.248 -38.790 -28.725 1.00 96.31 511 ILE A N 1
ATOM 4190 C CA . ILE A 1 511 ? 1.151 -39.696 -28.346 1.00 96.31 511 ILE A CA 1
ATOM 4191 C C . ILE A 1 511 ? 1.244 -40.078 -26.862 1.00 96.31 511 ILE A C 1
ATOM 4193 O O . ILE A 1 511 ? 0.249 -39.990 -26.140 1.00 96.31 511 ILE A O 1
ATOM 4197 N N . VAL A 1 512 ? 2.434 -40.457 -26.381 1.00 96.12 512 VAL A N 1
ATOM 4198 C CA . VAL A 1 512 ? 2.670 -40.794 -24.966 1.00 96.12 512 VAL A CA 1
ATOM 4199 C C . VAL A 1 512 ? 2.382 -39.593 -24.065 1.00 96.12 512 VAL A C 1
ATOM 4201 O O . VAL A 1 512 ? 1.719 -39.754 -23.040 1.00 96.12 512 VAL A O 1
ATOM 4204 N N . LYS A 1 513 ? 2.805 -38.386 -24.464 1.00 95.56 513 LYS A N 1
ATOM 4205 C CA . LYS A 1 513 ? 2.497 -37.151 -23.738 1.00 95.56 513 LYS A CA 1
ATOM 4206 C C . LYS A 1 513 ? 0.993 -36.883 -23.688 1.00 95.56 513 LYS A C 1
ATOM 4208 O O . LYS A 1 513 ? 0.461 -36.714 -22.598 1.00 95.56 513 LYS A O 1
ATOM 4213 N N . ALA A 1 514 ? 0.300 -36.918 -24.828 1.00 95.12 514 ALA A N 1
ATOM 4214 C CA . ALA A 1 514 ? -1.147 -36.705 -24.873 1.00 95.12 514 ALA A CA 1
ATOM 4215 C C . ALA A 1 514 ? -1.909 -37.717 -23.998 1.00 95.12 514 ALA A C 1
ATOM 4217 O O . ALA A 1 514 ? -2.854 -37.351 -23.302 1.00 95.12 514 ALA A O 1
ATOM 4218 N N . LYS A 1 515 ? -1.462 -38.980 -23.967 1.00 96.44 515 LYS A N 1
ATOM 4219 C CA . LYS A 1 515 ? -2.019 -40.004 -23.075 1.00 96.44 515 LYS A CA 1
ATOM 4220 C C . LYS A 1 515 ? -1.787 -39.671 -21.596 1.00 96.44 515 LYS A C 1
ATOM 4222 O O . LYS A 1 515 ? -2.728 -39.763 -20.812 1.00 96.44 515 LYS A O 1
ATOM 4227 N N . ALA A 1 516 ? -0.576 -39.252 -21.224 1.00 94.38 516 ALA A N 1
ATOM 4228 C CA . ALA A 1 516 ? -0.265 -38.829 -19.859 1.00 94.38 516 ALA A CA 1
ATOM 4229 C C . ALA A 1 516 ? -1.087 -37.597 -19.433 1.00 94.38 516 ALA A C 1
ATOM 4231 O O . ALA A 1 516 ? -1.612 -37.576 -18.323 1.00 94.38 516 ALA A O 1
ATOM 4232 N N . ASP A 1 517 ? -1.273 -36.616 -20.321 1.00 94.06 517 ASP A N 1
ATOM 4233 C CA . ASP A 1 517 ? -2.104 -35.430 -20.071 1.00 94.06 517 ASP A CA 1
ATOM 4234 C C . ASP A 1 517 ? -3.587 -35.812 -19.846 1.00 94.06 517 ASP A C 1
ATOM 4236 O O . ASP A 1 517 ? -4.241 -35.294 -18.931 1.00 94.06 517 ASP A O 1
ATOM 4240 N N . CYS A 1 518 ? -4.121 -36.773 -20.615 1.00 94.25 518 CYS A N 1
ATOM 4241 C CA . CYS A 1 518 ? -5.449 -37.352 -20.378 1.00 94.25 518 CYS A CA 1
ATOM 4242 C C . CYS A 1 518 ? -5.540 -38.104 -19.038 1.00 94.25 518 CYS A C 1
ATOM 4244 O O . CYS A 1 518 ? -6.518 -37.934 -18.310 1.00 94.25 518 CYS A O 1
ATOM 4246 N N . ASP A 1 519 ? -4.531 -38.906 -18.684 1.00 94.56 519 ASP A N 1
ATOM 4247 C CA . ASP A 1 519 ? -4.494 -39.636 -17.412 1.00 94.56 519 ASP A CA 1
ATOM 4248 C C . ASP A 1 519 ? -4.406 -38.687 -16.203 1.00 94.56 519 ASP A C 1
ATOM 4250 O O . ASP A 1 519 ? -5.127 -38.882 -15.224 1.00 94.56 519 ASP A O 1
ATOM 4254 N N . ILE A 1 520 ? -3.614 -37.612 -16.290 1.00 93.88 520 ILE A N 1
ATOM 4255 C CA . ILE A 1 520 ? -3.549 -36.542 -15.279 1.00 93.88 520 ILE A CA 1
ATOM 4256 C C . ILE A 1 520 ? -4.910 -35.855 -15.128 1.00 93.88 520 ILE A C 1
ATOM 4258 O O . ILE A 1 520 ? -5.350 -35.606 -14.006 1.00 93.88 520 ILE A O 1
ATOM 4262 N N . SER A 1 521 ? -5.590 -35.556 -16.238 1.00 92.75 521 SER A N 1
ATOM 4263 C CA . SER A 1 521 ? -6.907 -34.906 -16.212 1.00 92.75 521 SER A CA 1
ATOM 4264 C C . SER A 1 521 ? -7.957 -35.806 -15.550 1.00 92.75 521 SER A C 1
ATOM 4266 O O . SER A 1 521 ? -8.654 -35.366 -14.639 1.00 92.75 521 SER A O 1
ATOM 4268 N N . ARG A 1 522 ? -7.975 -37.099 -15.898 1.00 95.50 522 ARG A N 1
ATOM 4269 C CA . ARG A 1 522 ? -8.830 -38.115 -15.265 1.00 95.50 522 ARG A CA 1
ATOM 4270 C C . ARG A 1 522 ? -8.557 -38.266 -13.764 1.00 95.50 522 ARG A C 1
ATOM 4272 O O . ARG A 1 522 ? -9.497 -38.377 -12.984 1.00 95.50 522 ARG A O 1
ATOM 4279 N N . LEU A 1 523 ? -7.290 -38.255 -13.340 1.00 93.94 523 LEU A N 1
ATOM 4280 C CA . LEU A 1 523 ? -6.928 -38.314 -11.918 1.00 93.94 523 LEU A CA 1
ATOM 4281 C C . LEU A 1 523 ? -7.352 -37.045 -11.159 1.00 93.94 523 LEU A C 1
ATOM 4283 O O . LEU A 1 523 ? -7.801 -37.146 -10.020 1.00 93.94 523 LEU A O 1
ATOM 4287 N N . LYS A 1 524 ? -7.275 -35.862 -11.784 1.00 91.19 524 LYS A N 1
ATOM 4288 C CA . LYS A 1 524 ? -7.796 -34.607 -11.210 1.00 91.19 524 LYS A CA 1
ATOM 4289 C C . LYS A 1 524 ? -9.317 -34.630 -11.050 1.00 91.19 524 LYS A C 1
ATOM 4291 O O . LYS A 1 524 ? -9.817 -34.185 -10.022 1.00 91.19 524 LYS A O 1
ATOM 4296 N N . GLU A 1 525 ? -10.048 -35.171 -12.024 1.00 92.69 525 GLU A N 1
ATOM 4297 C CA . GLU A 1 525 ? -11.502 -35.361 -11.928 1.00 92.69 525 GLU A CA 1
ATOM 4298 C C . GLU A 1 525 ? -11.876 -36.358 -10.824 1.00 92.69 525 GLU A C 1
ATOM 4300 O O . GLU A 1 525 ? -12.777 -36.085 -10.035 1.00 92.69 525 GLU A O 1
ATOM 4305 N N . GLN A 1 526 ? -11.148 -37.474 -10.704 1.00 92.81 526 GLN A N 1
ATOM 4306 C CA . GLN A 1 526 ? -11.336 -38.439 -9.613 1.00 92.81 526 GLN A CA 1
ATOM 4307 C C . GLN A 1 526 ? -11.034 -37.834 -8.238 1.00 92.81 526 GLN A C 1
ATOM 4309 O O . GLN A 1 526 ? -11.789 -38.071 -7.298 1.00 92.81 526 GLN A O 1
ATOM 4314 N N . LEU A 1 527 ? -9.974 -37.026 -8.118 1.00 85.94 527 LEU A N 1
ATOM 4315 C CA . LEU A 1 527 ? -9.658 -36.297 -6.890 1.00 85.94 527 LEU A CA 1
ATOM 4316 C C . LEU A 1 527 ? -10.786 -35.324 -6.528 1.00 85.94 527 LEU A C 1
ATOM 4318 O O . LEU A 1 527 ? -11.263 -35.350 -5.399 1.00 85.94 527 LEU A O 1
ATOM 4322 N N . LYS A 1 528 ? -11.265 -34.531 -7.495 1.00 87.62 528 LYS A N 1
ATOM 4323 C CA . LYS A 1 528 ? -12.392 -33.611 -7.302 1.00 87.62 528 LYS A CA 1
ATOM 4324 C C . LYS A 1 528 ? -13.649 -34.352 -6.830 1.00 87.62 528 LYS A C 1
ATOM 4326 O O . LYS A 1 528 ? -14.238 -33.955 -5.831 1.00 87.62 528 LYS A O 1
ATOM 4331 N N . ALA A 1 529 ? -14.012 -35.454 -7.487 1.00 87.06 529 ALA A N 1
ATOM 4332 C CA . ALA A 1 529 ? -15.163 -36.272 -7.104 1.00 87.06 529 ALA A CA 1
ATOM 4333 C C . ALA A 1 529 ? -15.006 -36.905 -5.706 1.00 87.06 529 ALA A C 1
ATOM 4335 O O . ALA A 1 529 ? -15.984 -37.016 -4.970 1.00 87.06 529 ALA A O 1
ATOM 4336 N N . ALA A 1 530 ? -13.788 -37.291 -5.308 1.00 84.69 530 ALA A N 1
ATOM 4337 C CA . ALA A 1 530 ? -13.510 -37.799 -3.965 1.00 84.69 530 ALA A CA 1
ATOM 4338 C C . ALA A 1 530 ? -13.618 -36.701 -2.890 1.00 84.69 530 ALA A C 1
ATOM 4340 O O . ALA A 1 530 ? -14.188 -36.946 -1.828 1.00 84.69 530 ALA A O 1
ATOM 4341 N N . THR A 1 531 ? -13.134 -35.486 -3.169 1.00 76.12 531 THR A N 1
ATOM 4342 C CA . THR A 1 531 ? -13.304 -34.320 -2.287 1.00 76.12 531 THR A CA 1
ATOM 4343 C C . THR A 1 531 ? -14.779 -33.926 -2.157 1.00 76.12 531 THR A C 1
ATOM 4345 O O . THR A 1 531 ? -15.247 -33.687 -1.048 1.00 76.12 531 THR A O 1
ATOM 4348 N N . GLU A 1 532 ? -15.543 -33.938 -3.254 1.00 80.00 532 GLU A N 1
ATOM 4349 C CA . GLU A 1 532 ? -16.995 -33.700 -3.236 1.00 80.00 532 GLU A CA 1
ATOM 4350 C C . GLU A 1 532 ? -17.750 -34.780 -2.434 1.00 80.00 532 GLU A C 1
ATOM 4352 O O . GLU A 1 532 ? -18.663 -34.459 -1.673 1.00 80.00 532 GLU A O 1
ATOM 4357 N N . ALA A 1 533 ? -17.340 -36.050 -2.537 1.00 76.38 533 ALA A N 1
ATOM 4358 C CA . ALA A 1 533 ? -17.934 -37.162 -1.789 1.00 76.38 533 ALA A CA 1
ATOM 4359 C C . ALA A 1 533 ? -17.611 -37.154 -0.281 1.00 76.38 533 ALA A C 1
ATOM 4361 O O . ALA A 1 533 ? -18.366 -37.735 0.500 1.00 76.38 533 ALA A O 1
ATOM 4362 N N . LEU A 1 534 ? -16.522 -36.500 0.141 1.00 70.88 534 LEU A N 1
ATOM 4363 C CA . LEU A 1 534 ? -16.145 -36.363 1.555 1.00 70.88 534 LEU A CA 1
ATOM 4364 C C . LEU A 1 534 ? -16.973 -35.312 2.315 1.00 70.88 534 LEU A C 1
ATOM 4366 O O . LEU A 1 534 ? -16.891 -35.250 3.538 1.00 70.88 534 LEU A O 1
ATOM 4370 N N . GLY A 1 535 ? -17.800 -34.517 1.628 1.00 53.56 535 GLY A N 1
ATOM 4371 C CA . GLY A 1 535 ? -18.815 -33.663 2.259 1.00 53.56 535 GLY A CA 1
ATOM 4372 C C . GLY A 1 535 ? -18.291 -32.449 3.039 1.00 53.56 535 GLY A C 1
ATOM 4373 O O . GLY A 1 535 ? -19.098 -31.672 3.555 1.00 53.56 535 GLY A O 1
ATOM 4374 N N . GLU A 1 536 ? -16.975 -32.239 3.104 1.00 40.84 536 GLU A N 1
ATOM 4375 C CA . GLU A 1 536 ? -16.376 -31.052 3.715 1.00 40.84 536 GLU A CA 1
ATOM 4376 C C . GLU A 1 536 ? -16.630 -29.809 2.851 1.00 40.84 536 GLU A C 1
ATOM 4378 O O . GLU A 1 536 ? -15.884 -29.482 1.928 1.00 40.84 536 GLU A O 1
ATOM 4383 N N . LYS A 1 537 ? -17.684 -29.061 3.195 1.00 53.75 537 LYS A N 1
ATOM 4384 C CA . LYS A 1 537 ? -17.802 -27.654 2.803 1.00 53.75 537 LYS A CA 1
ATOM 4385 C C . LYS A 1 537 ? -16.737 -26.845 3.546 1.00 53.75 537 LYS A C 1
ATOM 4387 O O . LYS A 1 537 ? -16.958 -26.408 4.671 1.00 53.75 537 LYS A O 1
ATOM 4392 N N . SER A 1 538 ? -15.607 -26.637 2.886 1.00 36.94 538 SER A N 1
ATOM 4393 C CA . SER A 1 538 ? -14.518 -25.750 3.297 1.00 36.94 538 SER A CA 1
ATOM 4394 C C . SER A 1 538 ? -14.245 -24.766 2.147 1.00 36.94 538 SER A C 1
ATOM 4396 O O . SER A 1 538 ? -14.397 -25.160 0.986 1.00 36.94 538 SER A O 1
ATOM 4398 N N . PRO A 1 539 ? -13.985 -23.476 2.427 1.00 45.12 539 PRO A N 1
ATOM 4399 C CA . PRO A 1 539 ? -14.237 -22.401 1.471 1.00 45.12 539 PRO A CA 1
ATOM 4400 C C . PRO A 1 539 ? -13.182 -22.292 0.372 1.00 45.12 539 PRO A C 1
ATOM 4402 O O . PRO A 1 539 ? -12.080 -22.834 0.484 1.00 45.12 539 PRO A O 1
ATOM 4405 N N . ASP A 1 540 ? -13.533 -21.499 -0.645 1.00 47.22 540 ASP A N 1
ATOM 4406 C CA . ASP A 1 540 ? -12.637 -20.982 -1.675 1.00 47.22 540 ASP A CA 1
ATOM 4407 C C . ASP A 1 540 ? -11.255 -20.660 -1.108 1.00 47.22 540 ASP A C 1
ATOM 4409 O O . ASP A 1 540 ? -11.062 -19.690 -0.374 1.00 47.22 540 ASP A O 1
ATOM 4413 N N . ASN A 1 541 ? -10.275 -21.480 -1.475 1.00 34.19 541 ASN A N 1
ATOM 4414 C CA . ASN A 1 541 ? -8.885 -21.176 -1.225 1.00 34.19 541 ASN A CA 1
ATOM 4415 C C . ASN A 1 541 ? -8.082 -21.360 -2.498 1.00 34.19 541 ASN A C 1
ATOM 4417 O O . ASN A 1 541 ? -7.640 -22.450 -2.846 1.00 34.19 541 ASN A O 1
ATOM 4421 N N . THR A 1 542 ? -7.840 -20.203 -3.105 1.00 33.53 542 THR A N 1
ATOM 4422 C CA . THR A 1 542 ? -6.597 -19.889 -3.790 1.00 33.53 542 THR A CA 1
ATOM 4423 C C . THR A 1 542 ? -6.312 -20.761 -5.005 1.00 33.53 542 THR A C 1
ATOM 4425 O O . THR A 1 542 ? -5.725 -21.841 -4.936 1.00 33.53 542 THR A O 1
ATOM 4428 N N . THR A 1 543 ? -6.592 -20.176 -6.169 1.00 37.38 543 THR A N 1
ATOM 4429 C CA . THR A 1 543 ? -5.810 -20.400 -7.385 1.00 37.38 543 THR A CA 1
ATOM 4430 C C . THR A 1 543 ? -4.329 -20.153 -7.087 1.00 37.38 543 THR A C 1
ATOM 4432 O O . THR A 1 543 ? -3.803 -19.065 -7.326 1.00 37.38 543 THR A O 1
ATOM 4435 N N . VAL A 1 544 ? -3.643 -21.163 -6.545 1.00 33.03 544 VAL A N 1
ATOM 4436 C CA . VAL A 1 544 ? -2.186 -21.175 -6.464 1.00 33.03 544 VAL A CA 1
ATOM 4437 C C . VAL A 1 544 ? -1.711 -21.101 -7.901 1.00 33.03 544 VAL A C 1
ATOM 4439 O O . VAL A 1 544 ? -1.942 -22.020 -8.689 1.00 33.03 544 VAL A O 1
ATOM 4442 N N . SER A 1 545 ? -1.108 -19.960 -8.232 1.00 45.69 545 SER A N 1
ATOM 4443 C CA . SER A 1 545 ? -0.554 -19.643 -9.541 1.00 45.69 545 SER A CA 1
ATOM 4444 C C . SER A 1 545 ? 0.531 -20.658 -9.900 1.00 45.69 545 SER A C 1
ATOM 4446 O O . SER A 1 545 ? 1.719 -20.479 -9.625 1.00 45.69 545 SER A O 1
ATOM 4448 N N . GLY A 1 546 ? 0.098 -21.776 -10.482 1.00 36.19 546 GLY A N 1
ATOM 4449 C CA . GLY A 1 546 ? 0.957 -22.762 -11.106 1.00 36.19 546 GLY A CA 1
ATOM 4450 C C . GLY A 1 546 ? 1.545 -22.140 -12.358 1.00 36.19 546 GLY A C 1
ATOM 4451 O O . GLY A 1 546 ? 0.933 -22.212 -13.420 1.00 36.19 546 GLY A O 1
ATOM 4452 N N . TYR A 1 547 ? 2.704 -21.503 -12.191 1.00 43.06 547 TYR A N 1
ATOM 4453 C CA . TYR A 1 547 ? 3.512 -20.884 -13.238 1.00 43.06 547 TYR A CA 1
ATOM 4454 C C . TYR A 1 547 ? 3.450 -21.675 -14.561 1.00 43.06 547 TYR A C 1
ATOM 4456 O O . TYR A 1 547 ? 3.946 -22.802 -14.645 1.00 43.06 547 TYR A O 1
ATOM 4464 N N . ASP A 1 548 ? 2.882 -21.065 -15.609 1.00 43.75 548 ASP A N 1
ATOM 4465 C CA . ASP A 1 548 ? 2.828 -21.618 -16.972 1.00 43.75 548 ASP A CA 1
ATOM 4466 C C . ASP A 1 548 ? 4.211 -21.523 -17.647 1.00 43.75 548 ASP A C 1
ATOM 4468 O O . ASP A 1 548 ? 4.448 -20.749 -18.575 1.00 43.75 548 ASP A O 1
ATOM 4472 N N . ILE A 1 549 ? 5.154 -22.341 -17.169 1.00 48.19 549 ILE A N 1
ATOM 4473 C CA . ILE A 1 549 ? 6.525 -22.468 -17.706 1.00 48.19 549 ILE A CA 1
ATOM 4474 C C . ILE A 1 549 ? 6.518 -23.157 -19.093 1.00 48.19 549 ILE A C 1
ATOM 4476 O O . ILE A 1 549 ? 7.557 -23.305 -19.733 1.00 48.19 549 ILE A O 1
ATOM 4480 N N . MET A 1 550 ? 5.342 -23.538 -19.610 1.00 46.88 550 MET A N 1
ATOM 4481 C CA . MET A 1 550 ? 5.169 -24.219 -20.895 1.00 46.88 550 MET A CA 1
ATOM 4482 C C . MET A 1 550 ? 4.600 -23.342 -22.022 1.00 46.88 550 MET A C 1
ATOM 4484 O O . MET A 1 550 ? 4.354 -23.853 -23.119 1.00 46.88 550 MET A O 1
ATOM 4488 N N . LYS A 1 551 ? 4.480 -22.021 -21.820 1.00 42.59 551 LYS A N 1
ATOM 4489 C CA . LYS A 1 551 ? 4.252 -21.049 -22.910 1.00 42.59 551 LYS A CA 1
ATOM 4490 C C . LYS A 1 551 ? 5.473 -20.248 -23.345 1.00 42.59 551 LYS A C 1
ATOM 4492 O O . LYS A 1 551 ? 5.341 -19.286 -24.101 1.00 42.59 551 LYS A O 1
ATOM 4497 N N . SER A 1 552 ? 6.665 -20.743 -23.031 1.00 38.19 552 SER A N 1
ATOM 4498 C CA . SER A 1 552 ? 7.863 -20.479 -23.827 1.00 38.19 552 SER A CA 1
ATOM 4499 C C . SER A 1 552 ? 7.698 -21.056 -25.245 1.00 38.19 552 SER A C 1
ATOM 4501 O O . SER A 1 552 ? 8.210 -22.117 -25.594 1.00 38.19 552 SER A O 1
ATOM 4503 N N . LYS A 1 553 ? 6.998 -20.315 -26.118 1.00 44.00 553 LYS A N 1
ATOM 4504 C CA . LYS A 1 553 ? 7.087 -20.471 -27.579 1.00 44.00 553 LYS A CA 1
ATOM 4505 C C . LYS A 1 553 ? 8.415 -19.906 -28.100 1.00 44.00 553 LYS A C 1
ATOM 4507 O O . LYS A 1 553 ? 8.447 -19.146 -29.065 1.00 44.00 553 LYS A O 1
ATOM 4512 N N . SER A 1 554 ? 9.523 -20.329 -27.503 1.00 35.25 554 SER A N 1
ATOM 4513 C CA . SER A 1 554 ? 10.817 -20.281 -28.164 1.00 35.25 554 SER A CA 1
ATOM 4514 C C . SER A 1 554 ? 10.783 -21.290 -29.313 1.00 35.25 554 SER A C 1
ATOM 4516 O O . SER A 1 554 ? 11.069 -22.475 -29.150 1.00 35.25 554 SER A O 1
ATOM 4518 N N . ASN A 1 555 ? 10.405 -20.812 -30.504 1.00 40.31 555 ASN A N 1
ATOM 4519 C CA . ASN A 1 555 ? 10.781 -21.490 -31.740 1.00 40.31 555 ASN A CA 1
ATOM 4520 C C . ASN A 1 555 ? 12.304 -21.700 -31.691 1.00 40.31 555 ASN A C 1
ATOM 4522 O O . ASN A 1 555 ? 13.027 -20.711 -31.546 1.00 40.31 555 ASN A O 1
ATOM 4526 N N . PRO A 1 556 ? 12.822 -22.929 -31.842 1.00 42.22 556 PRO A N 1
ATOM 4527 C CA . PRO A 1 556 ? 14.232 -23.105 -32.129 1.00 42.22 556 PRO A CA 1
ATOM 4528 C C . PRO A 1 556 ? 14.452 -22.641 -33.571 1.00 42.22 556 PRO A C 1
ATOM 4530 O O . PRO A 1 556 ? 14.272 -23.416 -34.511 1.00 42.22 556 PRO A O 1
ATOM 4533 N N . ASP A 1 557 ? 14.792 -21.363 -33.756 1.00 42.62 557 ASP A N 1
ATOM 4534 C CA . ASP A 1 557 ? 15.081 -20.790 -35.075 1.00 42.62 557 ASP A CA 1
ATOM 4535 C C . ASP A 1 557 ? 16.487 -21.207 -35.538 1.00 42.62 557 ASP A C 1
ATOM 4537 O O . ASP A 1 557 ? 17.424 -20.424 -35.661 1.00 42.62 557 ASP A O 1
ATOM 4541 N N . PHE A 1 558 ? 16.632 -22.511 -35.769 1.00 42.53 558 PHE A N 1
ATOM 4542 C CA . PHE A 1 558 ? 17.742 -23.121 -36.478 1.00 42.53 558 PHE A CA 1
ATOM 4543 C C . PHE A 1 558 ? 17.164 -23.935 -37.637 1.00 42.53 558 PHE A C 1
ATOM 4545 O O . PHE A 1 558 ? 16.413 -24.883 -37.421 1.00 42.53 558 PHE A O 1
ATOM 4552 N N . LEU A 1 559 ? 17.579 -23.567 -38.858 1.00 49.94 559 LEU A N 1
ATOM 4553 C CA . LEU A 1 559 ? 17.136 -24.040 -40.189 1.00 49.94 559 LEU A CA 1
ATOM 4554 C C . LEU A 1 559 ? 16.176 -23.118 -40.967 1.00 49.94 559 LEU A C 1
ATOM 4556 O O . LEU A 1 559 ? 15.316 -23.581 -41.718 1.00 49.94 559 LEU A O 1
ATOM 4560 N N . LYS A 1 560 ? 16.444 -21.808 -40.936 1.00 44.91 560 LYS A N 1
ATOM 4561 C CA . LYS A 1 560 ? 16.154 -20.915 -42.070 1.00 44.91 560 LYS A CA 1
ATOM 4562 C C . LYS A 1 560 ? 17.428 -20.291 -42.635 1.00 44.91 560 LYS A C 1
ATOM 4564 O O . LYS A 1 560 ? 17.765 -19.152 -42.330 1.00 44.91 560 LYS A O 1
ATOM 4569 N N . LYS A 1 561 ? 18.073 -21.021 -43.545 1.00 36.38 561 LYS A N 1
ATOM 4570 C CA . LYS A 1 561 ? 18.604 -20.434 -44.780 1.00 36.38 561 LYS A CA 1
ATOM 4571 C C . LYS A 1 561 ? 18.696 -21.482 -45.887 1.00 36.38 561 LYS A C 1
ATOM 4573 O O . LYS A 1 561 ? 18.943 -22.659 -45.643 1.00 36.38 561 LYS A O 1
ATOM 4578 N N . ASP A 1 562 ? 18.402 -20.997 -47.085 1.00 33.59 562 ASP A N 1
ATOM 4579 C CA . ASP A 1 562 ? 18.734 -21.566 -48.387 1.00 33.59 562 ASP A CA 1
ATOM 4580 C C . ASP A 1 562 ? 18.112 -22.918 -48.759 1.00 33.59 562 ASP A C 1
ATOM 4582 O O . ASP A 1 562 ? 18.775 -23.934 -48.981 1.00 33.59 562 ASP A O 1
ATOM 4586 N N . ARG A 1 563 ? 16.802 -22.866 -49.041 1.00 34.09 563 ARG A N 1
ATOM 4587 C CA . ARG A 1 563 ? 16.294 -23.577 -50.220 1.00 34.09 563 ARG A CA 1
ATOM 4588 C C . ARG A 1 563 ? 15.355 -22.720 -51.061 1.00 34.09 563 ARG A C 1
ATOM 4590 O O . ARG A 1 563 ? 14.325 -22.233 -50.604 1.00 34.09 563 ARG A O 1
ATOM 4597 N N . THR A 1 564 ? 15.775 -22.558 -52.305 1.00 36.38 564 THR A N 1
ATOM 4598 C CA . THR A 1 564 ? 15.193 -21.742 -53.361 1.00 36.38 564 THR A CA 1
ATOM 4599 C C . THR A 1 564 ? 13.727 -22.047 -53.673 1.00 36.38 564 THR A C 1
ATOM 4601 O O . THR A 1 564 ? 13.267 -23.186 -53.712 1.00 36.38 564 THR A O 1
ATOM 4604 N N . SER A 1 565 ? 13.025 -20.960 -53.978 1.00 43.47 565 SER A N 1
ATOM 4605 C CA . SER A 1 565 ? 11.830 -20.840 -54.814 1.00 43.47 565 SER A CA 1
ATOM 4606 C C . SER A 1 565 ? 11.553 -21.970 -55.830 1.00 43.47 565 SER A C 1
ATOM 4608 O O . SER A 1 565 ? 12.024 -21.885 -56.957 1.00 43.47 565 SER A O 1
ATOM 4610 N N . VAL A 1 566 ? 10.689 -22.933 -55.483 1.00 40.09 566 VAL A N 1
ATOM 4611 C CA . VAL A 1 566 ? 9.613 -23.531 -56.320 1.00 40.09 566 VAL A CA 1
ATOM 4612 C C . VAL A 1 566 ? 8.648 -24.231 -55.347 1.00 40.09 566 VAL A C 1
ATOM 4614 O O . VAL A 1 566 ? 9.090 -25.098 -54.600 1.00 40.09 566 VAL A O 1
ATOM 4617 N N . GLY A 1 567 ? 7.340 -23.913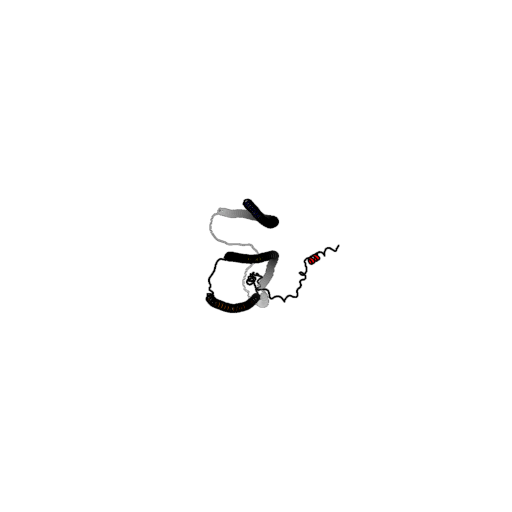 -55.335 1.00 40.19 567 GLY A N 1
ATOM 4618 C CA . GLY A 1 567 ? 6.384 -24.765 -54.591 1.00 40.19 567 GLY A CA 1
ATOM 4619 C C . GLY A 1 567 ? 5.064 -24.187 -54.060 1.00 40.19 567 GLY A C 1
ATOM 4620 O O . GLY A 1 567 ? 4.289 -24.959 -53.501 1.00 40.19 567 GLY A O 1
ATOM 4621 N N . ARG A 1 568 ? 4.764 -22.883 -54.191 1.00 39.16 568 ARG A N 1
ATOM 4622 C CA . ARG A 1 568 ? 3.449 -22.313 -53.793 1.00 39.16 568 ARG A CA 1
ATOM 4623 C C . ARG A 1 568 ? 2.888 -21.268 -54.767 1.00 39.16 568 ARG A C 1
ATOM 4625 O O . ARG A 1 568 ? 2.452 -20.195 -54.369 1.00 39.16 568 ARG A O 1
ATOM 4632 N N . GLN A 1 569 ? 2.819 -21.623 -56.045 1.00 40.97 569 GLN A N 1
ATOM 4633 C CA . GLN A 1 569 ? 1.688 -21.190 -56.875 1.00 40.97 569 GLN A CA 1
ATOM 4634 C C . GLN A 1 569 ? 0.570 -22.241 -56.723 1.00 40.97 569 GLN A C 1
ATOM 4636 O O . GLN A 1 569 ? 0.865 -23.394 -56.420 1.00 40.97 569 GLN A O 1
ATOM 4641 N N . LEU A 1 570 ? -0.699 -21.851 -56.910 1.00 45.44 570 LEU A N 1
ATOM 4642 C CA . LEU A 1 570 ? -1.902 -22.703 -56.755 1.00 45.44 570 LEU A CA 1
ATOM 4643 C C . LEU A 1 570 ? -2.357 -23.041 -55.314 1.00 45.44 570 LEU A C 1
ATOM 4645 O O . LEU A 1 570 ? -2.617 -24.200 -54.983 1.00 45.44 570 LEU A O 1
ATOM 4649 N N . ARG A 1 571 ? -2.587 -22.011 -54.484 1.00 46.06 571 ARG A N 1
ATOM 4650 C CA . ARG A 1 571 ? -3.793 -21.921 -53.623 1.00 46.06 571 ARG A CA 1
ATOM 4651 C C . ARG A 1 571 ? -3.917 -20.541 -52.966 1.00 46.06 571 ARG A C 1
ATOM 4653 O O . ARG A 1 571 ? -3.254 -20.285 -51.972 1.00 46.06 571 ARG A O 1
ATOM 4660 N N . ASN A 1 572 ? -4.746 -19.676 -53.559 1.00 33.91 572 ASN A N 1
ATOM 4661 C CA . ASN A 1 572 ? -5.564 -18.645 -52.892 1.00 33.91 572 ASN A CA 1
ATOM 4662 C C . ASN A 1 572 ? -6.344 -17.837 -53.944 1.00 33.91 572 ASN A C 1
ATOM 4664 O O . ASN A 1 572 ? -6.026 -16.696 -54.265 1.00 33.91 572 ASN A O 1
ATOM 4668 N N . ILE A 1 573 ? -7.400 -18.449 -54.481 1.00 47.03 573 ILE A N 1
ATOM 4669 C CA . ILE A 1 573 ? -8.542 -17.691 -55.003 1.00 47.03 573 ILE A CA 1
ATOM 4670 C C . ILE A 1 573 ? -9.513 -17.537 -53.825 1.00 47.03 573 ILE A C 1
ATOM 4672 O O . ILE A 1 573 ? -9.719 -18.506 -53.099 1.00 47.03 573 ILE A O 1
ATOM 4676 N N . ARG A 1 574 ? -10.142 -16.358 -53.702 1.00 46.34 574 ARG A N 1
ATOM 4677 C CA . ARG A 1 574 ? -11.247 -16.025 -52.774 1.00 46.34 574 ARG A CA 1
ATOM 4678 C C . ARG A 1 574 ? -10.858 -15.663 -51.328 1.00 46.34 574 ARG A C 1
ATOM 4680 O O . ARG A 1 574 ? -11.026 -16.458 -50.414 1.00 46.34 574 ARG A O 1
ATOM 4687 N N . SER A 1 575 ? -10.491 -14.391 -51.147 1.00 38.97 575 SER A N 1
ATOM 4688 C CA . SER A 1 575 ? -11.031 -13.494 -50.101 1.00 38.97 575 SER A CA 1
ATOM 4689 C C . SER A 1 575 ? -10.615 -12.051 -50.410 1.00 38.97 575 SER A C 1
ATOM 4691 O O . SER A 1 575 ? -9.504 -11.643 -50.097 1.00 38.97 575 SER A O 1
ATOM 4693 N N . LYS A 1 576 ? -11.481 -11.277 -51.083 1.00 39.88 576 LYS A N 1
ATOM 4694 C CA . LYS A 1 576 ? -11.221 -9.853 -51.357 1.00 39.88 576 LYS A CA 1
ATOM 4695 C C . LYS A 1 576 ? -11.638 -9.015 -50.146 1.00 39.88 576 LYS A C 1
ATOM 4697 O O . LYS A 1 576 ? -12.831 -8.813 -49.940 1.00 39.88 576 LYS A O 1
ATOM 4702 N N . SER A 1 577 ? -10.670 -8.498 -49.391 1.00 43.16 577 SER A N 1
ATOM 4703 C CA . SER A 1 577 ? -10.913 -7.374 -48.479 1.00 43.16 577 SER A CA 1
ATOM 4704 C C . SER A 1 577 ? -11.030 -6.086 -49.299 1.00 43.16 577 SER A C 1
ATOM 4706 O O . SER A 1 577 ? -10.157 -5.779 -50.109 1.00 43.16 577 SER A O 1
ATOM 4708 N N . LEU A 1 578 ? -12.107 -5.322 -49.110 1.00 48.62 578 LEU A N 1
ATOM 4709 C CA . LEU A 1 578 ? -12.437 -4.120 -49.895 1.00 48.62 578 LEU A CA 1
ATOM 4710 C C . LEU A 1 578 ? -11.584 -2.877 -49.548 1.00 48.62 578 LEU A C 1
ATOM 4712 O O . LEU A 1 578 ? -12.004 -1.752 -49.803 1.00 48.62 578 LEU A O 1
ATOM 4716 N N . LYS A 1 579 ? -10.394 -3.057 -48.956 1.00 50.41 579 LYS A N 1
ATOM 4717 C CA . LYS A 1 579 ? -9.593 -1.965 -48.369 1.00 50.41 579 LYS A CA 1
ATOM 4718 C C . LYS A 1 579 ? -8.216 -1.731 -49.008 1.00 50.41 579 LYS A C 1
ATOM 4720 O O . LYS A 1 579 ? -7.595 -0.713 -48.730 1.00 50.41 579 LYS A O 1
ATOM 4725 N N . GLU A 1 580 ? -7.752 -2.628 -49.880 1.00 53.16 580 GLU A N 1
ATOM 4726 C CA . GLU A 1 580 ? -6.369 -2.611 -50.409 1.00 53.16 580 GLU A CA 1
ATOM 4727 C C . GLU A 1 580 ? -6.275 -2.349 -51.925 1.00 53.16 580 GLU A C 1
ATOM 4729 O O . GLU A 1 580 ? -5.184 -2.260 -52.478 1.00 53.16 580 GLU A O 1
ATOM 4734 N N . GLY A 1 581 ? -7.412 -2.184 -52.608 1.00 51.47 581 GLY A N 1
ATOM 4735 C CA . GLY A 1 581 ? -7.491 -2.041 -54.069 1.00 51.47 581 GLY A CA 1
ATOM 4736 C C . GLY A 1 581 ? -7.574 -0.610 -54.612 1.00 51.47 581 GLY A C 1
ATOM 4737 O O . GLY A 1 581 ? -8.041 -0.450 -55.732 1.00 51.47 581 GLY A O 1
ATOM 4738 N N . LEU A 1 582 ? -7.200 0.415 -53.835 1.00 55.97 582 LEU A N 1
ATOM 4739 C CA . LEU A 1 582 ? -7.306 1.828 -54.233 1.00 55.97 582 LEU A CA 1
ATOM 4740 C C . LEU A 1 582 ? -5.933 2.504 -54.258 1.00 55.97 582 LEU A C 1
ATOM 4742 O O . LEU A 1 582 ? -5.199 2.507 -53.258 1.00 55.97 582 LEU A O 1
ATOM 4746 N N . THR A 1 583 ? -5.610 3.123 -55.391 1.00 71.19 583 THR A N 1
ATOM 4747 C CA . THR A 1 583 ? -4.427 3.973 -55.556 1.00 71.19 583 THR A CA 1
ATOM 4748 C C . THR A 1 583 ? -4.532 5.230 -54.684 1.00 71.19 583 THR A C 1
ATOM 4750 O O . THR A 1 583 ? -5.609 5.603 -54.211 1.00 71.19 583 THR A O 1
ATOM 4753 N N . VAL A 1 584 ? -3.403 5.902 -54.436 1.00 58.00 584 VAL A N 1
ATOM 4754 C CA . VAL A 1 584 ? -3.351 7.095 -53.563 1.00 58.00 584 VAL A CA 1
ATOM 4755 C C . VAL A 1 584 ? -4.292 8.205 -54.061 1.00 58.00 584 VAL A C 1
ATOM 4757 O O . VAL A 1 584 ? -4.952 8.862 -53.261 1.00 58.00 584 VAL A O 1
ATOM 4760 N N . GLN A 1 585 ? -4.430 8.348 -55.382 1.00 60.22 585 GLN A N 1
ATOM 4761 C CA . GLN A 1 585 ? -5.295 9.344 -56.017 1.00 60.22 585 GLN A CA 1
ATOM 4762 C C . GLN A 1 585 ? -6.797 9.046 -55.839 1.00 60.22 585 GLN A C 1
ATOM 4764 O O . GLN A 1 585 ? -7.604 9.968 -55.743 1.00 60.22 585 GLN A O 1
ATOM 4769 N N . GLU A 1 586 ? -7.184 7.772 -55.739 1.00 63.12 586 GLU A N 1
ATOM 4770 C CA . GLU A 1 586 ? -8.572 7.366 -55.474 1.00 63.12 586 GLU A CA 1
ATOM 4771 C C . GLU A 1 586 ? -8.925 7.463 -53.982 1.00 63.12 586 GLU A C 1
ATOM 4773 O O . GLU A 1 586 ? -10.068 7.757 -53.637 1.00 63.12 586 GLU A O 1
ATOM 4778 N N . ARG A 1 587 ? -7.941 7.286 -53.085 1.00 65.62 587 ARG A N 1
ATOM 4779 C CA . ARG A 1 587 ? -8.121 7.526 -51.642 1.00 65.62 587 ARG A CA 1
ATOM 4780 C C . ARG A 1 587 ? -8.340 9.001 -51.315 1.00 65.62 587 ARG A C 1
ATOM 4782 O O . ARG A 1 587 ? -9.151 9.293 -50.445 1.00 65.62 587 ARG A O 1
ATOM 4789 N N . LEU A 1 588 ? -7.675 9.920 -5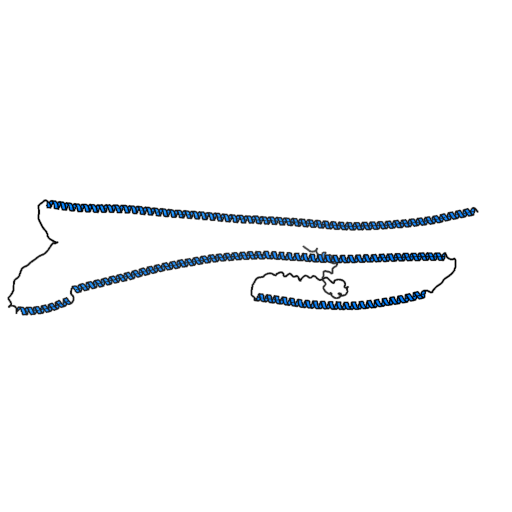2.020 1.00 59.09 588 LEU A N 1
ATOM 4790 C CA . LEU A 1 588 ? -7.885 11.363 -51.840 1.00 59.09 588 LEU A CA 1
ATOM 4791 C C . LEU A 1 588 ? -9.325 11.783 -52.193 1.00 59.09 588 LEU A C 1
ATOM 4793 O O . LEU A 1 588 ? -9.961 12.490 -51.416 1.00 59.09 588 LEU A O 1
ATOM 4797 N N . LYS A 1 589 ? -9.899 11.239 -53.277 1.00 61.34 589 LYS A N 1
ATOM 4798 C CA . LYS A 1 589 ? -11.297 11.508 -53.673 1.00 61.34 589 LYS A CA 1
ATOM 4799 C C . LYS A 1 589 ? -12.359 11.025 -52.676 1.00 61.34 589 LYS A C 1
ATOM 4801 O O . LYS A 1 589 ? -13.496 11.480 -52.749 1.00 61.34 589 LYS A O 1
ATOM 4806 N N . LEU A 1 590 ? -12.023 10.125 -51.747 1.00 57.16 590 LEU A N 1
ATOM 4807 C CA . LEU A 1 590 ? -12.947 9.691 -50.688 1.00 57.16 590 LEU A CA 1
ATOM 4808 C C . LEU A 1 590 ? -13.069 10.702 -49.534 1.00 57.16 590 LEU A C 1
ATOM 4810 O O . LEU A 1 590 ? -14.014 10.594 -48.755 1.00 57.16 590 LEU A O 1
ATOM 4814 N N . PHE A 1 591 ? -12.162 11.680 -49.433 1.00 53.75 591 PHE A N 1
ATOM 4815 C CA . PHE A 1 591 ? -12.188 12.715 -48.391 1.00 53.75 591 PHE A CA 1
ATOM 4816 C C . PHE A 1 591 ? -12.746 14.070 -48.860 1.00 53.75 591 PHE A C 1
ATOM 4818 O O . PHE A 1 591 ? -13.129 14.876 -48.020 1.00 53.75 591 PHE A O 1
ATOM 4825 N N . GLU A 1 592 ? -12.887 14.312 -50.168 1.00 50.03 592 GLU A N 1
ATOM 4826 C CA . GLU A 1 592 ? -13.433 15.576 -50.710 1.00 50.03 592 GLU A CA 1
ATOM 4827 C C . GLU A 1 592 ? -14.973 15.684 -50.647 1.00 50.03 592 GLU A C 1
ATOM 4829 O O . GLU A 1 592 ? -15.542 16.720 -50.983 1.00 50.03 592 GLU A O 1
ATOM 4834 N N . ALA A 1 593 ? -15.678 14.632 -50.216 1.00 54.47 593 ALA A N 1
ATOM 4835 C CA . ALA A 1 593 ? -17.140 14.550 -50.274 1.00 54.47 593 ALA A CA 1
ATOM 4836 C C . ALA A 1 593 ? -17.816 14.550 -48.890 1.00 54.47 593 ALA A C 1
ATOM 4838 O O . ALA A 1 593 ? -18.621 13.658 -48.601 1.00 54.47 593 ALA A O 1
ATOM 4839 N N . LYS A 1 594 ? -17.521 15.536 -48.024 1.00 51.72 594 LYS A N 1
ATOM 4840 C CA . LYS A 1 594 ? -18.309 15.717 -46.786 1.00 51.72 594 LYS A CA 1
ATOM 4841 C C . LYS A 1 594 ? -18.491 17.125 -46.203 1.00 51.72 594 LYS A C 1
ATOM 4843 O O . LYS A 1 594 ? -18.930 17.220 -45.065 1.00 51.72 594 LYS A O 1
ATOM 4848 N N . ASP A 1 595 ? -18.317 18.178 -47.000 1.00 51.00 595 ASP A N 1
ATOM 4849 C CA . ASP A 1 595 ? -18.808 19.526 -46.666 1.00 51.00 595 ASP A CA 1
ATOM 4850 C C . ASP A 1 595 ? -19.870 19.985 -47.672 1.00 51.00 595 ASP A C 1
ATOM 4852 O O . ASP A 1 595 ? -19.604 20.798 -48.550 1.00 51.00 595 ASP A O 1
ATOM 4856 N N . MET A 1 596 ? -21.088 19.439 -47.567 1.00 52.53 596 MET A N 1
ATOM 4857 C CA . MET A 1 596 ? -22.319 20.047 -48.098 1.00 52.53 596 MET A CA 1
ATOM 4858 C C . MET A 1 596 ? -23.565 19.394 -47.478 1.00 52.53 596 MET A C 1
ATOM 4860 O O . MET A 1 596 ? -23.721 18.175 -47.556 1.00 52.53 596 MET A O 1
ATOM 4864 N N . LYS A 1 597 ? -24.498 20.245 -47.011 1.00 39.16 597 LYS A N 1
ATOM 4865 C CA . LYS A 1 597 ? -25.756 19.959 -46.275 1.00 39.16 597 LYS A CA 1
ATOM 4866 C C . LYS A 1 597 ? -25.573 19.672 -44.769 1.00 39.16 597 LYS A C 1
ATOM 4868 O O . LYS A 1 597 ? -24.803 18.790 -44.418 1.00 39.16 597 LYS A O 1
ATOM 4873 N N . LYS A 1 598 ? -26.336 20.302 -43.866 1.00 42.38 598 LYS A N 1
ATOM 4874 C CA . LYS A 1 598 ? -27.252 21.456 -44.006 1.00 42.38 598 LYS A CA 1
ATOM 4875 C C . LYS A 1 598 ? -27.595 22.034 -42.620 1.00 42.38 598 LYS A C 1
ATOM 4877 O O . LYS A 1 598 ? -27.205 21.440 -41.619 1.00 42.38 598 LYS A O 1
ATOM 4882 N N . ASP A 1 599 ? -28.329 23.148 -42.653 1.00 40.25 599 ASP A N 1
ATOM 4883 C CA . ASP A 1 599 ? -29.138 23.742 -41.571 1.00 40.25 599 ASP A CA 1
ATOM 4884 C C . ASP A 1 599 ? -29.858 22.713 -40.672 1.00 40.25 599 ASP A C 1
ATOM 4886 O O . ASP A 1 599 ? -30.406 21.734 -41.241 1.00 40.25 599 ASP A O 1
#

Sequence (599 aa):
QDAVIQAQVCYAAYRARLEYAKEATLYKESLQNVDALCQERIRAVTALREEYEELLRKQQNEYAEMIALLERENADLKAKVEKLDNQRKLLEEEEHKQSKKLTDLQGRYENDMQNMVEQLNRTKDMLKAEQTEGLHQLDALVQDKQNLERYHLEQMKTLEDEFQVKMKELQILHNEELQTLQEHYNQDLRCLQESLDEYQKQHPETLSTAGSRAEELWIADEVDGGMQVSDSELNAMHGLKERIQELEAQMNIMRDELEHKHLEGNASTLREKYQKDFENLKATCERGFAAMEETHQKKIEDLQRQHQRELEKLREEKDRLLAEETAATISAIEAMKNAHREELERELEKTQRSQISSINSDIEALQRQYLEELQSVQRELEVLSEQYSQKCLENAHLAQALEAERQALRQCQRENQELNAHNQELNNRLAAEITRLRTLLTGEGGVETAGSPLTQGKDAYELEVLLRVKESEIQYLKQEISSLKDELQTALRDKKYASDKYKDIYTELSIVKAKADCDISRLKEQLKAATEALGEKSPDNTTVSGYDIMKSKSNPDFLKKDRTSVGRQLRNIRSKSLKEGLTVQERLKLFEAKDMKKD

pLDDT: mean 81.1, std 22.1, range [24.08, 98.19]

Foldseek 3Di:
DVVVVVVVVVVVVVVVVVVVVVVVVVVVVVVVVVVVVVVVVVVVVVVVVVVVVVVVVVVVVVVVVVVVVVVVVVVVVVVVVVVVVVVVVVVVVVVVVVVVVVVVVVVVVVVVVVVVVVVVVVVVVVVVVVVVVVVVVVVVVVVVVVVVVVVVVVVVVVVVVVVVVVVVVVVVVVVVVVVVVVVVVVVVVVVVVVVVVVVVVPDDDDDDDDDDDDDDDDDDDDDDDDDDDDDDDPPVPPVVVVVVVVVVVVVVVVVVVVVVVCVVDDVVVVVVVVVVVVVVVVVVVVVVVVVVVVVVVVVVVVVVVVVVVVVVVVVVVVVVVVVVVVVVVVVVVVVVVVVVVVVVVVVVVVVVCVCCVVVVVVVVVVVVVVVVVVVVVVVVVVVVVVVVVVVVVVVVVVVVVVVVVVVVVVVVVVVVVVVVVVVVVVVVVVVVVVVVVVCVVVPPDDDDDDDDPDCVVVVVVVVVVVVVVVVVVVVVVVVVVVVVVVVVVVVVVVVVVVVVVVVVVVVVVVVVVVVVVVVVVVVVVVVVVVVVVVVDPDDDDDPPPPDPPPPPPPDPPDDPDDDDDDDDDDDDDDDDDPPPPDDPVRVVVVPVPDPDDDD

Solvent-accessible surface area (backbone atoms only — not comparable to full-atom values): 34479 Å² total; per-residue (Å²): 112,65,72,58,55,52,51,50,51,51,50,50,52,52,48,52,53,51,50,51,51,50,51,53,49,53,53,51,53,51,51,51,51,52,49,50,54,51,52,51,51,49,52,52,52,50,51,54,50,52,54,48,53,50,51,52,50,51,53,52,49,55,52,50,52,51,50,57,48,52,53,50,52,52,50,54,50,48,55,50,50,54,50,50,52,53,53,48,51,55,49,54,54,48,49,51,53,51,51,50,52,50,53,58,48,49,54,48,55,53,49,53,50,50,54,50,52,52,50,54,50,53,53,51,53,50,52,51,50,55,52,52,50,53,48,52,54,49,52,49,53,52,49,52,50,52,50,53,53,50,52,51,51,51,56,51,47,54,51,49,53,52,51,54,49,52,52,49,52,52,50,48,52,51,49,51,52,51,48,52,52,51,49,48,54,57,44,53,54,44,56,53,47,51,51,46,53,56,58,62,71,72,68,85,89,84,87,82,88,86,88,81,86,85,87,88,89,89,89,88,81,91,82,90,83,85,83,90,88,83,87,88,84,81,83,73,70,53,78,56,43,59,58,44,50,54,50,46,52,52,48,46,53,53,42,54,58,47,52,55,57,48,74,75,57,45,75,63,62,55,50,52,48,52,51,50,53,49,50,52,50,50,55,49,51,53,51,51,49,51,55,48,50,50,54,51,51,52,50,52,50,52,49,51,53,46,52,53,53,50,54,50,50,54,48,53,52,54,53,49,50,51,51,50,52,50,50,52,51,51,50,51,54,50,52,52,52,48,55,53,48,53,51,52,50,49,53,47,51,53,51,50,51,52,51,52,52,54,53,49,52,51,50,53,50,51,54,48,52,55,53,51,50,53,51,47,56,50,53,52,51,51,52,51,49,50,54,50,53,50,50,53,52,53,49,53,50,52,51,51,51,53,49,50,53,56,49,51,52,54,48,54,52,49,53,51,51,53,51,51,51,50,50,52,51,50,50,50,50,49,52,49,50,54,48,49,52,49,48,56,76,72,51,86,83,77,88,84,90,82,91,84,94,77,63,71,70,57,59,52,52,56,49,51,53,51,48,54,51,52,51,51,52,52,51,50,52,53,50,50,57,49,50,56,49,54,50,49,56,45,54,53,50,52,51,48,52,54,53,51,54,50,50,53,52,50,50,52,51,50,52,55,48,53,50,49,54,51,51,53,49,52,50,51,51,51,50,50,53,52,54,62,71,65,66,71,88,68,76,98,72,75,88,73,82,73,74,73,80,81,71,71,80,71,72,79,90,74,87,87,77,90,79,80,96,79,87,81,80,94,85,85,82,89,81,86,70,96,81,78,87,65,56,74,74,59,56,54,62,70,68,75,77,76,90,76,88,79,136

Radius of gyration: 90.47 Å; Cα contacts (8 Å, |Δi|>4): 3; chains: 1; bounding box: 196×89×261 Å

Mean predicted aligned error: 24.35 Å

Secondary structure (DSSP, 8-state):
-HHHHHHHHHHHHHHHHHHHHHHHHHHHHHHHHHHHHHHHHHHHHHHHHHHHHHHHHHHHHHHHHHHHHHHHHHHHHHHHHHHHHHHHHHHHHHHHHHHHHHHHHHHHHHHHHHHHHHHHHHHHHHHHHHHHHHHHHHHHHHHHHHHHHHHHHHHHHHHHHHHHHHHHHHHHHHHHHHHHHHHHHHHHHHHHHHHHHHHHTS--------------------------------SSTTHHHHHHHHHHHHHHHHHHHHHHHHHT--HHHHHHHHHHHHHHHHHHHHHHHHHHHHHHHHHHHHHHHHHHHHHHHHHHHHHHHHHHHHHHHHHHHHHHHHHHHHHHHHHHHHHHHHHHHHHHHHHHHHHHHHHHHHHHHHHHHHHHHHHHHHHHHHHHHHHHHHHHHHHHHHHHHHHHHHHHHHHHHHHHHHHHHHHHHHHHHT------------SHHHHHHHHHHHHHHHHHHHHHHHHHHHHHHHHHHHHHHHHHHHHHHHHHHHHHHHHHHHHHHHHHHHHHHHHHHHHHHT--------------TT----------S---S-S--S-------TTS---HHHHHTTTSS-S----